Protein AF-0000000070543821 (afdb_homodimer)

Radius of gyration: 27.96 Å; Cα contacts (8 Å, |Δi|>4): 1438; chains: 2; bounding box: 60×86×56 Å

Organism: Taeniopygia guttata (NCBI:txid59729)

pLDDT: mean 95.92, std 6.39, range [33.47, 98.94]

Nearest PDB structures (foldseek):
  4a6d-assembly1_A  TM=9.737E-01  e=3.128E-48  Homo sapiens
  5eeg-assembly1_B  TM=8.277E-01  e=1.225E-22  Streptomyces peucetius
  5eeg-assembly1_A  TM=8.306E-01  e=1.296E-22  Streptomyces peucetius
  5i2h-assembly1_B  TM=5.666E-01  e=4.236E-22  Planctopirus limnophila DSM 3776
  5i2h-assembly1_A  TM=5.568E-01  e=1.105E-21  Planctopirus limnophila DSM 3776

Foldseek 3Di:
DPDPVCVVPVPVVVVVVCVVVLLVLLLVCLVLCVQVVQVVVVDWADLVVSCVVSVHDSVVSVVSQVSCVVVVQWPWDQDPVGITIHGDPVCNQARHPPHLLHQSLLSNLCNPPLVQLVVCLVVLVVVQAARLCVSPVDDRPDLVCSCPVDVVSLLSVLVNVLSVCSPCLLLALVLDDPLVFAEEEEEQCFLCNSVVSNCVVHVNHAYEYEEAPVRQVCSDVPRDDPPPPSYHYDHDDLLPDADAAGQEYEDEPNQQQADLVSLLSSLLRVLVRHDAFGKYKYKFQAADPVNPDPPLQQVVQSSSSHRHNGGHYHLVVVVVSNVSSPWDPWDWGDSVDRITMIMTHHD/DPDPVCVVPVPVVVVVVCVVVLLVLLLVCLVLCVQVVQVVVVDWADQVVSCVVSVHDSVVSVVSQVSCVVVVQWPWDQDPVGITIHGDPVCNQARHPVHLLHQSLLSNLCNPPLVQLVVCLVVLVVVQAARLCVSPVDDRPDLVCSCPVDVVSLLSVLVNVLSVCSPCLLLALVLDDPLVFAEEEEEQCQLCNSVVSNCVVHVNHAYEYEEAPVRQVCSDVPRDDPPPPSYHYDHDDLLPDADAAGQEYEDEPNQQQADLVSLLSSLLRVLVRHDAFGKYKYKFQAADPVNPDPPLQVVVQSSSSHRHNGGHYHPVVVVVSNVSSPWDPWDWGDSVDRITMIMTHHD

InterPro domains:
  IPR001077 O-methyltransferase, C-terminal domain [PF00891] (118-327)
  IPR012967 Caffeic acid 3-O-methyltransferase-like, dimerisation domain [PF08100] (15-96)
  IPR016461 O-methyltransferase-like [PIRSF005739] (13-333)
  IPR016461 O-methyltransferase-like [PS51683] (14-346)
  IPR029063 S-adenosyl-L-methionine-dependent methyltransferase superfamily [G3DSA:3.40.50.150] (96-347)
  IPR029063 S-adenosyl-L-methionine-dependent methyltransferase superfamily [SSF53335] (99-339)
  IPR036388 Winged helix-like DNA-binding domain superfamily [G3DSA:1.10.10.10] (1-95)
  IPR036390 Winged helix DNA-binding domain superfamily [SSF46785] (4-96)

Sequence (694 aa):
MGSTEDLDYPQIIVQYSNGFLISKVMFTACELGVFDFLQESGKPLPSDAIAAGLSASTMGMKRLLDACVGLKLLAVEMTQGGALYRNTEISNIYLTKSSPKSQYHIMMYYSNTVYSCWQYLTDAVREGRNQYEKAFGVSSKDPFGAMYRSDEEMLKFMAGQNSVWSICGRDVLAAFDLSPFTQIYDLGGGGGALAQECVSLYPNSTVTIYDLPKVVQVAKEQFVSPEEHQITFHEGDFFNDSIPEAELYILSKILHDWDDDKCKQLLAKVYKACKPGGGVLLVESLLNEDKSGPVETQLYSMNMLVQTEGKERTAAEYSKLLEAAGFGVIQVKRTGKLYDAVLGRKQMGSTEDLDYPQIIVQYSNGFLISKVMFTACELGVFDFLQESGKPLPSDAIAAGLSASTMGMKRLLDACVGLKLLAVEMTQGGALYRNTEISNIYLTKSSPKSQYHIMMYYSNTVYSCWQYLTDAVREGRNQYEKAFGVSSKDPFGAMYRSDEEMLKFMAGQNSVWSICGRDVLAAFDLSPFTQIYDLGGGGGALAQECVSLYPNSTVTIYDLPKVVQVAKEQFVSPEEHQITFHEGDFFNDSIPEAELYILSKILHDWDDDKCKQLLAKVYKACKPGGGVLLVESLLNEDKSGPVETQLYSMNMLVQTEGKERTAAEYSKLLEAAGFGVIQVKRTGKLYDAVLGRKQ

Secondary structure (DSSP, 8-state):
---HHHHHS-HHHHHHHTHHHHHHHHHHHHHHTHHHHHHHH-S-B-HHHHHHHTT--HHHHHHHHHHHHHTTSEEEEEETTEEEEEE-HHHHHHTSTTSTT--HHHHHHIIIIIHHHHTTHHHHHHHTS--HHHHHS--SSSHHHHHTSSHHHHHHHHHHHHHHHHHHHHHHHSSS--TT--EEEEET-TT-HHHHHHHHH-TT-EEEEEE-HHHHHHHHHHTS-TT-TTEEEEE--TTTSPPPPEEEEEEES-GGGS-HHHHHHHHHHHHHHEEEEEEEEEEEPEEPTTS---HHHHHHHHHHHHHSS---EEHHHHHHHHHHHT-EEEEEE--SSS-EEEEEE--/---HHHHHS-HHHHHHHTHHHHHHHHHHHHHHTHHHHHHHH-S-B-HHHHHHHTT--HHHHHHHHHHHHHTTSEEEEEETTEEEEEE-HHHHHHTSTTSTT--HHHHHHIIIIIHHHHTTHHHHHHHTS--HHHHHS--SSSHHHHHTSSHHHHHHHHHHHHHHHHHHHHHHHSSS--TT--EEEEET-TT-HHHHHHHHH-TT-EEEEEE-HHHHHHHHHHTS-TT-TTEEEEE--TTTSPPPPEEEEEEES-GGGS-HHHHHHHHHHHHHHEEEEEEEEEEEPEEPTTS---HHHHHHHHHHHHHSS---EEHHHHHHHHHHHT-EEEEEE--SSS-EEEEEE--

Structure (mmCIF, N/CA/C/O backbone):
data_AF-0000000070543821-model_v1
#
loop_
_entity.id
_entity.type
_entity.pdbx_description
1 polymer 'Acetylserotonin O-methyltransferase'
#
loop_
_atom_site.group_PDB
_atom_site.id
_atom_site.type_symbol
_atom_site.label_atom_id
_atom_site.label_alt_id
_atom_site.label_comp_id
_atom_site.label_asym_id
_atom_site.label_entity_id
_atom_site.label_seq_id
_atom_site.pdbx_PDB_ins_code
_atom_site.Cartn_x
_atom_site.Cartn_y
_atom_site.Cartn_z
_atom_site.occupancy
_atom_site.B_iso_or_equiv
_atom_site.auth_seq_id
_atom_site.auth_comp_id
_atom_site.auth_asym_id
_atom_site.auth_atom_id
_atom_site.pdbx_PDB_model_num
ATOM 1 N N . MET A 1 1 ? -9.344 -8.805 18.469 1 33.72 1 MET A N 1
ATOM 2 C CA . MET A 1 1 ? -9.773 -7.824 19.453 1 33.72 1 MET A CA 1
ATOM 3 C C . MET A 1 1 ? -8.891 -6.582 19.422 1 33.72 1 MET A C 1
ATOM 5 O O . MET A 1 1 ? -7.676 -6.672 19.625 1 33.72 1 MET A O 1
ATOM 9 N N . GLY A 1 2 ? -9.117 -5.68 18.641 1 46.62 2 GLY A N 1
ATOM 10 C CA . GLY A 1 2 ? -8.203 -4.547 18.641 1 46.62 2 GLY A CA 1
ATOM 11 C C . GLY A 1 2 ? -7.852 -4.07 20.047 1 46.62 2 GLY A C 1
ATOM 12 O O . GLY A 1 2 ? -8.695 -4.086 20.938 1 46.62 2 GLY A O 1
ATOM 13 N N . SER A 1 3 ? -6.707 -4.043 20.297 1 53.91 3 SER A N 1
ATOM 14 C CA . SER A 1 3 ? -6.305 -3.561 21.609 1 53.91 3 SER A CA 1
ATOM 15 C C . SER A 1 3 ? -6.984 -2.238 21.953 1 53.91 3 SER A C 1
ATOM 17 O O . SER A 1 3 ? -7.375 -1.487 21.047 1 53.91 3 SER A O 1
ATOM 19 N N . THR A 1 4 ? -7.617 -2.18 23.031 1 57.12 4 THR A N 1
ATOM 20 C CA . THR A 1 4 ? -8.172 -0.939 23.562 1 57.12 4 THR A CA 1
ATOM 21 C C . THR A 1 4 ? -7.383 0.266 23.047 1 57.12 4 THR A C 1
ATOM 23 O O . THR A 1 4 ? -7.953 1.332 22.812 1 57.12 4 THR A O 1
ATOM 26 N N . GLU A 1 5 ? -6.191 0.083 22.766 1 65 5 GLU A N 1
ATOM 27 C CA . GLU A 1 5 ? -5.316 1.147 22.281 1 65 5 GLU A CA 1
ATOM 28 C C . GLU A 1 5 ? -5.727 1.602 20.875 1 65 5 GLU A C 1
ATOM 30 O O . GLU A 1 5 ? -5.699 2.797 20.578 1 65 5 GLU A O 1
ATOM 35 N N . ASP A 1 6 ? -6.273 0.706 20.281 1 72.19 6 ASP A N 1
ATOM 36 C CA . ASP A 1 6 ? -6.656 1.034 18.922 1 72.19 6 ASP A CA 1
ATOM 37 C C . ASP A 1 6 ? -7.953 1.838 18.891 1 72.19 6 ASP A C 1
ATOM 39 O O . ASP A 1 6 ? -8.211 2.576 17.938 1 72.19 6 ASP A O 1
ATOM 43 N N . LEU A 1 7 ? -8.586 1.793 19.969 1 82 7 LEU A N 1
ATOM 44 C CA . LEU A 1 7 ? -9.875 2.486 19.953 1 82 7 LEU A CA 1
ATOM 45 C C . LEU A 1 7 ? -9.688 3.979 20.219 1 82 7 LEU A C 1
ATOM 47 O O . LEU A 1 7 ? -10.469 4.797 19.734 1 82 7 LEU A O 1
ATOM 51 N N . ASP A 1 8 ? -8.672 4.336 20.812 1 84.69 8 ASP A N 1
ATOM 52 C CA . ASP A 1 8 ? -8.414 5.746 21.078 1 84.69 8 ASP A CA 1
ATOM 53 C C . ASP A 1 8 ? -7.602 6.387 19.969 1 84.69 8 ASP A C 1
ATOM 55 O O . ASP A 1 8 ? -7.801 7.559 19.625 1 84.69 8 ASP A O 1
ATOM 59 N N . TYR A 1 9 ? -6.715 5.633 19.453 1 90.06 9 TYR A N 1
ATOM 60 C CA . TYR A 1 9 ? -5.879 6.02 18.328 1 90.06 9 TYR A CA 1
ATOM 61 C C . TYR A 1 9 ? -5.812 4.91 17.281 1 90.06 9 TYR A C 1
ATOM 63 O O . TYR A 1 9 ? -5.402 3.787 17.594 1 90.06 9 TYR A O 1
ATOM 71 N N . PRO A 1 10 ? -6.297 5.262 16.094 1 92.06 10 PRO A N 1
ATOM 72 C CA . PRO A 1 10 ? -6.473 4.191 15.109 1 92.06 10 PRO A CA 1
ATOM 73 C C . PRO A 1 10 ? -5.168 3.801 14.422 1 92.06 10 PRO A C 1
ATOM 75 O O . PRO A 1 10 ? -5.059 3.904 13.195 1 92.06 10 PRO A O 1
ATOM 78 N N . GLN A 1 11 ? -4.254 3.215 15.203 1 93.06 11 GLN A N 1
ATOM 79 C CA . GLN A 1 11 ? -2.932 2.857 14.695 1 93.06 11 GLN A CA 1
ATOM 80 C C . GLN A 1 11 ? -3.033 1.91 13.508 1 93.06 11 GLN A C 1
ATOM 82 O O . GLN A 1 11 ? -2.305 2.059 12.523 1 93.06 11 GLN A O 1
ATOM 87 N N . ILE A 1 12 ? -3.914 0.935 13.555 1 94.94 12 ILE A N 1
ATOM 88 C CA . ILE A 1 12 ? -4.023 -0.071 12.5 1 94.94 12 ILE A CA 1
ATOM 89 C C . ILE A 1 12 ? -4.539 0.577 11.219 1 94.94 12 ILE A C 1
ATOM 91 O O . ILE A 1 12 ? -4.129 0.2 10.117 1 94.94 12 ILE A O 1
ATOM 95 N N . ILE A 1 13 ? -5.48 1.562 11.328 1 96.38 13 ILE A N 1
ATOM 96 C CA . ILE A 1 13 ? -6.023 2.264 10.172 1 96.38 13 ILE A CA 1
ATOM 97 C C . ILE A 1 13 ? -4.934 3.111 9.523 1 96.38 13 ILE A C 1
ATOM 99 O O . ILE A 1 13 ? -4.824 3.158 8.297 1 96.38 13 ILE A O 1
ATOM 103 N N . VAL A 1 14 ? -4.109 3.721 10.383 1 95.44 14 VAL A N 1
ATOM 104 C CA . VAL A 1 14 ? -2.99 4.512 9.883 1 95.44 14 VAL A CA 1
ATOM 105 C C . VAL A 1 14 ? -2.002 3.604 9.156 1 95.44 14 VAL A C 1
ATOM 107 O O . VAL A 1 14 ? -1.505 3.951 8.078 1 95.44 14 VAL A O 1
ATOM 110 N N . GLN A 1 15 ? -1.765 2.457 9.734 1 96.44 15 GLN A N 1
ATOM 111 C CA . GLN A 1 15 ? -0.86 1.488 9.125 1 96.44 15 GLN A CA 1
ATOM 112 C C . GLN A 1 15 ? -1.369 1.046 7.758 1 96.44 15 GLN A C 1
ATOM 114 O O . GLN A 1 15 ? -0.601 0.979 6.797 1 96.44 15 GLN A O 1
ATOM 119 N N . TYR A 1 16 ? -2.648 0.74 7.645 1 98.25 16 TYR A N 1
ATOM 120 C CA . TYR A 1 16 ? -3.234 0.309 6.383 1 98.25 16 TYR A CA 1
ATOM 121 C C . TYR A 1 16 ? -3.213 1.437 5.355 1 98.25 16 TYR A C 1
ATOM 123 O O . TYR A 1 16 ? -2.949 1.204 4.176 1 98.25 16 TYR A O 1
ATOM 131 N N . SER A 1 17 ? -3.451 2.66 5.809 1 97.88 17 SER A N 1
ATOM 132 C CA . SER A 1 17 ? -3.455 3.814 4.914 1 97.88 17 SER A CA 1
ATOM 133 C C . SER A 1 17 ? -2.072 4.059 4.324 1 97.88 17 SER A C 1
ATOM 135 O O . SER A 1 17 ? -1.949 4.52 3.186 1 97.88 17 SER A O 1
ATOM 137 N N . ASN A 1 18 ? -1.072 3.742 5.109 1 98.12 18 ASN A N 1
ATOM 138 C CA . ASN A 1 18 ? 0.305 3.973 4.684 1 98.12 18 ASN A CA 1
ATOM 139 C C . ASN A 1 18 ? 0.859 2.781 3.908 1 98.12 18 ASN A C 1
ATOM 141 O O . ASN A 1 18 ? 1.992 2.824 3.424 1 98.12 18 ASN A O 1
ATOM 145 N N . GLY A 1 19 ? 0.062 1.718 3.789 1 98.69 19 GLY A N 1
ATOM 146 C CA . GLY A 1 19 ? 0.551 0.5 3.162 1 98.69 19 GLY A CA 1
ATOM 147 C C . GLY A 1 19 ? 1.125 0.731 1.777 1 98.69 19 GLY A C 1
ATOM 148 O O . GLY A 1 19 ? 2.205 0.232 1.455 1 98.69 19 GLY A O 1
ATOM 149 N N . PHE A 1 20 ? 0.369 1.488 0.976 1 98.75 20 PHE A N 1
ATOM 150 C CA . PHE A 1 20 ? 0.838 1.672 -0.393 1 98.75 20 PHE A CA 1
ATOM 151 C C . PHE A 1 20 ? 2.076 2.561 -0.426 1 98.75 20 PHE A C 1
ATOM 153 O O . PHE A 1 20 ? 2.934 2.406 -1.298 1 98.75 20 PHE A O 1
ATOM 160 N N . LEU A 1 21 ? 2.25 3.514 0.527 1 98.88 21 LEU A N 1
ATOM 161 C CA . LEU A 1 21 ? 3.486 4.281 0.627 1 98.88 21 LEU A CA 1
ATOM 162 C C . LEU A 1 21 ? 4.68 3.363 0.863 1 98.88 21 LEU A C 1
ATOM 164 O O . LEU A 1 21 ? 5.715 3.502 0.205 1 98.88 21 LEU A O 1
ATOM 168 N N . ILE A 1 22 ? 4.531 2.436 1.778 1 98.88 22 ILE A N 1
ATOM 169 C CA . ILE A 1 22 ? 5.578 1.484 2.135 1 98.88 22 ILE A CA 1
ATOM 170 C C . ILE A 1 22 ? 5.965 0.659 0.91 1 98.88 22 ILE A C 1
ATOM 172 O O . ILE A 1 22 ? 7.148 0.518 0.597 1 98.88 22 ILE A O 1
ATOM 176 N N . SER A 1 23 ? 4.945 0.144 0.192 1 98.88 23 SER A N 1
ATOM 177 C CA . SER A 1 23 ? 5.211 -0.648 -1.005 1 98.88 23 SER A CA 1
ATOM 178 C C . SER A 1 23 ? 6.031 0.14 -2.02 1 98.88 23 SER A C 1
ATOM 180 O O . SER A 1 23 ? 7.043 -0.353 -2.523 1 98.88 23 SER A O 1
ATOM 182 N N . LYS A 1 24 ? 5.625 1.351 -2.271 1 98.88 24 LYS A N 1
ATOM 183 C CA . LYS A 1 24 ? 6.238 2.121 -3.35 1 98.88 24 LYS A CA 1
ATOM 184 C C . LYS A 1 24 ? 7.641 2.586 -2.967 1 98.88 24 LYS A C 1
ATOM 186 O O . LYS A 1 24 ? 8.508 2.742 -3.832 1 98.88 24 LYS A O 1
ATOM 191 N N . VAL A 1 25 ? 7.871 2.785 -1.674 1 98.94 25 VAL A N 1
ATOM 192 C CA . VAL A 1 25 ? 9.227 3.096 -1.233 1 98.94 25 VAL A CA 1
ATOM 193 C C . VAL A 1 25 ? 10.164 1.935 -1.572 1 98.94 25 VAL A C 1
ATOM 195 O O . VAL A 1 25 ? 11.227 2.137 -2.16 1 98.94 25 VAL A O 1
ATOM 198 N N . MET A 1 26 ? 9.758 0.751 -1.226 1 98.88 26 MET A N 1
ATOM 199 C CA . MET A 1 26 ? 10.578 -0.423 -1.516 1 98.88 26 MET A CA 1
ATOM 200 C C . MET A 1 26 ? 10.719 -0.626 -3.02 1 98.88 26 MET A C 1
ATOM 202 O O . MET A 1 26 ? 11.82 -0.875 -3.514 1 98.88 26 MET A O 1
ATOM 206 N N . PHE A 1 27 ? 9.602 -0.49 -3.801 1 98.88 27 PHE A N 1
ATOM 207 C CA . PHE A 1 27 ? 9.641 -0.644 -5.25 1 98.88 27 PHE A CA 1
ATOM 208 C C . PHE A 1 27 ? 10.602 0.365 -5.875 1 98.88 27 PHE A C 1
ATOM 210 O O . PHE A 1 27 ? 11.398 0.014 -6.75 1 98.88 27 PHE A O 1
ATOM 217 N N . THR A 1 28 ? 10.523 1.57 -5.43 1 98.88 28 THR A N 1
ATOM 218 C CA . THR A 1 28 ? 11.328 2.652 -5.988 1 98.88 28 THR A CA 1
ATOM 219 C C . THR A 1 28 ? 12.812 2.428 -5.699 1 98.88 28 THR A C 1
ATOM 221 O O . THR A 1 28 ? 13.656 2.627 -6.578 1 98.88 28 THR A O 1
ATOM 224 N N . ALA A 1 29 ? 13.125 2.037 -4.461 1 98.88 29 ALA A N 1
ATOM 225 C CA . ALA A 1 29 ? 14.516 1.746 -4.117 1 98.88 29 ALA A CA 1
ATOM 226 C C . ALA A 1 29 ? 15.07 0.633 -4.996 1 98.88 29 ALA A C 1
ATOM 228 O O . ALA A 1 29 ? 16.219 0.707 -5.449 1 98.88 29 ALA A O 1
ATOM 229 N N . CYS A 1 30 ? 14.273 -0.383 -5.273 1 98.56 30 CYS A N 1
ATOM 230 C CA . CYS A 1 30 ? 14.656 -1.463 -6.176 1 98.56 30 CYS A CA 1
ATOM 231 C C . CYS A 1 30 ? 14.859 -0.942 -7.594 1 98.56 30 CYS A C 1
ATOM 233 O O . CYS A 1 30 ? 15.875 -1.235 -8.227 1 98.56 30 CYS A O 1
ATOM 235 N N . GLU A 1 31 ? 13.906 -0.189 -8.047 1 98.19 31 GLU A N 1
ATOM 236 C CA . GLU A 1 31 ? 13.906 0.301 -9.422 1 98.19 31 GLU A CA 1
ATOM 237 C C . GLU A 1 31 ? 15.117 1.189 -9.695 1 98.19 31 GLU A C 1
ATOM 239 O O . GLU A 1 31 ? 15.719 1.114 -10.766 1 98.19 31 GLU A O 1
ATOM 244 N N . LEU A 1 32 ? 15.484 2.004 -8.727 1 98.69 32 LEU A N 1
ATOM 245 C CA . LEU A 1 32 ? 16.594 2.928 -8.883 1 98.69 32 LEU A CA 1
ATOM 246 C C . LEU A 1 32 ? 17.938 2.197 -8.75 1 98.69 32 LEU A C 1
ATOM 248 O O . LEU A 1 32 ? 18.984 2.74 -9.109 1 98.69 32 LEU A O 1
ATOM 252 N N . GLY A 1 33 ? 17.906 0.972 -8.188 1 98.62 33 GLY A N 1
ATOM 253 C CA . GLY A 1 33 ? 19.125 0.181 -8.047 1 98.62 33 GLY A CA 1
ATOM 254 C C . GLY A 1 33 ? 19.891 0.481 -6.777 1 98.62 33 GLY A C 1
ATOM 255 O O . GLY A 1 33 ? 21.094 0.271 -6.711 1 98.62 33 GLY A O 1
ATOM 256 N N . VAL A 1 34 ? 19.188 0.94 -5.738 1 98.88 34 VAL A N 1
ATOM 257 C CA . VAL A 1 34 ? 19.828 1.34 -4.492 1 98.88 34 VAL A CA 1
ATOM 258 C C . VAL A 1 34 ? 20.562 0.144 -3.875 1 98.88 34 VAL A C 1
ATOM 260 O O . VAL A 1 34 ? 21.734 0.236 -3.525 1 98.88 34 VAL A O 1
ATOM 263 N N . PHE A 1 35 ? 19.906 -0.969 -3.76 1 98.88 35 PHE A N 1
ATOM 264 C CA . PHE A 1 35 ? 20.453 -2.141 -3.086 1 98.88 35 PHE A CA 1
ATOM 265 C C . PHE A 1 35 ? 21.625 -2.73 -3.881 1 98.88 35 PHE A C 1
ATOM 267 O O . PHE A 1 35 ? 22.625 -3.156 -3.303 1 98.88 35 PHE A O 1
ATOM 274 N N . ASP A 1 36 ? 21.469 -2.744 -5.195 1 98.81 36 ASP A N 1
ATOM 275 C CA . ASP A 1 36 ? 22.547 -3.242 -6.043 1 98.81 36 ASP A CA 1
ATOM 276 C C . ASP A 1 36 ? 23.797 -2.363 -5.926 1 98.81 36 ASP A C 1
ATOM 278 O O . ASP A 1 36 ? 24.906 -2.873 -5.82 1 98.81 36 ASP A O 1
ATOM 282 N N . PHE A 1 37 ? 23.609 -1.07 -6 1 98.81 37 PHE A N 1
ATOM 283 C CA . PHE A 1 37 ? 24.688 -0.108 -5.922 1 98.81 37 PHE A CA 1
ATOM 284 C C . PHE A 1 37 ? 25.453 -0.257 -4.609 1 98.81 37 PHE A C 1
ATOM 286 O O . PHE A 1 37 ? 26.688 -0.258 -4.594 1 98.81 37 PHE A O 1
ATOM 293 N N . LEU A 1 38 ? 24.734 -0.378 -3.523 1 98.69 38 LEU A N 1
ATOM 294 C CA . LEU A 1 38 ? 25.344 -0.525 -2.207 1 98.69 38 LEU A CA 1
ATOM 295 C C . LEU A 1 38 ? 26.062 -1.861 -2.09 1 98.69 38 LEU A C 1
ATOM 297 O O . LEU A 1 38 ? 27.156 -1.933 -1.511 1 98.69 38 LEU A O 1
ATOM 301 N N . GLN A 1 39 ? 25.453 -2.912 -2.596 1 98.25 39 GLN A N 1
ATOM 302 C CA . GLN A 1 39 ? 26.109 -4.215 -2.576 1 98.25 39 GLN A CA 1
ATOM 303 C C . GLN A 1 39 ? 27.422 -4.176 -3.359 1 98.25 39 GLN A C 1
ATOM 305 O O . GLN A 1 39 ? 28.438 -4.695 -2.9 1 98.25 39 GLN A O 1
ATOM 310 N N . GLU A 1 40 ? 27.406 -3.592 -4.527 1 98.06 40 GLU A N 1
ATOM 311 C CA . GLU A 1 40 ? 28.562 -3.529 -5.41 1 98.06 40 GLU A CA 1
ATOM 312 C C . GLU A 1 40 ? 29.672 -2.686 -4.797 1 98.06 40 GLU A C 1
ATOM 314 O O . GLU A 1 40 ? 30.859 -2.945 -5.027 1 98.06 40 GLU A O 1
ATOM 319 N N . SER A 1 41 ? 29.328 -1.674 -4.055 1 97.19 41 SER A N 1
ATOM 320 C CA . SER A 1 41 ? 30.312 -0.8 -3.438 1 97.19 41 SER A CA 1
ATOM 321 C C . SER A 1 41 ? 31.125 -1.543 -2.381 1 97.19 41 SER A C 1
ATOM 323 O O . SER A 1 41 ? 32.281 -1.206 -2.131 1 97.19 41 SER A O 1
ATOM 325 N N . GLY A 1 42 ? 30.516 -2.473 -1.652 1 95.88 42 GLY A N 1
ATOM 326 C CA . GLY A 1 42 ? 31.172 -3.258 -0.619 1 95.88 42 GLY A CA 1
ATOM 327 C C . GLY A 1 42 ? 31.344 -2.498 0.683 1 95.88 42 GLY A C 1
ATOM 328 O O . GLY A 1 42 ? 31.891 -3.035 1.65 1 95.88 42 GLY A O 1
ATOM 329 N N . LYS A 1 43 ? 30.969 -1.293 0.719 1 96.56 43 LYS A N 1
ATOM 330 C CA . LYS A 1 43 ? 31.062 -0.471 1.921 1 96.56 43 LYS A CA 1
ATOM 331 C C . LYS A 1 43 ? 29.875 0.475 2.047 1 96.56 43 LYS A C 1
ATOM 333 O O . LYS A 1 43 ? 29.219 0.783 1.054 1 96.56 43 LYS A O 1
ATOM 338 N N . PRO A 1 44 ? 29.609 0.881 3.273 1 97.75 44 PRO A N 1
ATOM 339 C CA . PRO A 1 44 ? 28.578 1.893 3.449 1 97.75 44 PRO A CA 1
ATOM 340 C C . PRO A 1 44 ? 28.891 3.199 2.727 1 97.75 44 PRO A C 1
ATOM 342 O O . PRO A 1 44 ? 30.062 3.586 2.625 1 97.75 44 PRO A O 1
ATOM 345 N N . LEU A 1 45 ? 27.891 3.877 2.219 1 98.31 45 LEU A N 1
ATOM 346 C CA . LEU A 1 45 ? 28.078 5.094 1.44 1 98.31 45 LEU A CA 1
ATOM 347 C C . LEU A 1 45 ? 27.188 6.219 1.952 1 98.31 45 LEU A C 1
ATOM 349 O O . LEU A 1 45 ? 26.109 5.961 2.504 1 98.31 45 LEU A O 1
ATOM 353 N N . PRO A 1 46 ? 27.672 7.477 1.839 1 97.81 46 PRO A N 1
ATOM 354 C CA . PRO A 1 46 ? 26.781 8.602 2.162 1 97.81 46 PRO A CA 1
ATOM 355 C C . PRO A 1 46 ? 25.703 8.828 1.102 1 97.81 46 PRO A C 1
ATOM 357 O O . PRO A 1 46 ? 25.859 8.398 -0.045 1 97.81 46 PRO A O 1
ATOM 360 N N . SER A 1 47 ? 24.641 9.484 1.428 1 97.25 47 SER A N 1
ATOM 361 C CA . SER A 1 47 ? 23.484 9.688 0.556 1 97.25 47 SER A CA 1
ATOM 362 C C . SER A 1 47 ? 23.875 10.406 -0.728 1 97.25 47 SER A C 1
ATOM 364 O O . SER A 1 47 ? 23.375 10.086 -1.806 1 97.25 47 SER A O 1
ATOM 366 N N . ASP A 1 48 ? 24.781 11.375 -0.63 1 97.69 48 ASP A N 1
ATOM 367 C CA . ASP A 1 48 ? 25.172 12.148 -1.803 1 97.69 48 ASP A CA 1
ATOM 368 C C . ASP A 1 48 ? 25.891 11.273 -2.832 1 97.69 48 ASP A C 1
ATOM 370 O O . ASP A 1 48 ? 25.688 11.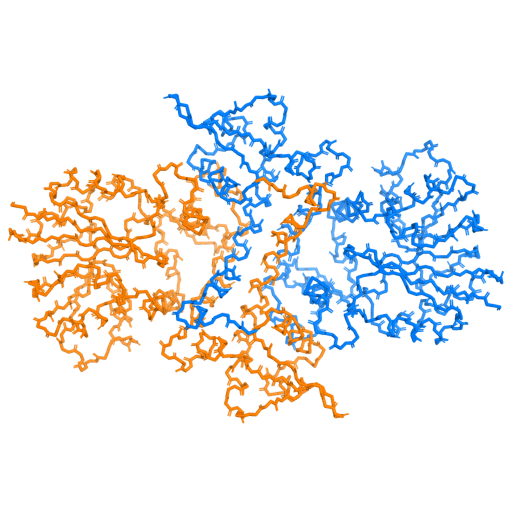445 -4.039 1 97.69 48 ASP A O 1
ATOM 374 N N . ALA A 1 49 ? 26.703 10.383 -2.359 1 98.19 49 ALA A N 1
ATOM 375 C CA . ALA A 1 49 ? 27.406 9.469 -3.258 1 98.19 49 ALA A CA 1
ATOM 376 C C . ALA A 1 49 ? 26.422 8.523 -3.949 1 98.19 49 ALA A C 1
ATOM 378 O O . ALA A 1 49 ? 26.578 8.219 -5.133 1 98.19 49 ALA A O 1
ATOM 379 N N . ILE A 1 50 ? 25.5 8.07 -3.227 1 98.69 50 ILE A N 1
ATOM 380 C CA . ILE A 1 50 ? 24.484 7.172 -3.785 1 98.69 50 ILE A CA 1
ATOM 381 C C . ILE A 1 50 ? 23.656 7.914 -4.832 1 98.69 50 ILE A C 1
ATOM 383 O O . ILE A 1 50 ? 23.406 7.387 -5.918 1 98.69 50 ILE A O 1
ATOM 387 N N . ALA A 1 51 ? 23.234 9.164 -4.5 1 98.69 51 ALA A N 1
ATOM 388 C CA . ALA A 1 51 ? 22.469 9.992 -5.434 1 98.69 51 ALA A CA 1
ATOM 389 C C . ALA A 1 51 ? 23.234 10.188 -6.738 1 98.69 51 ALA A C 1
ATOM 391 O O . ALA A 1 51 ? 22.672 10.047 -7.824 1 98.69 51 ALA A O 1
ATOM 392 N N . ALA A 1 52 ? 24.484 10.523 -6.633 1 98.5 52 ALA A N 1
ATOM 393 C CA . ALA A 1 52 ? 25.312 10.75 -7.805 1 98.5 52 ALA A CA 1
ATOM 394 C C . ALA A 1 52 ? 25.469 9.469 -8.625 1 98.5 52 ALA A C 1
ATOM 396 O O . ALA A 1 52 ? 25.359 9.492 -9.852 1 98.5 52 ALA A O 1
ATOM 397 N N . GLY A 1 53 ? 25.719 8.352 -7.949 1 98.5 53 GLY A N 1
ATOM 398 C CA . GLY A 1 53 ? 25.938 7.078 -8.617 1 98.5 53 GLY A CA 1
ATOM 399 C C . GLY A 1 53 ? 24.703 6.578 -9.359 1 98.5 53 GLY A C 1
ATOM 400 O O . GLY A 1 53 ? 24.828 5.859 -10.352 1 98.5 53 GLY A O 1
ATOM 401 N N . LEU A 1 54 ? 23.562 6.988 -8.883 1 98.56 54 LEU A N 1
ATOM 402 C CA . LEU A 1 54 ? 22.328 6.484 -9.461 1 98.56 54 LEU A CA 1
ATOM 403 C C . LEU A 1 54 ? 21.609 7.578 -10.242 1 98.56 54 LEU A C 1
ATOM 405 O O . LEU A 1 54 ? 20.438 7.418 -10.609 1 98.56 54 LEU A O 1
ATOM 409 N N . SER A 1 55 ? 22.234 8.695 -10.469 1 97.94 55 SER A N 1
ATOM 410 C CA . SER A 1 55 ? 21.719 9.82 -11.242 1 97.94 55 SER A CA 1
ATOM 411 C C . SER A 1 55 ? 20.359 10.266 -10.711 1 97.94 55 SER A C 1
ATOM 413 O O . SER A 1 55 ? 19.391 10.359 -11.469 1 97.94 55 SER A O 1
ATOM 415 N N . ALA A 1 56 ? 20.297 10.531 -9.383 1 98.38 56 ALA A N 1
ATOM 416 C CA . ALA A 1 56 ? 19.078 10.992 -8.719 1 98.38 56 ALA A CA 1
ATOM 417 C C . ALA A 1 56 ? 19.328 12.273 -7.938 1 98.38 56 ALA A C 1
ATOM 419 O O . ALA A 1 56 ? 20.484 12.656 -7.715 1 98.38 56 ALA A O 1
ATOM 420 N N . SER A 1 57 ? 18.312 12.961 -7.605 1 98.12 57 SER A N 1
ATOM 421 C CA . SER A 1 57 ? 18.422 14.172 -6.801 1 98.12 57 SER A CA 1
ATOM 422 C C . SER A 1 57 ? 18.938 13.859 -5.398 1 98.12 57 SER A C 1
ATOM 424 O O . SER A 1 57 ? 18.547 12.852 -4.805 1 98.12 57 SER A O 1
ATOM 426 N N . THR A 1 58 ? 19.797 14.742 -4.91 1 97.06 58 THR A N 1
ATOM 427 C CA . THR A 1 58 ? 20.344 14.555 -3.568 1 97.06 58 THR A CA 1
ATOM 428 C C . THR A 1 58 ? 19.234 14.578 -2.525 1 97.06 58 THR A C 1
ATOM 430 O O . THR A 1 58 ? 19.203 13.75 -1.615 1 97.06 58 THR A O 1
ATOM 433 N N . MET A 1 59 ? 18.297 15.5 -2.686 1 95 59 MET A N 1
ATOM 434 C CA . MET A 1 59 ? 17.203 15.641 -1.732 1 95 59 MET A CA 1
ATOM 435 C C . MET A 1 59 ? 16.266 14.438 -1.786 1 95 59 MET A C 1
ATOM 437 O O . MET A 1 59 ? 15.875 13.906 -0.748 1 95 59 MET A O 1
ATOM 441 N N . GLY A 1 60 ? 15.945 14.055 -3.006 1 97.56 60 GLY A N 1
ATOM 442 C CA . GLY A 1 60 ? 15.078 12.898 -3.172 1 97.56 60 GLY A CA 1
ATOM 443 C C . GLY A 1 60 ? 15.703 11.609 -2.67 1 97.56 60 GLY A C 1
ATOM 444 O O . GLY A 1 60 ? 15.039 10.82 -1.991 1 97.56 60 GLY A O 1
ATOM 445 N N . MET A 1 61 ? 16.969 11.391 -2.949 1 98.44 61 MET A N 1
ATOM 446 C CA . MET A 1 61 ? 17.656 10.172 -2.551 1 98.44 61 MET A CA 1
ATOM 447 C C . MET A 1 61 ? 17.797 10.094 -1.034 1 98.44 61 MET A C 1
ATOM 449 O O . MET A 1 61 ? 17.578 9.031 -0.443 1 98.44 61 MET A O 1
ATOM 453 N N . LYS A 1 62 ? 18.125 11.172 -0.421 1 96.88 62 LYS A N 1
ATOM 454 C CA . LYS A 1 62 ? 18.281 11.18 1.031 1 96.88 62 LYS A CA 1
ATOM 455 C C . LYS A 1 62 ? 16.984 10.742 1.724 1 96.88 62 LYS A C 1
ATOM 457 O O . LYS A 1 62 ? 17.016 9.922 2.641 1 96.88 62 LYS A O 1
ATOM 462 N N . ARG A 1 63 ? 15.883 11.266 1.328 1 97.25 63 ARG A N 1
ATOM 463 C CA . ARG A 1 63 ? 14.594 10.93 1.929 1 97.25 63 ARG A CA 1
ATOM 464 C C . ARG A 1 63 ? 14.242 9.469 1.681 1 97.25 63 ARG A C 1
ATOM 466 O O . ARG A 1 63 ? 13.695 8.797 2.561 1 97.25 63 ARG A O 1
ATOM 473 N N . LEU A 1 64 ? 14.508 8.992 0.444 1 98.62 64 LEU A N 1
ATOM 474 C CA . LEU A 1 64 ? 14.266 7.586 0.131 1 98.62 64 LEU A CA 1
ATOM 475 C C . LEU A 1 64 ? 15.086 6.68 1.041 1 98.62 64 LEU A C 1
ATOM 477 O O . LEU A 1 64 ? 14.57 5.699 1.578 1 98.62 64 LEU A O 1
ATOM 481 N N . LEU A 1 65 ? 16.359 7.027 1.216 1 98.62 65 LEU A N 1
ATOM 482 C CA . LEU A 1 65 ? 17.25 6.223 2.051 1 98.62 65 LEU A CA 1
ATOM 483 C C . LEU A 1 65 ? 16.781 6.227 3.502 1 98.62 65 LEU A C 1
ATOM 485 O O . LEU A 1 65 ? 16.781 5.184 4.16 1 98.62 65 LEU A O 1
ATOM 489 N N . ASP A 1 66 ? 16.391 7.375 4.008 1 97.69 66 ASP A N 1
ATOM 490 C CA . ASP A 1 66 ? 15.859 7.469 5.367 1 97.69 66 ASP A CA 1
ATOM 491 C C . ASP A 1 66 ? 14.641 6.566 5.551 1 97.69 66 ASP A C 1
ATOM 493 O O . ASP A 1 66 ? 14.523 5.879 6.566 1 97.69 66 ASP A O 1
ATOM 497 N N . ALA A 1 67 ? 13.734 6.613 4.578 1 98.5 67 ALA A N 1
ATOM 498 C CA . ALA A 1 67 ? 12.547 5.773 4.648 1 98.5 67 ALA A CA 1
ATOM 499 C C . ALA A 1 67 ? 12.922 4.293 4.633 1 98.5 67 ALA A C 1
ATOM 501 O O . ALA A 1 67 ? 12.328 3.49 5.359 1 98.5 67 ALA A O 1
ATOM 502 N N . CYS A 1 68 ? 13.914 3.934 3.803 1 98.69 68 CYS A N 1
ATOM 503 C CA . CYS A 1 68 ? 14.367 2.549 3.744 1 98.69 68 CYS A CA 1
ATOM 504 C C . CYS A 1 68 ? 14.953 2.109 5.078 1 98.69 68 CYS A C 1
ATOM 506 O O . CYS A 1 68 ? 14.828 0.948 5.469 1 98.69 68 CYS A O 1
ATOM 508 N N . VAL A 1 69 ? 15.648 3.039 5.773 1 98.06 69 VAL A N 1
ATOM 509 C CA . VAL A 1 69 ? 16.188 2.742 7.102 1 98.06 69 VAL A CA 1
ATOM 510 C C . VAL A 1 69 ? 15.031 2.471 8.07 1 98.06 69 VAL A C 1
ATOM 512 O O . VAL A 1 69 ? 15.062 1.493 8.82 1 98.06 69 VAL A O 1
ATOM 515 N N . GLY A 1 70 ? 14.031 3.369 8.055 1 97.94 70 GLY A N 1
ATOM 516 C CA . GLY A 1 70 ? 12.867 3.158 8.898 1 97.94 70 GLY A CA 1
ATOM 517 C C . GLY A 1 70 ? 12.188 1.823 8.656 1 97.94 70 GLY A C 1
ATOM 518 O O . GLY A 1 70 ? 11.648 1.218 9.586 1 97.94 70 GLY A O 1
ATOM 519 N N . LEU A 1 71 ? 12.227 1.309 7.438 1 98.06 71 LEU A N 1
ATOM 520 C CA . LEU A 1 71 ? 11.609 0.048 7.047 1 98.06 71 LEU A CA 1
ATOM 521 C C . LEU A 1 71 ? 12.562 -1.12 7.266 1 98.06 71 LEU A C 1
ATOM 523 O O . LEU A 1 71 ? 12.258 -2.258 6.902 1 98.06 71 LEU A O 1
ATOM 527 N N . LYS A 1 72 ? 13.734 -0.845 7.711 1 97.19 72 LYS A N 1
ATOM 528 C CA . LYS A 1 72 ? 14.75 -1.839 8.047 1 97.19 72 LYS A CA 1
ATOM 529 C C . LYS A 1 72 ? 15.273 -2.531 6.789 1 97.19 72 LYS A C 1
ATOM 531 O O . LYS A 1 72 ? 15.719 -3.68 6.844 1 97.19 72 LYS A O 1
ATOM 536 N N . LEU A 1 73 ? 15.164 -1.875 5.676 1 98.12 73 LEU A N 1
ATOM 537 C CA . LEU A 1 73 ? 15.742 -2.375 4.434 1 98.12 73 LEU A CA 1
ATOM 538 C C . LEU A 1 73 ? 17.203 -1.944 4.301 1 98.12 73 LEU A C 1
ATOM 540 O O . LEU A 1 73 ? 17.984 -2.617 3.639 1 98.12 73 LEU A O 1
ATOM 544 N N . LEU A 1 74 ? 17.469 -0.8 4.887 1 98.31 74 LEU A N 1
ATOM 545 C CA . LEU A 1 74 ? 18.828 -0.299 5 1 98.31 74 LEU A CA 1
ATOM 546 C C . LEU A 1 74 ? 19.219 -0.096 6.461 1 98.31 74 LEU A C 1
ATOM 548 O O . LEU A 1 74 ? 18.344 0.059 7.32 1 98.31 74 LEU A O 1
ATOM 552 N N . ALA A 1 75 ? 20.469 -0.191 6.715 1 97.31 75 ALA A N 1
ATOM 553 C CA . ALA A 1 75 ? 21.062 0.217 7.988 1 97.31 75 ALA A CA 1
ATOM 554 C C . ALA A 1 75 ? 21.828 1.521 7.836 1 97.31 75 ALA A C 1
ATOM 556 O O . ALA A 1 75 ? 22.391 1.804 6.77 1 97.31 75 ALA A O 1
ATOM 557 N N . VAL A 1 76 ? 21.844 2.305 8.844 1 95.75 76 VAL A N 1
ATOM 558 C CA . VAL A 1 76 ? 22.531 3.59 8.797 1 95.75 76 VAL A CA 1
ATOM 559 C C . VAL A 1 76 ? 23.5 3.697 9.969 1 95.75 76 VAL A C 1
ATOM 561 O O . VAL A 1 76 ? 23.203 3.24 11.078 1 95.75 76 VAL A O 1
ATOM 564 N N . GLU A 1 77 ? 24.672 4.078 9.703 1 93.44 77 GLU A N 1
ATOM 565 C CA . GLU A 1 77 ? 25.688 4.383 10.695 1 93.44 77 GLU A CA 1
ATOM 566 C C . GLU A 1 77 ? 26 5.875 10.742 1 93.44 77 GLU A C 1
ATOM 568 O O . GLU A 1 77 ? 26.312 6.48 9.711 1 93.44 77 GLU A O 1
ATOM 573 N N . MET A 1 78 ? 25.875 6.426 11.922 1 90.62 78 MET A N 1
ATOM 574 C CA . MET A 1 78 ? 26.188 7.844 12.07 1 90.62 78 MET A CA 1
ATOM 575 C C . MET A 1 78 ? 27.672 8.039 12.367 1 90.62 78 MET A C 1
ATOM 577 O O . MET A 1 78 ? 28.203 7.461 13.312 1 90.62 78 MET A O 1
ATOM 581 N N . THR A 1 79 ? 28.312 8.789 11.547 1 91.19 79 THR A N 1
ATOM 582 C CA . THR A 1 79 ? 29.719 9.125 11.727 1 91.19 79 THR A CA 1
ATOM 583 C C . THR A 1 79 ? 29.906 10.633 11.844 1 91.19 79 THR A C 1
ATOM 585 O O . THR A 1 79 ? 28.938 11.398 11.727 1 91.19 79 THR A O 1
ATOM 588 N N . GLN A 1 80 ? 31.109 11.047 12.086 1 89.88 80 GLN A N 1
ATOM 589 C CA . GLN A 1 80 ? 31.422 12.477 12.133 1 89.88 80 GLN A CA 1
ATOM 590 C C . GLN A 1 80 ? 31.141 13.148 10.797 1 89.88 80 GLN A C 1
ATOM 592 O O . GLN A 1 80 ? 30.781 14.32 10.742 1 89.88 80 GLN A O 1
ATOM 597 N N . GLY A 1 81 ? 31.297 12.359 9.742 1 86.94 81 GLY A N 1
ATOM 598 C CA . GLY A 1 81 ? 31.078 12.883 8.406 1 86.94 81 GLY A CA 1
ATOM 599 C C . GLY A 1 81 ? 29.641 12.789 7.949 1 86.94 81 GLY A C 1
ATOM 600 O O . GLY A 1 81 ? 29.297 13.203 6.844 1 86.94 81 GLY A O 1
ATOM 601 N N . GLY A 1 82 ? 28.859 12.281 8.789 1 89.56 82 GLY A N 1
ATOM 602 C CA . GLY A 1 82 ? 27.453 12.148 8.438 1 89.56 82 GLY A CA 1
ATOM 603 C C . GLY A 1 82 ? 26.969 10.711 8.422 1 89.56 82 GLY A C 1
ATOM 604 O O . GLY A 1 82 ? 27.656 9.82 8.938 1 89.56 82 GLY A O 1
ATOM 605 N N . ALA A 1 83 ? 25.844 10.516 7.887 1 93.88 83 ALA A N 1
ATOM 606 C CA . ALA A 1 83 ? 25.219 9.195 7.871 1 93.88 83 ALA A CA 1
ATOM 607 C C . ALA A 1 83 ? 25.75 8.344 6.723 1 93.88 83 ALA A C 1
ATOM 609 O O . ALA A 1 83 ? 25.938 8.844 5.605 1 93.88 83 ALA A O 1
ATOM 610 N N . LEU A 1 84 ? 26.094 7.109 6.961 1 97.38 84 LEU A N 1
ATOM 611 C CA . LEU A 1 84 ? 26.469 6.125 5.957 1 97.38 84 LEU A CA 1
ATOM 612 C C . LEU A 1 84 ? 25.453 4.996 5.887 1 97.38 84 LEU A C 1
ATOM 614 O O . LEU A 1 84 ? 25.031 4.461 6.918 1 97.38 84 LEU A O 1
ATOM 618 N N . TYR A 1 85 ? 25.078 4.684 4.664 1 98.06 85 TYR A N 1
ATOM 619 C CA . TYR A 1 85 ? 24.031 3.699 4.461 1 98.06 85 TYR A CA 1
ATOM 620 C C . TYR A 1 85 ? 24.594 2.396 3.906 1 98.06 85 TYR A C 1
ATOM 622 O O . TYR A 1 85 ? 25.516 2.412 3.098 1 98.06 85 TYR A O 1
ATOM 630 N N . ARG A 1 86 ? 24.016 1.318 4.301 1 98.44 86 ARG A N 1
ATOM 631 C CA . ARG A 1 86 ? 24.344 0.003 3.764 1 98.44 86 ARG A CA 1
ATOM 632 C C . ARG A 1 86 ? 23.125 -0.905 3.732 1 98.44 86 ARG A C 1
ATOM 634 O O . ARG A 1 86 ? 22.156 -0.667 4.453 1 98.44 86 ARG A O 1
ATOM 641 N N . ASN A 1 87 ? 23.219 -1.962 2.936 1 98.31 87 ASN A N 1
ATOM 642 C CA . ASN A 1 87 ? 22.141 -2.943 2.883 1 98.31 87 ASN A CA 1
ATOM 643 C C . ASN A 1 87 ? 22 -3.695 4.203 1 98.31 87 ASN A C 1
ATOM 645 O O . ASN A 1 87 ? 23 -3.957 4.879 1 98.31 87 ASN A O 1
ATOM 649 N N . THR A 1 88 ? 20.781 -3.982 4.617 1 97.62 88 THR A N 1
ATOM 650 C CA . THR A 1 88 ? 20.594 -5.051 5.594 1 97.62 88 THR A CA 1
ATOM 651 C C . THR A 1 88 ? 20.797 -6.418 4.945 1 97.62 88 THR A C 1
ATOM 653 O O . THR A 1 88 ? 20.891 -6.523 3.719 1 97.62 88 THR A O 1
ATOM 656 N N . GLU A 1 89 ? 20.844 -7.469 5.738 1 96.75 89 GLU A N 1
ATOM 657 C CA . GLU A 1 89 ? 21.016 -8.82 5.207 1 96.75 89 GLU A CA 1
ATOM 658 C C . GLU A 1 89 ? 19.828 -9.219 4.34 1 96.75 89 GLU A C 1
ATOM 660 O O . GLU A 1 89 ? 20 -9.828 3.283 1 96.75 89 GLU A O 1
ATOM 665 N N . ILE A 1 90 ? 18.672 -8.867 4.766 1 97 90 ILE A N 1
ATOM 666 C CA . ILE A 1 90 ? 17.469 -9.234 4.043 1 97 90 ILE A CA 1
ATOM 667 C C . ILE A 1 90 ? 17.453 -8.578 2.666 1 97 90 ILE A C 1
ATOM 669 O O . ILE A 1 90 ? 17.047 -9.188 1.678 1 97 90 ILE A O 1
ATOM 673 N N . SER A 1 91 ? 17.891 -7.344 2.621 1 97.75 91 SER A N 1
ATOM 674 C CA . SER A 1 91 ? 17.938 -6.637 1.344 1 97.75 91 SER A CA 1
ATOM 675 C C . SER A 1 91 ? 18.984 -7.246 0.417 1 97.75 91 SER A C 1
ATOM 677 O O . SER A 1 91 ? 18.766 -7.336 -0.794 1 97.75 91 SER A O 1
ATOM 679 N N . ASN A 1 92 ? 20.062 -7.676 0.979 1 97.56 92 ASN A N 1
ATOM 680 C CA . ASN A 1 92 ? 21.094 -8.328 0.176 1 97.56 92 ASN A CA 1
ATOM 681 C C . ASN A 1 92 ? 20.594 -9.625 -0.439 1 97.56 92 ASN A C 1
ATOM 683 O O . ASN A 1 92 ? 20.906 -9.945 -1.588 1 97.56 92 ASN A O 1
ATOM 687 N N . ILE A 1 93 ? 19.828 -10.289 0.267 1 97.25 93 ILE A N 1
ATOM 688 C CA . ILE A 1 93 ? 19.375 -11.617 -0.155 1 97.25 93 ILE A CA 1
ATOM 689 C C . ILE A 1 93 ? 18.219 -11.484 -1.142 1 97.25 93 ILE A C 1
ATOM 691 O O . ILE A 1 93 ? 18.188 -12.164 -2.172 1 97.25 93 ILE A O 1
ATOM 695 N N . TYR A 1 94 ? 17.312 -10.531 -0.94 1 97.88 94 TYR A N 1
ATOM 696 C CA . TYR A 1 94 ? 16.047 -10.641 -1.647 1 97.88 94 TYR A CA 1
ATOM 697 C C . TYR A 1 94 ? 15.844 -9.461 -2.586 1 97.88 94 TYR A C 1
ATOM 699 O O . TYR A 1 94 ? 14.984 -9.5 -3.469 1 97.88 94 TYR A O 1
ATOM 707 N N . LEU A 1 95 ? 16.672 -8.336 -2.398 1 98.25 95 LEU A N 1
ATOM 708 C CA . LEU A 1 95 ? 16.328 -7.137 -3.16 1 98.25 95 LEU A CA 1
ATOM 709 C C . LEU A 1 95 ? 17.484 -6.758 -4.098 1 98.25 95 LEU A C 1
ATOM 711 O O . LEU A 1 95 ? 17.375 -5.785 -4.848 1 98.25 95 LEU A O 1
ATOM 715 N N . THR A 1 96 ? 18.578 -7.496 -4.062 1 98.31 96 THR A N 1
ATOM 716 C CA . THR A 1 96 ? 19.625 -7.316 -5.062 1 98.31 96 THR A CA 1
ATOM 717 C C . THR A 1 96 ? 19.391 -8.234 -6.258 1 98.31 96 THR A C 1
ATOM 719 O O . THR A 1 96 ? 18.969 -9.383 -6.094 1 98.31 96 THR A O 1
ATOM 722 N N . LYS A 1 97 ? 19.688 -7.805 -7.438 1 97.12 97 LYS A N 1
ATOM 723 C CA . LYS A 1 97 ? 19.391 -8.539 -8.672 1 97.12 97 LYS A CA 1
ATOM 724 C C . LYS A 1 97 ? 20.281 -9.773 -8.797 1 97.12 97 LYS A C 1
ATOM 726 O O . LYS A 1 97 ? 19.859 -10.781 -9.375 1 97.12 97 LYS A O 1
ATOM 731 N N . SER A 1 98 ? 21.438 -9.688 -8.289 1 96 98 SER A N 1
ATOM 732 C CA . SER A 1 98 ? 22.422 -10.75 -8.492 1 96 98 SER A CA 1
ATOM 733 C C . SER A 1 98 ? 22.156 -11.938 -7.57 1 96 98 SER A C 1
ATOM 735 O O . SER A 1 98 ? 22.703 -13.016 -7.773 1 96 98 SER A O 1
ATOM 737 N N . SER A 1 99 ? 21.328 -11.773 -6.578 1 96.31 99 SER A N 1
ATOM 738 C CA . SER A 1 99 ? 21.062 -12.844 -5.621 1 96.31 99 SER A CA 1
ATOM 739 C C . SER A 1 99 ? 20.25 -13.969 -6.262 1 96.31 99 SER A C 1
ATOM 741 O O . SER A 1 99 ? 19.328 -13.703 -7.031 1 96.31 99 SER A O 1
ATOM 743 N N . PRO A 1 100 ? 20.562 -15.195 -5.98 1 93.94 100 PRO A N 1
ATOM 744 C CA . PRO A 1 100 ? 19.734 -16.312 -6.473 1 93.94 100 PRO A CA 1
ATOM 745 C C . PRO A 1 100 ? 18.312 -16.297 -5.91 1 93.94 100 PRO A C 1
ATOM 747 O O . PRO A 1 100 ? 17.422 -16.953 -6.453 1 93.94 100 PRO A O 1
ATOM 750 N N . LYS A 1 101 ? 18.109 -15.555 -4.863 1 95.56 101 LYS A N 1
ATOM 751 C CA . LYS A 1 101 ? 16.781 -15.461 -4.258 1 95.56 101 LYS A CA 1
ATOM 752 C C . LYS A 1 101 ? 16.156 -14.094 -4.516 1 95.56 101 LYS A C 1
ATOM 754 O O . LYS A 1 101 ? 15.164 -13.727 -3.877 1 95.56 101 LYS A O 1
ATOM 759 N N . SER A 1 102 ? 16.672 -13.414 -5.457 1 97.12 102 SER A N 1
ATOM 760 C CA . SER A 1 102 ? 16.219 -12.062 -5.773 1 97.12 102 SER A CA 1
ATOM 761 C C . SER A 1 102 ? 14.727 -12.023 -6.051 1 97.12 102 SER A C 1
ATOM 763 O O . SER A 1 102 ? 14.203 -12.883 -6.766 1 97.12 102 SER A O 1
ATOM 765 N N . GLN A 1 103 ? 14.102 -11.031 -5.469 1 97.44 103 GLN A N 1
ATOM 766 C CA . GLN A 1 103 ? 12.688 -10.789 -5.734 1 97.44 103 GLN A CA 1
ATOM 767 C C . GLN A 1 103 ? 12.492 -9.5 -6.535 1 97.44 103 GLN A C 1
ATOM 769 O O . GLN A 1 103 ? 11.383 -8.969 -6.602 1 97.44 103 GLN A O 1
ATOM 774 N N . TYR A 1 104 ? 13.562 -9.008 -7.164 1 97.38 104 TYR A N 1
ATOM 775 C CA . TYR A 1 104 ? 13.547 -7.766 -7.922 1 97.38 104 TYR A CA 1
ATOM 776 C C . TYR A 1 104 ? 12.461 -7.793 -8.992 1 97.38 104 TYR A C 1
ATOM 778 O O . TYR A 1 104 ? 11.68 -6.848 -9.109 1 97.38 104 TYR A O 1
ATOM 786 N N . HIS A 1 105 ? 12.328 -8.844 -9.695 1 96.62 105 HIS A N 1
ATOM 787 C CA . HIS A 1 105 ? 11.469 -8.867 -10.875 1 96.62 105 HIS A CA 1
ATOM 788 C C . HIS A 1 105 ? 9.992 -8.875 -10.484 1 96.62 105 HIS A C 1
ATOM 790 O O . HIS A 1 105 ? 9.164 -8.258 -11.156 1 96.62 105 HIS A O 1
ATOM 796 N N . ILE A 1 106 ? 9.656 -9.625 -9.438 1 97.19 106 ILE A N 1
ATOM 797 C CA . ILE A 1 106 ? 8.258 -9.609 -9.016 1 97.19 106 ILE A CA 1
ATOM 798 C C . ILE A 1 106 ? 7.898 -8.234 -8.461 1 97.19 106 ILE A C 1
ATOM 800 O O . ILE A 1 106 ? 6.766 -7.773 -8.617 1 97.19 106 ILE A O 1
ATOM 804 N N . MET A 1 107 ? 8.852 -7.539 -7.832 1 97.38 107 MET A N 1
ATOM 805 C CA . MET A 1 107 ? 8.617 -6.18 -7.352 1 97.38 107 MET A CA 1
ATOM 806 C C . MET A 1 107 ? 8.336 -5.234 -8.516 1 97.38 107 MET A C 1
ATOM 808 O O . MET A 1 107 ? 7.441 -4.391 -8.43 1 97.38 107 MET A O 1
ATOM 812 N N . MET A 1 108 ? 9.062 -5.383 -9.586 1 97.06 108 MET A N 1
ATOM 813 C CA . MET A 1 108 ? 8.867 -4.535 -10.758 1 97.06 108 MET A CA 1
ATOM 814 C C . MET A 1 108 ? 7.504 -4.793 -11.391 1 97.06 108 MET A C 1
ATOM 816 O O . MET A 1 108 ? 6.82 -3.855 -11.805 1 97.06 108 MET A O 1
ATOM 820 N N . TYR A 1 109 ? 7.152 -6.027 -11.438 1 96.81 109 TYR A N 1
ATOM 821 C CA . TYR A 1 109 ? 5.844 -6.363 -11.984 1 96.81 109 TYR A CA 1
ATOM 822 C C . TYR A 1 109 ? 4.73 -5.75 -11.148 1 96.81 109 TYR A C 1
ATOM 824 O O . TYR A 1 109 ? 3.791 -5.16 -11.688 1 96.81 109 TYR A O 1
ATOM 832 N N . TYR A 1 110 ? 4.836 -5.875 -9.781 1 97.69 110 TYR A N 1
ATOM 833 C CA . TYR A 1 110 ? 3.838 -5.309 -8.883 1 97.69 110 TYR A CA 1
ATOM 834 C C . TYR A 1 110 ? 3.779 -3.793 -9.016 1 97.69 110 TYR A C 1
ATOM 836 O O . TYR A 1 110 ? 2.695 -3.213 -9.117 1 97.69 110 TYR A O 1
ATOM 844 N N . SER A 1 111 ? 4.914 -3.199 -9.078 1 97.5 111 SER A N 1
ATOM 845 C CA . SER A 1 111 ? 5.004 -1.742 -9.094 1 97.5 111 SER A CA 1
ATOM 846 C C . SER A 1 111 ? 4.438 -1.169 -10.391 1 97.5 111 SER A C 1
ATOM 848 O O . SER A 1 111 ? 3.758 -0.139 -10.375 1 97.5 111 SER A O 1
ATOM 850 N N . ASN A 1 112 ? 4.684 -1.854 -11.523 1 95.12 112 ASN A N 1
ATOM 851 C CA . ASN A 1 112 ? 4.453 -1.233 -12.82 1 95.12 112 ASN A CA 1
ATOM 852 C C . ASN A 1 112 ? 3.148 -1.718 -13.445 1 95.12 112 ASN A C 1
ATOM 854 O O . ASN A 1 112 ? 2.623 -1.084 -14.367 1 95.12 112 ASN A O 1
ATOM 858 N N . THR A 1 113 ? 2.658 -2.826 -12.961 1 95.88 113 THR A N 1
ATOM 859 C CA . THR A 1 113 ? 1.462 -3.373 -13.594 1 95.88 113 THR A CA 1
ATOM 860 C C . THR A 1 113 ? 0.329 -3.508 -12.578 1 95.88 113 THR A C 1
ATOM 862 O O . THR A 1 113 ? -0.733 -2.906 -12.75 1 95.88 113 THR A O 1
ATOM 865 N N . VAL A 1 114 ? 0.615 -4.293 -11.539 1 97.62 114 VAL A N 1
ATOM 866 C CA . VAL A 1 114 ? -0.452 -4.594 -10.586 1 97.62 114 VAL A CA 1
ATOM 867 C C . VAL A 1 114 ? -0.924 -3.303 -9.922 1 97.62 114 VAL A C 1
ATOM 869 O O . VAL A 1 114 ? -2.125 -3.102 -9.727 1 97.62 114 VAL A O 1
ATOM 872 N N . TYR A 1 115 ? 0.014 -2.422 -9.531 1 98.25 115 TYR A N 1
ATOM 873 C CA . TYR A 1 115 ? -0.296 -1.15 -8.891 1 98.25 115 TYR A CA 1
ATOM 874 C C . TYR A 1 115 ? -1.297 -0.351 -9.711 1 98.25 115 TYR A C 1
ATOM 876 O O . TYR A 1 115 ? -2.273 0.178 -9.18 1 98.25 115 TYR A O 1
ATOM 884 N N . SER A 1 116 ? -1.135 -0.285 -11.016 1 97.12 116 SER A N 1
ATOM 885 C CA . SER A 1 116 ? -2.012 0.458 -11.914 1 97.12 116 SER A CA 1
ATOM 886 C C . SER A 1 116 ? -3.387 -0.194 -12.008 1 97.12 116 SER A C 1
ATOM 888 O O . SER A 1 116 ? -4.406 0.498 -12.047 1 97.12 116 SER A O 1
ATOM 890 N N . CYS A 1 117 ? -3.412 -1.49 -12.047 1 97.25 117 CYS A N 1
ATOM 891 C CA . CYS A 1 117 ? -4.691 -2.191 -12.102 1 97.25 117 CYS A CA 1
ATOM 892 C C . CYS A 1 117 ? -5.504 -1.947 -10.836 1 97.25 117 CYS A C 1
ATOM 894 O O . CYS A 1 117 ? -6.723 -1.779 -10.898 1 97.25 117 CYS A O 1
ATOM 896 N N . TRP A 1 118 ? -4.828 -1.887 -9.711 1 98.5 118 TRP A N 1
ATOM 897 C CA . TRP A 1 118 ? -5.5 -1.79 -8.414 1 98.5 118 TRP A CA 1
ATOM 898 C C . TRP A 1 118 ? -6.023 -0.377 -8.18 1 98.5 118 TRP A C 1
ATOM 900 O O . TRP A 1 118 ? -6.816 -0.148 -7.266 1 98.5 118 TRP A O 1
ATOM 910 N N . GLN A 1 119 ? -5.594 0.582 -9.031 1 97.81 119 GLN A N 1
ATOM 911 C CA . GLN A 1 119 ? -6.27 1.875 -9.055 1 97.81 119 GLN A CA 1
ATOM 912 C C . GLN A 1 119 ? -7.77 1.709 -9.289 1 97.81 119 GLN A C 1
ATOM 914 O O . GLN A 1 119 ? -8.57 2.521 -8.82 1 97.81 119 GLN A O 1
ATOM 919 N N . TYR A 1 120 ? -8.133 0.635 -9.891 1 98.06 120 TYR A N 1
ATOM 920 C CA . TYR A 1 120 ? -9.523 0.435 -10.289 1 98.06 120 TYR A CA 1
ATOM 921 C C . TYR A 1 120 ? -10.148 -0.726 -9.531 1 98.06 120 TYR A C 1
ATOM 923 O O . TYR A 1 120 ? -11.039 -1.409 -10.047 1 98.06 120 TYR A O 1
ATOM 931 N N . LEU A 1 121 ? -9.656 -1.021 -8.336 1 98.62 121 LEU A N 1
ATOM 932 C CA . LEU A 1 121 ? -10.203 -2.111 -7.531 1 98.62 121 LEU A CA 1
ATOM 933 C C . LEU A 1 121 ? -11.695 -1.913 -7.285 1 98.62 121 LEU A C 1
ATOM 935 O O . LEU A 1 121 ? -12.461 -2.875 -7.301 1 98.62 121 LEU A O 1
ATOM 939 N N . THR A 1 122 ? -12.156 -0.669 -7.016 1 98.56 122 THR A N 1
ATOM 940 C CA . THR A 1 122 ? -13.57 -0.403 -6.781 1 98.56 122 THR A CA 1
ATOM 941 C C . THR A 1 122 ? -14.406 -0.845 -7.98 1 98.56 122 THR A C 1
ATOM 943 O O . THR A 1 122 ? -15.461 -1.467 -7.812 1 98.56 122 THR A O 1
ATOM 946 N N . ASP A 1 123 ? -13.945 -0.527 -9.156 1 98.19 123 ASP A N 1
ATOM 947 C CA . ASP A 1 123 ? -14.633 -0.946 -10.367 1 98.19 123 ASP A CA 1
ATOM 948 C C . ASP A 1 123 ? -14.648 -2.469 -10.492 1 98.19 123 ASP A C 1
ATOM 950 O O . ASP A 1 123 ? -15.641 -3.047 -10.945 1 98.19 123 ASP A O 1
ATOM 954 N N . ALA A 1 124 ? -13.531 -3.105 -10.141 1 98.19 124 ALA A N 1
ATOM 955 C CA . ALA A 1 124 ? -13.461 -4.562 -10.188 1 98.19 124 ALA A CA 1
ATOM 956 C C . ALA A 1 124 ? -14.539 -5.191 -9.305 1 98.19 124 ALA A C 1
ATOM 958 O O . ALA A 1 124 ? -15.195 -6.156 -9.703 1 98.19 124 ALA A O 1
ATOM 959 N N . VAL A 1 125 ? -14.727 -4.645 -8.125 1 98.69 125 VAL A N 1
ATOM 960 C CA . VAL A 1 125 ? -15.703 -5.176 -7.188 1 98.69 125 VAL A CA 1
ATOM 961 C C . VAL A 1 125 ? -17.125 -4.898 -7.699 1 98.69 125 VAL A C 1
ATOM 963 O O . VAL A 1 125 ? -18 -5.762 -7.617 1 98.69 125 VAL A O 1
ATOM 966 N N . ARG A 1 126 ? -17.359 -3.725 -8.234 1 98.31 126 ARG A N 1
ATOM 967 C CA . ARG A 1 126 ? -18.672 -3.359 -8.758 1 98.31 126 ARG A CA 1
ATOM 968 C C . ARG A 1 126 ? -19.047 -4.23 -9.945 1 98.31 126 ARG A C 1
ATOM 970 O O . ARG A 1 126 ? -20.188 -4.707 -10.039 1 98.31 126 ARG A O 1
ATOM 977 N N . GLU A 1 127 ? -18.109 -4.449 -10.836 1 96.56 127 GLU A N 1
ATOM 978 C CA . GLU A 1 127 ? -18.391 -5.074 -12.125 1 96.56 127 GLU A CA 1
ATOM 979 C C . GLU A 1 127 ? -18.172 -6.582 -12.07 1 96.56 127 GLU A C 1
ATOM 981 O O . GLU A 1 127 ? -18.719 -7.328 -12.891 1 96.56 127 GLU A O 1
ATOM 986 N N . GLY A 1 128 ? -17.359 -7.023 -11.172 1 95.56 128 GLY A N 1
ATOM 987 C CA . GLY A 1 128 ? -17.062 -8.445 -11.055 1 95.56 128 GLY A CA 1
ATOM 988 C C . GLY A 1 128 ? -16.172 -8.961 -12.164 1 95.56 128 GLY A C 1
ATOM 989 O O . GLY A 1 128 ? -16.328 -10.094 -12.625 1 95.56 128 GLY A O 1
ATOM 990 N N . ARG A 1 129 ? -15.289 -8.094 -12.594 1 93.62 129 ARG A N 1
ATOM 991 C CA . ARG A 1 129 ? -14.406 -8.508 -13.688 1 93.62 129 ARG A CA 1
ATOM 992 C C . ARG A 1 129 ? -13.078 -7.754 -13.625 1 93.62 129 ARG A C 1
ATOM 994 O O . ARG A 1 129 ? -12.961 -6.738 -12.938 1 93.62 129 ARG A O 1
ATOM 1001 N N . ASN A 1 130 ? -12.078 -8.25 -14.414 1 94.5 130 ASN A N 1
ATOM 1002 C CA . ASN A 1 130 ? -10.742 -7.656 -14.406 1 94.5 130 ASN A CA 1
ATOM 1003 C C . ASN A 1 130 ? -10.758 -6.242 -14.977 1 94.5 130 ASN A C 1
ATOM 1005 O O . ASN A 1 130 ? -11.727 -5.84 -15.625 1 94.5 130 ASN A O 1
ATOM 1009 N N . GLN A 1 131 ? -9.672 -5.465 -14.766 1 95.75 131 GLN A N 1
ATOM 1010 C CA . GLN A 1 131 ? -9.711 -4.027 -15.031 1 95.75 131 GLN A CA 1
ATOM 1011 C C . GLN A 1 131 ? -8.594 -3.615 -15.984 1 95.75 131 GLN A C 1
ATOM 1013 O O . GLN A 1 131 ? -8.109 -2.48 -15.93 1 95.75 131 GLN A O 1
ATOM 1018 N N . TYR A 1 132 ? -8.062 -4.453 -16.844 1 94.44 132 TYR A N 1
ATOM 1019 C CA . TYR A 1 132 ? -6.969 -4.137 -17.75 1 94.44 132 TYR A CA 1
ATOM 1020 C C . TYR A 1 132 ? -7.379 -3.049 -18.734 1 94.44 132 TYR A C 1
ATOM 1022 O O . TYR A 1 132 ? -6.559 -2.223 -19.141 1 94.44 132 TYR A O 1
ATOM 1030 N N . GLU A 1 133 ? -8.633 -3.105 -19.188 1 95 133 GLU A N 1
ATOM 1031 C CA . GLU A 1 133 ? -9.102 -2.104 -20.141 1 95 133 GLU A CA 1
ATOM 1032 C C . GLU A 1 133 ? -9 -0.698 -19.547 1 95 133 GLU A C 1
ATOM 1034 O O . GLU A 1 133 ? -8.57 0.234 -20.234 1 95 133 GLU A O 1
ATOM 1039 N N . LYS A 1 134 ? -9.359 -0.549 -18.328 1 95.31 134 LYS A N 1
ATOM 1040 C CA . LYS A 1 134 ? -9.297 0.76 -17.688 1 95.31 134 LYS A CA 1
ATOM 1041 C C . LYS A 1 134 ? -7.859 1.145 -17.359 1 95.31 134 LYS A C 1
ATOM 1043 O O . LYS A 1 134 ? -7.484 2.312 -17.469 1 95.31 134 LYS A O 1
ATOM 1048 N N . ALA A 1 135 ? -7.07 0.204 -16.953 1 95.5 135 ALA A N 1
ATOM 1049 C CA . ALA A 1 135 ? -5.711 0.478 -16.516 1 95.5 135 ALA A CA 1
ATOM 1050 C C . ALA A 1 135 ? -4.781 0.735 -17.688 1 95.5 135 ALA A C 1
ATOM 1052 O O . ALA A 1 135 ? -3.889 1.584 -17.609 1 95.5 135 ALA A O 1
ATOM 1053 N N . PHE A 1 136 ? -5.016 -0.007 -18.812 1 94.88 136 PHE A N 1
ATOM 1054 C CA . PHE A 1 136 ? -3.996 0.013 -19.844 1 94.88 136 PHE A CA 1
ATOM 1055 C C . PHE A 1 136 ? -4.625 0.2 -21.219 1 94.88 136 PHE A C 1
ATOM 1057 O O . PHE A 1 136 ? -3.92 0.272 -22.234 1 94.88 136 PHE A O 1
ATOM 1064 N N . GLY A 1 137 ? -5.902 0.21 -21.344 1 93.75 137 GLY A N 1
ATOM 1065 C CA . GLY A 1 137 ? -6.578 0.421 -22.609 1 93.75 137 GLY A CA 1
ATOM 1066 C C . GLY A 1 137 ? -6.578 -0.808 -23.5 1 93.75 137 GLY A C 1
ATOM 1067 O O . GLY A 1 137 ? -6.723 -0.699 -24.719 1 93.75 137 GLY A O 1
ATOM 1068 N N . VAL A 1 138 ? -6.328 -2.012 -22.938 1 91.62 138 VAL A N 1
ATOM 1069 C CA . VAL A 1 138 ? -6.32 -3.248 -23.703 1 91.62 138 VAL A CA 1
ATOM 1070 C C . VAL A 1 138 ? -7.555 -4.078 -23.359 1 91.62 138 VAL A C 1
ATOM 1072 O O . VAL A 1 138 ? -8.125 -3.939 -22.281 1 91.62 138 VAL A O 1
ATOM 1075 N N . SER A 1 139 ? -7.922 -4.875 -24.312 1 87.12 139 SER A N 1
ATOM 1076 C CA . SER A 1 139 ? -9.109 -5.691 -24.109 1 87.12 139 SER A CA 1
ATOM 1077 C C . SER A 1 139 ? -8.953 -6.617 -22.906 1 87.12 139 SER A C 1
ATOM 1079 O O . SER A 1 139 ? -7.883 -7.184 -22.688 1 87.12 139 SER A O 1
ATOM 1081 N N . SER A 1 140 ? -10.047 -6.762 -22.203 1 81 140 SER A N 1
ATOM 1082 C CA . SER A 1 140 ? -10.047 -7.598 -21.016 1 81 140 SER A CA 1
ATOM 1083 C C . SER A 1 140 ? -10.547 -9.008 -21.312 1 81 140 SER A C 1
ATOM 1085 O O . SER A 1 140 ? -10.609 -9.852 -20.422 1 81 140 SER A O 1
ATOM 1087 N N . LYS A 1 141 ? -10.852 -9.281 -22.5 1 84 141 LYS A N 1
ATOM 1088 C CA . LYS A 1 141 ? -11.5 -10.539 -22.844 1 84 141 LYS A CA 1
ATOM 1089 C C . LYS A 1 141 ? -10.531 -11.711 -22.703 1 84 141 LYS A C 1
ATOM 1091 O O . LYS A 1 141 ? -10.93 -12.812 -22.328 1 84 141 LYS A O 1
ATOM 1096 N N . ASP A 1 142 ? -9.352 -11.469 -23.047 1 87.56 142 ASP A N 1
ATOM 1097 C CA . ASP A 1 142 ? -8.273 -12.438 -22.859 1 87.56 142 ASP A CA 1
ATOM 1098 C C . ASP A 1 142 ? -7.305 -11.977 -21.781 1 87.56 142 ASP A C 1
ATOM 1100 O O . ASP A 1 142 ? -6.422 -11.156 -22.016 1 87.56 142 ASP A O 1
ATOM 1104 N N . PRO A 1 143 ? -7.488 -12.555 -20.641 1 86.06 143 PRO A N 1
ATOM 1105 C CA . PRO A 1 143 ? -6.695 -12.055 -19.516 1 86.06 143 PRO A CA 1
ATOM 1106 C C . PRO A 1 143 ? -5.191 -12.109 -19.781 1 86.06 143 PRO A C 1
ATOM 1108 O O . PRO A 1 143 ? -4.477 -11.148 -19.484 1 86.06 143 PRO A O 1
ATOM 1111 N N . PHE A 1 144 ? -4.699 -13.195 -20.312 1 89.69 144 PHE A N 1
ATOM 1112 C CA . PHE A 1 144 ? -3.258 -13.312 -20.484 1 89.69 144 PHE A CA 1
ATOM 1113 C C . PHE A 1 144 ? -2.801 -12.555 -21.719 1 89.69 144 PHE A C 1
ATOM 1115 O O . PHE A 1 144 ? -1.654 -12.109 -21.797 1 89.69 144 PHE A O 1
ATOM 1122 N N . GLY A 1 145 ? -3.715 -12.414 -22.688 1 88.19 145 GLY A N 1
ATOM 1123 C CA . GLY A 1 145 ? -3.422 -11.445 -23.734 1 88.19 145 GLY A CA 1
ATOM 1124 C C . GLY A 1 145 ? -3.178 -10.047 -23.219 1 88.19 145 GLY A C 1
ATOM 1125 O O . GLY A 1 145 ? -2.285 -9.344 -23.688 1 88.19 145 GLY A O 1
ATOM 1126 N N . ALA A 1 146 ? -3.949 -9.68 -22.297 1 88.62 146 ALA A N 1
ATOM 1127 C CA . ALA A 1 146 ? -3.834 -8.359 -21.672 1 88.62 146 ALA A CA 1
ATOM 1128 C C . ALA A 1 146 ? -2.58 -8.273 -20.797 1 88.62 146 ALA A C 1
ATOM 1130 O O . ALA A 1 146 ? -1.872 -7.266 -20.828 1 88.62 146 ALA A O 1
ATOM 1131 N N . MET A 1 147 ? -2.322 -9.328 -20.047 1 90.31 147 MET A N 1
ATOM 1132 C CA . MET A 1 147 ? -1.158 -9.367 -19.156 1 90.31 147 MET A CA 1
ATOM 1133 C C . MET A 1 147 ? 0.136 -9.305 -19.969 1 90.31 147 MET A C 1
ATOM 1135 O O . MET A 1 147 ? 1.106 -8.672 -19.531 1 90.31 147 MET A O 1
ATOM 1139 N N . TYR A 1 148 ? 0.133 -10.07 -21.172 1 91.62 148 TYR A N 1
ATOM 1140 C CA . TYR A 1 148 ? 1.299 -10.133 -22.047 1 91.62 148 TYR A CA 1
ATOM 1141 C C . TYR A 1 148 ? 1.27 -9.008 -23.062 1 91.62 148 TYR A C 1
ATOM 1143 O O . TYR A 1 148 ? 1.815 -9.148 -24.156 1 91.62 148 TYR A O 1
ATOM 1151 N N . ARG A 1 149 ? 0.631 -7.895 -22.953 1 87.81 149 ARG A N 1
ATOM 1152 C CA . ARG A 1 149 ? 0.281 -6.816 -23.875 1 87.81 149 ARG A CA 1
ATOM 1153 C C . ARG A 1 149 ? 1.506 -6.336 -24.641 1 87.81 149 ARG A C 1
ATOM 1155 O O . ARG A 1 149 ? 1.376 -5.641 -25.656 1 87.81 149 ARG A O 1
ATOM 1162 N N . SER A 1 150 ? 2.688 -6.656 -24.281 1 90.19 150 SER A N 1
ATOM 1163 C CA . SER A 1 150 ? 3.939 -6.422 -24.984 1 90.19 150 SER A CA 1
ATOM 1164 C C . SER A 1 150 ? 4.984 -7.469 -24.625 1 90.19 150 SER A C 1
ATOM 1166 O O . SER A 1 150 ? 4.848 -8.164 -23.609 1 90.19 150 SER A O 1
ATOM 1168 N N . ASP A 1 151 ? 5.98 -7.574 -25.453 1 91.12 151 ASP A N 1
ATOM 1169 C CA . ASP A 1 151 ? 7.07 -8.5 -25.156 1 91.12 151 ASP A CA 1
ATOM 1170 C C . ASP A 1 151 ? 7.75 -8.148 -23.844 1 91.12 151 ASP A C 1
ATOM 1172 O O . ASP A 1 151 ? 8.109 -9.039 -23.062 1 91.12 151 ASP A O 1
ATOM 1176 N N . GLU A 1 152 ? 7.836 -6.902 -23.672 1 91.5 152 GLU A N 1
ATOM 1177 C CA . GLU A 1 152 ? 8.484 -6.434 -22.453 1 91.5 152 GLU A CA 1
ATOM 1178 C C . GLU A 1 152 ? 7.672 -6.812 -21.219 1 91.5 152 GLU A C 1
ATOM 1180 O O . GLU A 1 152 ? 8.227 -7.262 -20.219 1 91.5 152 GLU A O 1
ATOM 1185 N N . GLU A 1 153 ? 6.387 -6.672 -21.328 1 91.94 153 GLU A N 1
ATOM 1186 C CA . GLU A 1 153 ? 5.523 -6.988 -20.188 1 91.94 153 GLU A CA 1
ATOM 1187 C C . GLU A 1 153 ? 5.453 -8.492 -19.953 1 91.94 153 GLU A C 1
ATOM 1189 O O . GLU A 1 153 ? 5.395 -8.945 -18.812 1 91.94 153 GLU A O 1
ATOM 1194 N N . MET A 1 154 ? 5.457 -9.195 -21.016 1 93.5 154 MET A N 1
ATOM 1195 C CA . MET A 1 154 ? 5.48 -10.648 -20.906 1 93.5 154 MET A CA 1
ATOM 1196 C C . MET A 1 154 ? 6.742 -11.117 -20.172 1 93.5 154 MET A C 1
ATOM 1198 O O . MET A 1 154 ? 6.676 -11.961 -19.281 1 93.5 154 MET A O 1
ATOM 1202 N N . LEU A 1 155 ? 7.855 -10.57 -20.578 1 93.62 155 LEU A N 1
ATOM 1203 C CA . LEU A 1 155 ? 9.133 -10.922 -19.953 1 93.62 155 LEU A CA 1
ATOM 1204 C C . LEU A 1 155 ? 9.133 -10.57 -18.469 1 93.62 155 LEU A C 1
ATOM 1206 O O . LEU A 1 155 ? 9.586 -11.359 -17.641 1 93.62 155 LEU A O 1
ATOM 1210 N N . LYS A 1 156 ? 8.633 -9.375 -18.156 1 91.88 156 LYS A N 1
ATOM 1211 C CA . LYS A 1 156 ? 8.547 -8.945 -16.75 1 91.88 156 LYS A CA 1
ATOM 1212 C C . LYS A 1 156 ? 7.66 -9.891 -15.953 1 91.88 156 LYS A C 1
ATOM 1214 O O . LYS A 1 156 ? 7.992 -10.25 -14.82 1 91.88 156 LYS A O 1
ATOM 1219 N N . PHE A 1 157 ? 6.59 -10.242 -16.562 1 95.5 157 PHE A N 1
ATOM 1220 C CA . PHE A 1 157 ? 5.664 -11.148 -15.891 1 95.5 157 PHE A CA 1
ATOM 1221 C C . PHE A 1 157 ? 6.328 -12.492 -15.617 1 95.5 157 PHE A C 1
ATOM 1223 O O . PHE A 1 157 ? 6.309 -12.977 -14.484 1 95.5 157 PHE A O 1
ATOM 1230 N N . MET A 1 158 ? 6.922 -13.062 -16.594 1 96.62 158 MET A N 1
ATOM 1231 C CA . MET A 1 158 ? 7.539 -14.383 -16.484 1 96.62 158 MET A CA 1
ATOM 1232 C C . MET A 1 158 ? 8.688 -14.367 -15.477 1 96.62 158 MET A C 1
ATOM 1234 O O . MET A 1 158 ? 8.805 -15.281 -14.656 1 96.62 158 MET A O 1
ATOM 1238 N N . ALA A 1 159 ? 9.492 -13.32 -15.547 1 96.38 159 ALA A N 1
ATOM 1239 C CA . ALA A 1 159 ? 10.594 -13.195 -14.602 1 96.38 159 ALA A CA 1
ATOM 1240 C C . ALA A 1 159 ? 10.086 -13.062 -13.172 1 96.38 159 ALA A C 1
ATOM 1242 O O . ALA A 1 159 ? 10.672 -13.625 -12.242 1 96.38 159 ALA A O 1
ATOM 1243 N N . GLY A 1 160 ? 9.039 -12.312 -13.039 1 96.62 160 GLY A N 1
ATOM 1244 C CA . GLY A 1 160 ? 8.414 -12.172 -11.734 1 96.62 160 GLY A CA 1
ATOM 1245 C C . GLY A 1 160 ? 7.891 -13.484 -11.188 1 96.62 160 GLY A C 1
ATOM 1246 O O . GLY A 1 160 ? 8.156 -13.828 -10.031 1 96.62 160 GLY A O 1
ATOM 1247 N N . GLN A 1 161 ? 7.164 -14.203 -11.992 1 96 161 GLN A N 1
ATOM 1248 C CA . GLN A 1 161 ? 6.629 -15.484 -11.562 1 96 161 GLN A CA 1
ATOM 1249 C C . GLN A 1 161 ? 7.75 -16.469 -11.219 1 96 161 GLN A C 1
ATOM 1251 O O . GLN A 1 161 ? 7.641 -17.234 -10.258 1 96 161 GLN A O 1
ATOM 1256 N N . ASN A 1 162 ? 8.844 -16.391 -12.008 1 96.94 162 ASN A N 1
ATOM 1257 C CA . ASN A 1 162 ? 9.984 -17.266 -11.758 1 96.94 162 ASN A CA 1
ATOM 1258 C C . ASN A 1 162 ? 10.602 -16.984 -10.391 1 96.94 162 ASN A C 1
ATOM 1260 O O . ASN A 1 162 ? 11.039 -17.922 -9.703 1 96.94 162 ASN A O 1
ATOM 1264 N N . SER A 1 163 ? 10.656 -15.766 -10.016 1 95.69 163 SER A N 1
ATOM 1265 C CA . SER A 1 163 ? 11.344 -15.375 -8.789 1 95.69 163 SER A CA 1
ATOM 1266 C C . SER A 1 163 ? 10.664 -15.961 -7.559 1 95.69 163 SER A C 1
ATOM 1268 O O . SER A 1 163 ? 11.328 -16.266 -6.566 1 95.69 163 SER A O 1
ATOM 1270 N N . VAL A 1 164 ? 9.43 -16.172 -7.629 1 94.75 164 VAL A N 1
ATOM 1271 C CA . VAL A 1 164 ? 8.664 -16.688 -6.492 1 94.75 164 VAL A CA 1
ATOM 1272 C C . VAL A 1 164 ? 9.133 -18.094 -6.148 1 94.75 164 VAL A C 1
ATOM 1274 O O . VAL A 1 164 ? 9.18 -18.469 -4.973 1 94.75 164 VAL A O 1
ATOM 1277 N N . TRP A 1 165 ? 9.523 -18.812 -7.156 1 96.06 165 TRP A N 1
ATOM 1278 C CA . TRP A 1 165 ? 9.828 -20.234 -6.969 1 96.06 165 TRP A CA 1
ATOM 1279 C C . TRP A 1 165 ? 11.219 -20.422 -6.379 1 96.06 165 TRP A C 1
ATOM 1281 O O . TRP A 1 165 ? 11.555 -21.484 -5.867 1 96.06 165 TRP A O 1
ATOM 1291 N N . SER A 1 166 ? 12.039 -19.328 -6.414 1 92.5 166 SER A N 1
ATOM 1292 C CA . SER A 1 166 ? 13.328 -19.391 -5.727 1 92.5 166 SER A CA 1
ATOM 1293 C C . SER A 1 166 ? 13.148 -19.453 -4.215 1 92.5 166 SER A C 1
ATOM 1295 O O . SER A 1 166 ? 14.055 -19.875 -3.492 1 92.5 166 SER A O 1
ATOM 1297 N N . ILE A 1 167 ? 11.953 -19.078 -3.818 1 93.75 167 ILE A N 1
ATOM 1298 C CA . ILE A 1 167 ? 11.664 -19.031 -2.391 1 93.75 167 ILE A CA 1
ATOM 1299 C C . ILE A 1 167 ? 10.781 -20.219 -2 1 93.75 167 ILE A C 1
ATOM 1301 O O . ILE A 1 167 ? 11.016 -20.859 -0.975 1 93.75 167 ILE A O 1
ATOM 1305 N N . CYS A 1 168 ? 9.844 -20.578 -2.832 1 95 168 CYS A N 1
ATOM 1306 C CA . CYS A 1 168 ? 8.805 -21.531 -2.43 1 95 168 CYS A CA 1
ATOM 1307 C C . CYS A 1 168 ? 8.922 -22.828 -3.205 1 95 168 CYS A C 1
ATOM 1309 O O . CYS A 1 168 ? 8.328 -23.844 -2.824 1 95 168 CYS A O 1
ATOM 1311 N N . GLY A 1 169 ? 9.656 -22.859 -4.273 1 96.81 169 GLY A N 1
ATOM 1312 C CA . GLY A 1 169 ? 9.625 -23.953 -5.227 1 96.81 169 GLY A CA 1
ATOM 1313 C C . GLY A 1 169 ? 9.992 -25.281 -4.613 1 96.81 169 GLY A C 1
ATOM 1314 O O . GLY A 1 169 ? 9.289 -26.281 -4.797 1 96.81 169 GLY A O 1
ATOM 1315 N N . ARG A 1 170 ? 11.07 -25.297 -3.889 1 96.25 170 ARG A N 1
ATOM 1316 C CA . ARG A 1 170 ? 11.539 -26.547 -3.303 1 96.25 170 ARG A CA 1
ATOM 1317 C C . ARG A 1 170 ? 10.523 -27.109 -2.311 1 96.25 170 ARG A C 1
ATOM 1319 O O . ARG A 1 170 ? 10.273 -28.312 -2.285 1 96.25 170 ARG A O 1
ATOM 1326 N N . ASP A 1 171 ? 9.945 -26.219 -1.515 1 97.06 171 ASP A N 1
ATOM 1327 C CA . ASP A 1 171 ? 9.016 -26.641 -0.472 1 97.06 171 ASP A CA 1
ATOM 1328 C C . ASP A 1 171 ? 7.789 -27.328 -1.074 1 97.06 171 ASP A C 1
ATOM 1330 O O . ASP A 1 171 ? 7.34 -28.359 -0.578 1 97.06 171 ASP A O 1
ATOM 1334 N N . VAL A 1 172 ? 7.27 -26.812 -2.131 1 98.31 172 VAL A N 1
ATOM 1335 C CA . VAL A 1 172 ? 6.035 -27.359 -2.695 1 98.31 172 VAL A CA 1
ATOM 1336 C C . VAL A 1 172 ? 6.332 -28.656 -3.445 1 98.31 172 VAL A C 1
ATOM 1338 O O . VAL A 1 172 ? 5.523 -29.578 -3.434 1 98.31 172 VAL A O 1
ATOM 1341 N N . LEU A 1 173 ? 7.488 -28.75 -4.062 1 98.62 173 LEU A N 1
ATOM 1342 C CA . LEU A 1 173 ? 7.848 -29.938 -4.836 1 98.62 173 LEU A CA 1
ATOM 1343 C C . LEU A 1 173 ? 8.281 -31.062 -3.92 1 98.62 173 LEU A C 1
ATOM 1345 O O . LEU A 1 173 ? 8.25 -32.25 -4.312 1 98.62 173 LEU A O 1
ATOM 1349 N N . ALA A 1 174 ? 8.703 -30.703 -2.734 1 98.38 174 ALA A N 1
ATOM 1350 C CA . ALA A 1 174 ? 9.164 -31.703 -1.779 1 98.38 174 ALA A CA 1
ATOM 1351 C C . ALA A 1 174 ? 8.039 -32.094 -0.819 1 98.38 174 ALA A C 1
ATOM 1353 O O . ALA A 1 174 ? 8.227 -32.969 0.044 1 98.38 174 ALA A O 1
ATOM 1354 N N . ALA A 1 175 ? 6.922 -31.438 -0.955 1 98.38 175 ALA A N 1
ATOM 1355 C CA . ALA A 1 175 ? 5.789 -31.734 -0.076 1 98.38 175 ALA A CA 1
ATOM 1356 C C . ALA A 1 175 ? 5.375 -33.188 -0.186 1 98.38 175 ALA A C 1
ATOM 1358 O O . ALA A 1 175 ? 4.898 -33.781 0.786 1 98.38 175 ALA A O 1
ATOM 1359 N N . PHE A 1 176 ? 5.484 -33.781 -1.354 1 98.38 176 PHE A N 1
ATOM 1360 C CA . PHE A 1 176 ? 5.254 -35.188 -1.626 1 98.38 176 PHE A CA 1
ATOM 1361 C C . PHE A 1 176 ? 6.48 -35.812 -2.268 1 98.38 176 PHE A C 1
ATOM 1363 O O . PHE A 1 176 ? 7.352 -35.125 -2.787 1 98.38 176 PHE A O 1
ATOM 1370 N N . ASP A 1 177 ? 6.547 -37.125 -2.119 1 98.25 177 ASP A N 1
ATOM 1371 C CA . ASP A 1 177 ? 7.562 -37.844 -2.893 1 98.25 177 ASP A CA 1
ATOM 1372 C C . ASP A 1 177 ? 7.137 -38 -4.352 1 98.25 177 ASP A C 1
ATOM 1374 O O . ASP A 1 177 ? 6.273 -38.812 -4.664 1 98.25 177 ASP A O 1
ATOM 1378 N N . LEU A 1 178 ? 7.785 -37.25 -5.262 1 98.44 178 LEU A N 1
ATOM 1379 C CA . LEU A 1 178 ? 7.41 -37.25 -6.672 1 98.44 178 LEU A CA 1
ATOM 1380 C C . LEU A 1 178 ? 8.391 -38.094 -7.488 1 98.44 178 LEU A C 1
ATOM 1382 O O . LEU A 1 178 ? 8.297 -38.156 -8.719 1 98.44 178 LEU A O 1
ATOM 1386 N N . SER A 1 179 ? 9.281 -38.781 -6.855 1 97.81 179 SER A N 1
ATOM 1387 C CA . SER A 1 179 ? 10.367 -39.5 -7.512 1 97.81 179 SER A CA 1
ATOM 1388 C C . SER A 1 179 ? 9.82 -40.625 -8.406 1 97.81 179 SER A C 1
ATOM 1390 O O . SER A 1 179 ? 10.453 -41 -9.398 1 97.81 179 SER A O 1
ATOM 1392 N N . PRO A 1 180 ? 8.625 -41.125 -8.102 1 97.5 180 PRO A N 1
ATOM 1393 C CA . PRO A 1 180 ? 8.125 -42.188 -8.977 1 97.5 180 PRO A CA 1
ATOM 1394 C C . PRO A 1 180 ? 7.699 -41.688 -10.352 1 97.5 180 PRO A C 1
ATOM 1396 O O . PRO A 1 180 ? 7.531 -42.469 -11.289 1 97.5 180 PRO A O 1
ATOM 1399 N N . PHE A 1 181 ? 7.441 -40.438 -10.508 1 98.38 181 PHE A N 1
ATOM 1400 C CA . PHE A 1 181 ? 6.984 -39.875 -11.766 1 98.38 181 PHE A CA 1
ATOM 1401 C C . PHE A 1 181 ? 8.164 -39.406 -12.609 1 98.38 181 PHE A C 1
ATOM 1403 O O . PHE A 1 181 ? 8.844 -38.438 -12.266 1 98.38 181 PHE A O 1
ATOM 1410 N N . THR A 1 182 ? 8.352 -40 -13.742 1 97.94 182 THR A N 1
ATOM 1411 C CA . THR A 1 182 ? 9.539 -39.719 -14.547 1 97.94 182 THR A CA 1
ATOM 1412 C C . THR A 1 182 ? 9.195 -38.812 -15.719 1 97.94 182 THR A C 1
ATOM 1414 O O . THR A 1 182 ? 10.07 -38.125 -16.266 1 97.94 182 THR A O 1
ATOM 1417 N N . GLN A 1 183 ? 7.984 -38.844 -16.172 1 98.5 183 GLN A N 1
ATOM 1418 C CA . GLN A 1 183 ? 7.492 -37.969 -17.234 1 98.5 183 GLN A CA 1
ATOM 1419 C C . GLN A 1 183 ? 6.473 -36.969 -16.688 1 98.5 183 GLN A C 1
ATOM 1421 O O . GLN A 1 183 ? 5.309 -37.312 -16.469 1 98.5 183 GLN A O 1
ATOM 1426 N N . ILE A 1 184 ? 6.918 -35.75 -16.578 1 98.81 184 ILE A N 1
ATOM 1427 C CA . ILE A 1 184 ? 6.109 -34.719 -15.922 1 98.81 184 ILE A CA 1
ATOM 1428 C C . ILE A 1 184 ? 5.812 -33.594 -16.906 1 98.81 184 ILE A C 1
ATOM 1430 O O . ILE A 1 184 ? 6.688 -33.188 -17.672 1 98.81 184 ILE A O 1
ATOM 1434 N N . TYR A 1 185 ? 4.602 -33.125 -16.984 1 98.88 185 TYR A N 1
ATOM 1435 C CA . TYR A 1 185 ? 4.227 -31.906 -17.719 1 98.88 185 TYR A CA 1
ATOM 1436 C C . TYR A 1 185 ? 3.896 -30.766 -16.766 1 98.88 185 TYR A C 1
ATOM 1438 O O . TYR A 1 185 ? 3.1 -30.938 -15.836 1 98.88 185 TYR A O 1
ATOM 1446 N N . ASP A 1 186 ? 4.555 -29.703 -16.906 1 98.88 186 ASP A N 1
ATOM 1447 C CA . ASP A 1 186 ? 4.211 -28.469 -16.234 1 98.88 186 ASP A CA 1
ATOM 1448 C C . ASP A 1 186 ?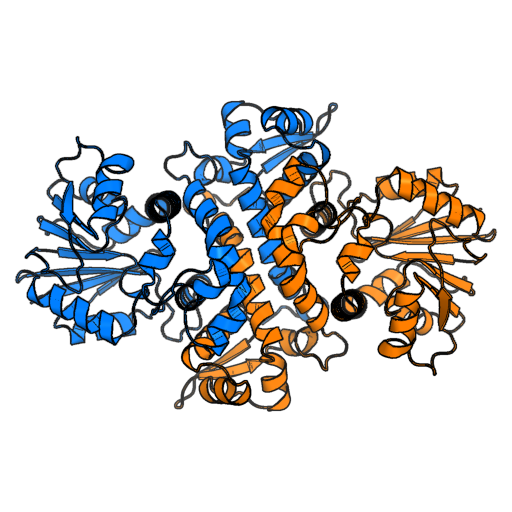 3.326 -27.578 -17.109 1 98.88 186 ASP A C 1
ATOM 1450 O O . ASP A 1 186 ? 3.826 -26.844 -17.953 1 98.88 186 ASP A O 1
ATOM 1454 N N . LEU A 1 187 ? 1.993 -27.656 -16.906 1 98.88 187 LEU A N 1
ATOM 1455 C CA . LEU A 1 187 ? 1.046 -26.906 -17.719 1 98.88 187 LEU A CA 1
ATOM 1456 C C . LEU A 1 187 ? 1.019 -25.438 -17.312 1 98.88 187 LEU A C 1
ATOM 1458 O O . LEU A 1 187 ? 0.744 -25.125 -16.141 1 98.88 187 LEU A O 1
ATOM 1462 N N . GLY A 1 188 ? 1.257 -24.578 -18.281 1 98.12 188 GLY A N 1
ATOM 1463 C CA . GLY A 1 188 ? 1.424 -23.172 -17.969 1 98.12 188 GLY A CA 1
ATOM 1464 C C . GLY A 1 188 ? 2.693 -22.891 -17.188 1 98.12 188 GLY A C 1
ATOM 1465 O O . GLY A 1 188 ? 2.686 -22.094 -16.234 1 98.12 188 GLY A O 1
ATOM 1466 N N . GLY A 1 189 ? 3.73 -23.531 -17.531 1 97.94 189 GLY A N 1
ATOM 1467 C CA . GLY A 1 189 ? 4.949 -23.531 -16.75 1 97.94 189 GLY A CA 1
ATOM 1468 C C . GLY A 1 189 ? 5.75 -22.25 -16.891 1 97.94 189 GLY A C 1
ATOM 1469 O O . GLY A 1 189 ? 6.676 -22 -16.125 1 97.94 189 GLY A O 1
ATOM 1470 N N . GLY A 1 190 ? 5.453 -21.453 -17.906 1 96.94 190 GLY A N 1
ATOM 1471 C CA . GLY A 1 190 ? 6.047 -20.141 -18.078 1 96.94 190 GLY A CA 1
ATOM 1472 C C . GLY A 1 190 ? 7.559 -20.172 -18.203 1 96.94 190 GLY A C 1
ATOM 1473 O O . GLY A 1 190 ? 8.094 -20.922 -19.031 1 96.94 190 GLY A O 1
ATOM 1474 N N . GLY A 1 191 ? 8.273 -19.422 -17.375 1 96.94 191 GLY A N 1
ATOM 1475 C CA . GLY A 1 191 ? 9.719 -19.281 -17.453 1 96.94 191 GLY A CA 1
ATOM 1476 C C . GLY A 1 191 ? 10.469 -20.531 -17 1 96.94 191 GLY A C 1
ATOM 1477 O O . GLY A 1 191 ? 11.688 -20.625 -17.188 1 96.94 191 GLY A O 1
ATOM 1478 N N . GLY A 1 192 ? 9.805 -21.453 -16.406 1 98.06 192 GLY A N 1
ATOM 1479 C CA . GLY A 1 192 ? 10.383 -22.766 -16.172 1 98.06 192 GLY A CA 1
ATOM 1480 C C . GLY A 1 192 ? 11.102 -22.875 -14.836 1 98.06 192 GLY A C 1
ATOM 1481 O O . GLY A 1 192 ? 11.797 -23.844 -14.578 1 98.06 192 GLY A O 1
ATOM 1482 N N . ALA A 1 193 ? 10.953 -21.891 -13.969 1 97.75 193 ALA A N 1
ATOM 1483 C CA . ALA A 1 193 ? 11.648 -21.922 -12.688 1 97.75 193 ALA A CA 1
ATOM 1484 C C . ALA A 1 193 ? 11.242 -23.156 -11.875 1 97.75 193 ALA A C 1
ATOM 1486 O O . ALA A 1 193 ? 12.086 -23.797 -11.25 1 97.75 193 ALA A O 1
ATOM 1487 N N . LEU A 1 194 ? 9.969 -23.438 -11.844 1 98.12 194 LEU A N 1
ATOM 1488 C CA . LEU A 1 194 ? 9.508 -24.594 -11.086 1 98.12 194 LEU A CA 1
ATOM 1489 C C . LEU A 1 194 ? 10.008 -25.891 -11.711 1 98.12 194 LEU A C 1
ATOM 1491 O O . LEU A 1 194 ? 10.344 -26.844 -11 1 98.12 194 LEU A O 1
ATOM 1495 N N . ALA A 1 195 ? 9.977 -25.953 -13.039 1 98.31 195 ALA A N 1
ATOM 1496 C CA . ALA A 1 195 ? 10.531 -27.109 -13.75 1 98.31 195 ALA A CA 1
ATOM 1497 C C . ALA A 1 195 ? 11.992 -27.328 -13.383 1 98.31 195 ALA A C 1
ATOM 1499 O O . ALA A 1 195 ? 12.422 -28.469 -13.148 1 98.31 195 ALA A O 1
ATOM 1500 N N . GLN A 1 196 ? 12.766 -26.266 -13.367 1 97.38 196 GLN A N 1
ATOM 1501 C CA . GLN A 1 196 ? 14.172 -26.344 -13.008 1 97.38 196 GLN A CA 1
ATOM 1502 C C . GLN A 1 196 ? 14.344 -26.875 -11.586 1 97.38 196 GLN A C 1
ATOM 1504 O O . GLN A 1 196 ? 15.211 -27.719 -11.328 1 97.38 196 GLN A O 1
ATOM 1509 N N . GLU A 1 197 ? 13.562 -26.359 -10.664 1 97.31 197 GLU A N 1
ATOM 1510 C CA . GLU A 1 197 ? 13.594 -26.859 -9.297 1 97.31 197 GLU A CA 1
ATOM 1511 C C . GLU A 1 197 ? 13.227 -28.344 -9.242 1 97.31 197 GLU A C 1
ATOM 1513 O O . GLU A 1 197 ? 13.805 -29.094 -8.461 1 97.31 197 GLU A O 1
ATOM 1518 N N . CYS A 1 198 ? 12.289 -28.781 -10.047 1 98.38 198 CYS A N 1
ATOM 1519 C CA . CYS A 1 198 ? 11.812 -30.156 -10.062 1 98.38 198 CYS A CA 1
ATOM 1520 C C . CYS A 1 198 ? 12.914 -31.109 -10.508 1 98.38 198 CYS A C 1
ATOM 1522 O O . CYS A 1 198 ? 13.164 -32.125 -9.852 1 98.38 198 CYS A O 1
ATOM 1524 N N . VAL A 1 199 ? 13.578 -30.766 -11.586 1 97.56 199 VAL A N 1
ATOM 1525 C CA . VAL A 1 199 ? 14.594 -31.672 -12.109 1 97.56 199 VAL A CA 1
ATOM 1526 C C . VAL A 1 199 ? 15.805 -31.688 -11.18 1 97.56 199 VAL A C 1
ATOM 1528 O O . VAL A 1 199 ? 16.531 -32.688 -11.109 1 97.56 199 VAL A O 1
ATOM 1531 N N . SER A 1 200 ? 16.016 -30.578 -10.484 1 96.44 200 SER A N 1
ATOM 1532 C CA . SER A 1 200 ? 17.078 -30.547 -9.484 1 96.44 200 SER A CA 1
ATOM 1533 C C . SER A 1 200 ? 16.766 -31.484 -8.32 1 96.44 200 SER A C 1
ATOM 1535 O O . SER A 1 200 ? 17.672 -32.156 -7.82 1 96.44 200 SER A O 1
ATOM 1537 N N . LEU A 1 201 ? 15.562 -31.625 -7.891 1 97.56 201 LEU A N 1
ATOM 1538 C CA . LEU A 1 201 ? 15.125 -32.438 -6.762 1 97.56 201 LEU A CA 1
ATOM 1539 C C . LEU A 1 201 ? 14.961 -33.906 -7.176 1 97.56 201 LEU A C 1
ATOM 1541 O O . LEU A 1 201 ? 15.156 -34.812 -6.367 1 97.56 201 LEU A O 1
ATOM 1545 N N . TYR A 1 202 ? 14.523 -34.094 -8.414 1 98.19 202 TYR A N 1
ATOM 1546 C CA . TYR A 1 202 ? 14.258 -35.406 -8.953 1 98.19 202 TYR A CA 1
ATOM 1547 C C . TYR A 1 202 ? 15.039 -35.656 -10.242 1 98.19 202 TYR A C 1
ATOM 1549 O O . TYR A 1 202 ? 14.469 -35.594 -11.336 1 98.19 202 TYR A O 1
ATOM 1557 N N . PRO A 1 203 ? 16.25 -36.062 -10.117 1 96.19 203 PRO A N 1
ATOM 1558 C CA . PRO A 1 203 ? 17.156 -36.094 -11.266 1 96.19 203 PRO A CA 1
ATOM 1559 C C . PRO A 1 203 ? 16.75 -37.156 -12.297 1 96.19 203 PRO A C 1
ATOM 1561 O O . PRO A 1 203 ? 17.219 -37.094 -13.445 1 96.19 203 PRO A O 1
ATOM 1564 N N . ASN A 1 204 ? 15.922 -38.062 -11.953 1 97.31 204 ASN A N 1
ATOM 1565 C CA . ASN A 1 204 ? 15.508 -39.125 -12.883 1 97.31 204 ASN A CA 1
ATOM 1566 C C . ASN A 1 204 ? 14.258 -38.719 -13.656 1 97.31 204 ASN A C 1
ATOM 1568 O O . ASN A 1 204 ? 13.789 -39.469 -14.523 1 97.31 204 ASN A O 1
ATOM 1572 N N . SER A 1 205 ? 13.75 -37.562 -13.414 1 98 205 SER A N 1
ATOM 1573 C CA . SER A 1 205 ? 12.531 -37.094 -14.062 1 98 205 SER A CA 1
ATOM 1574 C C . SER A 1 205 ? 12.844 -36.125 -15.188 1 98 205 SER A C 1
ATOM 1576 O O . SER A 1 205 ? 13.914 -35.5 -15.203 1 98 205 SER A O 1
ATOM 1578 N N . THR A 1 206 ? 12.023 -36.125 -16.156 1 98.44 206 THR A N 1
ATOM 1579 C CA . THR A 1 206 ? 12 -35.062 -17.172 1 98.44 206 THR A CA 1
ATOM 1580 C C . THR A 1 206 ? 10.734 -34.219 -17.047 1 98.44 206 THR A C 1
ATOM 1582 O O . THR A 1 206 ? 9.664 -34.719 -16.719 1 98.44 206 THR A O 1
ATOM 1585 N N . VAL A 1 207 ? 10.914 -32.938 -17.25 1 98.75 207 VAL A N 1
ATOM 1586 C CA . VAL A 1 207 ? 9.773 -32.031 -17.172 1 98.75 207 VAL A CA 1
ATOM 1587 C C . VAL A 1 207 ? 9.586 -31.312 -18.516 1 98.75 207 VAL A C 1
ATOM 1589 O O . VAL A 1 207 ? 10.531 -30.766 -19.062 1 98.75 207 VAL A O 1
ATOM 1592 N N . THR A 1 208 ? 8.414 -31.422 -19.078 1 98.81 208 THR A N 1
ATOM 1593 C CA . THR A 1 208 ? 8.039 -30.656 -20.266 1 98.81 208 THR A CA 1
ATOM 1594 C C . THR A 1 208 ? 7.207 -29.438 -19.891 1 98.81 208 THR A C 1
ATOM 1596 O O . THR A 1 208 ? 6.152 -29.562 -19.266 1 98.81 208 THR A O 1
ATOM 1599 N N . ILE A 1 209 ? 7.695 -28.281 -20.25 1 98.75 209 ILE A N 1
ATOM 1600 C CA . ILE A 1 209 ? 6.957 -27.031 -20.047 1 98.75 209 ILE A CA 1
ATOM 1601 C C . ILE A 1 209 ? 5.953 -26.844 -21.188 1 98.75 209 ILE A C 1
ATOM 1603 O O . ILE A 1 209 ? 6.336 -26.719 -22.344 1 98.75 209 ILE A O 1
ATOM 1607 N N . TYR A 1 210 ? 4.707 -26.906 -20.844 1 98.88 210 TYR A N 1
ATOM 1608 C CA . TYR A 1 210 ? 3.615 -26.672 -21.781 1 98.88 210 TYR A CA 1
ATOM 1609 C C . TYR A 1 210 ? 3.053 -25.266 -21.641 1 98.88 210 TYR A C 1
ATOM 1611 O O . TYR A 1 210 ? 2.486 -24.922 -20.594 1 98.88 210 TYR A O 1
ATOM 1619 N N . ASP A 1 211 ? 3.168 -24.453 -22.609 1 98.25 211 ASP A N 1
ATOM 1620 C CA . ASP A 1 211 ? 2.646 -23.078 -22.578 1 98.25 211 ASP A CA 1
ATOM 1621 C C . ASP A 1 211 ? 2.387 -22.562 -24 1 98.25 211 ASP A C 1
ATOM 1623 O O . ASP A 1 211 ? 2.615 -23.281 -24.969 1 98.25 211 ASP A O 1
ATOM 1627 N N . LEU A 1 212 ? 1.794 -21.422 -24.125 1 97 212 LEU A N 1
ATOM 1628 C CA . LEU A 1 212 ? 1.544 -20.766 -25.406 1 97 212 LEU A CA 1
ATOM 1629 C C . LEU A 1 212 ? 2.84 -20.609 -26.203 1 97 212 LEU A C 1
ATOM 1631 O O . LEU A 1 212 ? 3.912 -20.453 -25.609 1 97 212 LEU A O 1
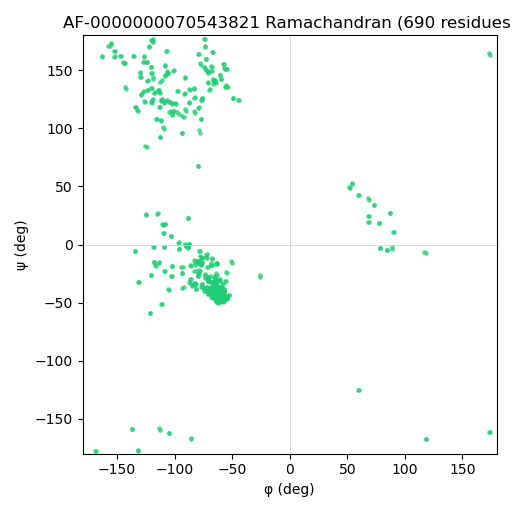ATOM 1635 N N . PRO A 1 213 ? 2.758 -20.594 -27.484 1 96.44 213 PRO A N 1
ATOM 1636 C CA . PRO A 1 213 ? 3.949 -20.562 -28.344 1 96.44 213 PRO A CA 1
ATOM 1637 C C . PRO A 1 213 ? 4.887 -19.406 -28 1 96.44 213 PRO A C 1
ATOM 1639 O O . PRO A 1 213 ? 6.094 -19.609 -27.844 1 96.44 213 PRO A O 1
ATOM 1642 N N . LYS A 1 214 ? 4.348 -18.25 -27.828 1 95.81 214 LYS A N 1
ATOM 1643 C CA . LYS A 1 214 ? 5.184 -17.094 -27.547 1 95.81 214 LYS A CA 1
ATOM 1644 C C . LYS A 1 214 ? 5.875 -17.219 -26.203 1 95.81 214 LYS A C 1
ATOM 1646 O O . LYS A 1 214 ? 7.023 -16.797 -26.047 1 95.81 214 LYS A O 1
ATOM 1651 N N . VAL A 1 215 ? 5.184 -17.75 -25.25 1 96.56 215 VAL A N 1
ATOM 1652 C CA . VAL A 1 215 ? 5.73 -17.938 -23.922 1 96.56 215 VAL A CA 1
ATOM 1653 C C . VAL A 1 215 ? 6.867 -18.953 -23.953 1 96.56 215 VAL A C 1
ATOM 1655 O O . VAL A 1 215 ? 7.922 -18.734 -23.359 1 96.56 215 VAL A O 1
ATOM 1658 N N . VAL A 1 216 ? 6.66 -20.031 -24.656 1 97.38 216 VAL A N 1
ATOM 1659 C CA . VAL A 1 216 ? 7.672 -21.062 -24.797 1 97.38 216 VAL A CA 1
ATOM 1660 C C . VAL A 1 216 ? 8.922 -20.484 -25.453 1 97.38 216 VAL A C 1
ATOM 1662 O O . VAL A 1 216 ? 10.047 -20.766 -25.016 1 97.38 216 VAL A O 1
ATOM 1665 N N . GLN A 1 217 ? 8.719 -19.688 -26.469 1 96.44 217 GLN A N 1
ATOM 1666 C CA . GLN A 1 217 ? 9.844 -19.078 -27.156 1 96.44 217 GLN A CA 1
ATOM 1667 C C . GLN A 1 217 ? 10.664 -18.203 -26.203 1 96.44 217 GLN A C 1
ATOM 1669 O O . GLN A 1 217 ? 11.898 -18.297 -26.172 1 96.44 217 GLN A O 1
ATOM 1674 N N . VAL A 1 218 ? 9.969 -17.422 -25.422 1 95.81 218 VAL A N 1
ATOM 1675 C CA . VAL A 1 218 ? 10.648 -16.547 -24.484 1 95.81 218 VAL A CA 1
ATOM 1676 C C . VAL A 1 218 ? 11.344 -17.375 -23.406 1 95.81 218 VAL A C 1
ATOM 1678 O O . VAL A 1 218 ? 12.469 -17.062 -23 1 95.81 218 VAL A O 1
ATOM 1681 N N . ALA A 1 219 ? 10.734 -18.438 -22.938 1 96.75 2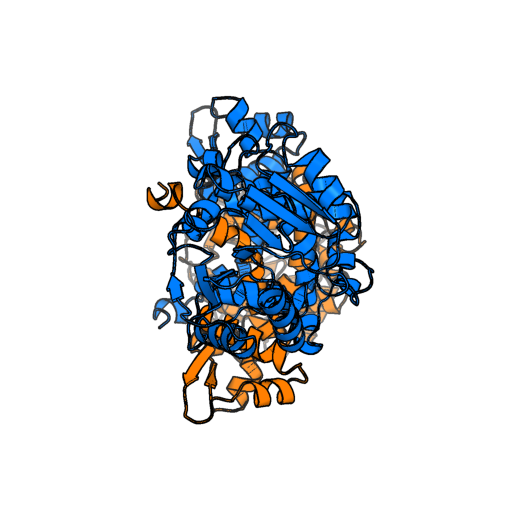19 ALA A N 1
ATOM 1682 C CA . ALA A 1 219 ? 11.312 -19.312 -21.922 1 96.75 219 ALA A CA 1
ATOM 1683 C C . ALA A 1 219 ? 12.617 -19.938 -22.406 1 96.75 219 ALA A C 1
ATOM 1685 O O . ALA A 1 219 ? 13.617 -19.969 -21.688 1 96.75 219 ALA A O 1
ATOM 1686 N N . LYS A 1 220 ? 12.633 -20.391 -23.625 1 96.19 220 LYS A N 1
ATOM 1687 C CA . LYS A 1 220 ? 13.805 -21.016 -24.234 1 96.19 220 LYS A CA 1
ATOM 1688 C C . LYS A 1 220 ? 14.953 -20.016 -24.375 1 96.19 220 LYS A C 1
ATOM 1690 O O . LYS A 1 220 ? 16.109 -20.359 -24.141 1 96.19 220 LYS A O 1
ATOM 1695 N N . GLU A 1 221 ? 14.547 -18.859 -24.703 1 95.5 221 GLU A N 1
ATOM 1696 C CA . GLU A 1 221 ? 15.555 -17.859 -25.031 1 95.5 221 GLU A CA 1
ATOM 1697 C C . GLU A 1 221 ? 16.125 -17.203 -23.781 1 95.5 221 GLU A C 1
ATOM 1699 O O . GLU A 1 221 ? 17.297 -16.828 -23.75 1 95.5 221 GLU A O 1
ATOM 1704 N N . GLN A 1 222 ? 15.234 -17.109 -22.828 1 95.31 222 GLN A N 1
ATOM 1705 C CA . GLN A 1 222 ? 15.617 -16.156 -21.781 1 95.31 222 GLN A CA 1
ATOM 1706 C C . GLN A 1 222 ? 15.781 -16.859 -20.438 1 95.31 222 GLN A C 1
ATOM 1708 O O . GLN A 1 222 ? 16.438 -16.328 -19.531 1 95.31 222 GLN A O 1
ATOM 1713 N N . PHE A 1 223 ? 15.273 -18.062 -20.219 1 96.5 223 PHE A N 1
ATOM 1714 C CA . PHE A 1 223 ? 15.141 -18.5 -18.828 1 96.5 223 PHE A CA 1
ATOM 1715 C C . PHE A 1 223 ? 15.711 -19.906 -18.656 1 96.5 223 PHE A C 1
ATOM 1717 O O . PHE A 1 223 ? 16.172 -20.266 -17.562 1 96.5 223 PHE A O 1
ATOM 1724 N N . VAL A 1 224 ? 15.617 -20.734 -19.672 1 96.38 224 VAL A N 1
ATOM 1725 C CA . VAL A 1 224 ? 16.062 -22.109 -19.547 1 96.38 224 VAL A CA 1
ATOM 1726 C C . VAL A 1 224 ? 17.297 -22.344 -20.406 1 96.38 224 VAL A C 1
ATOM 1728 O O . VAL A 1 224 ? 17.25 -22.125 -21.625 1 96.38 224 VAL A O 1
ATOM 1731 N N . SER A 1 225 ? 18.297 -22.766 -19.812 1 94.25 225 SER A N 1
ATOM 1732 C CA . SER A 1 225 ? 19.531 -23.031 -20.531 1 94.25 225 SER A CA 1
ATOM 1733 C C . SER A 1 225 ? 19.344 -24.172 -21.547 1 94.25 225 SER A C 1
ATOM 1735 O O . SER A 1 225 ? 18.719 -25.188 -21.234 1 94.25 225 SER A O 1
ATOM 1737 N N . PRO A 1 226 ? 19.922 -24 -22.703 1 92.56 226 PRO A N 1
ATOM 1738 C CA . PRO A 1 226 ? 19.859 -25.078 -23.688 1 92.56 226 PRO A CA 1
ATOM 1739 C C . PRO A 1 226 ? 20.578 -26.344 -23.203 1 92.56 226 PRO A C 1
ATOM 1741 O O . PRO A 1 226 ? 20.328 -27.438 -23.734 1 92.56 226 PRO A O 1
ATOM 1744 N N . GLU A 1 227 ? 21.375 -26.219 -22.203 1 93.31 227 GLU A N 1
ATOM 1745 C CA . GLU A 1 227 ? 22.125 -27.359 -21.703 1 93.31 227 GLU A CA 1
ATOM 1746 C C . GLU A 1 227 ? 21.297 -28.203 -20.75 1 93.31 227 GLU A C 1
ATOM 1748 O O . GLU A 1 227 ? 21.672 -29.312 -20.391 1 93.31 227 GLU A O 1
ATOM 1753 N N . GLU A 1 228 ? 20.219 -27.609 -20.359 1 93.75 228 GLU A N 1
ATOM 1754 C CA . GLU A 1 228 ? 19.312 -28.375 -19.484 1 93.75 228 GLU A CA 1
ATOM 1755 C C . GLU A 1 228 ? 18.484 -29.359 -20.297 1 93.75 228 GLU A C 1
ATOM 1757 O O . GLU A 1 228 ? 17.375 -29.047 -20.734 1 93.75 228 GLU A O 1
ATOM 1762 N N . HIS A 1 229 ? 18.891 -30.609 -20.344 1 94.31 229 HIS A N 1
ATOM 1763 C CA . HIS A 1 229 ? 18.281 -31.578 -21.234 1 94.31 229 HIS A CA 1
ATOM 1764 C C . HIS A 1 229 ? 17.062 -32.25 -20.609 1 94.31 229 HIS A C 1
ATOM 1766 O O . HIS A 1 229 ? 16.25 -32.844 -21.297 1 94.31 229 HIS A O 1
ATOM 1772 N N . GLN A 1 230 ? 17 -32.125 -19.328 1 97.5 230 GLN A N 1
ATOM 1773 C CA . GLN A 1 230 ? 15.859 -32.75 -18.641 1 97.5 230 GLN A CA 1
ATOM 1774 C C . GLN A 1 230 ? 14.602 -31.891 -18.797 1 97.5 230 GLN A C 1
ATOM 1776 O O . GLN A 1 230 ? 13.508 -32.312 -18.422 1 97.5 230 GLN A O 1
ATOM 1781 N N . ILE A 1 231 ? 14.727 -30.688 -19.312 1 98.38 231 ILE A N 1
ATOM 1782 C CA . ILE A 1 231 ? 13.578 -29.812 -19.531 1 98.38 231 ILE A CA 1
ATOM 1783 C C . ILE A 1 231 ? 13.297 -29.688 -21.016 1 98.38 231 ILE A C 1
ATOM 1785 O O . ILE A 1 231 ? 14.188 -29.359 -21.797 1 98.38 231 ILE A O 1
ATOM 1789 N N . THR A 1 232 ? 12.148 -30.016 -21.406 1 98.12 232 THR A N 1
ATOM 1790 C CA . THR A 1 232 ? 11.695 -29.875 -22.781 1 98.12 232 THR A CA 1
ATOM 1791 C C . THR A 1 232 ? 10.484 -28.938 -22.859 1 98.12 232 THR A C 1
ATOM 1793 O O . THR A 1 232 ? 9.992 -28.469 -21.828 1 98.12 232 THR A O 1
ATOM 1796 N N . PHE A 1 233 ? 10.039 -28.641 -24.125 1 98.44 233 PHE A N 1
ATOM 1797 C CA . PHE A 1 233 ? 8.977 -27.656 -24.328 1 98.44 233 PHE A CA 1
ATOM 1798 C C . PHE A 1 233 ? 7.883 -28.219 -25.219 1 98.44 233 PHE A C 1
ATOM 1800 O O . PHE A 1 233 ? 8.164 -29.016 -26.125 1 98.44 233 PHE A O 1
ATOM 1807 N N . HIS A 1 234 ? 6.711 -27.859 -24.938 1 98.62 234 HIS A N 1
ATOM 1808 C CA . HIS A 1 234 ? 5.543 -28.141 -25.766 1 98.62 234 HIS A CA 1
ATOM 1809 C C . HIS A 1 234 ? 4.684 -26.891 -25.969 1 98.62 234 HIS A C 1
ATOM 1811 O O . HIS A 1 234 ? 4.129 -26.359 -25 1 98.62 234 HIS A O 1
ATOM 1817 N N . GLU A 1 235 ? 4.578 -26.422 -27.203 1 98.44 235 GLU A N 1
ATOM 1818 C CA . GLU A 1 235 ? 3.771 -25.25 -27.516 1 98.44 235 GLU A CA 1
ATOM 1819 C C . GLU A 1 235 ? 2.301 -25.625 -27.688 1 98.44 235 GLU A C 1
ATOM 1821 O O . GLU A 1 235 ? 1.975 -26.562 -28.406 1 98.44 235 GLU A O 1
ATOM 1826 N N . GLY A 1 236 ? 1.465 -24.891 -26.906 1 98 236 GLY A N 1
ATOM 1827 C CA . GLY A 1 236 ? 0.04 -25.109 -27.094 1 98 236 GLY A CA 1
ATOM 1828 C C . GLY A 1 236 ? -0.819 -24.375 -26.094 1 98 236 GLY A C 1
ATOM 1829 O O . GLY A 1 236 ? -0.307 -23.828 -25.109 1 98 236 GLY A O 1
ATOM 1830 N N . ASP A 1 237 ? -2.055 -24.25 -26.391 1 97.44 237 ASP A N 1
ATOM 1831 C CA . ASP A 1 237 ? -3.1 -23.797 -25.484 1 97.44 237 ASP A CA 1
ATOM 1832 C C . ASP A 1 237 ? -3.83 -24.969 -24.844 1 97.44 237 ASP A C 1
ATOM 1834 O O . ASP A 1 237 ? -4.621 -25.656 -25.5 1 97.44 237 ASP A O 1
ATOM 1838 N N . PHE A 1 238 ? -3.67 -25.156 -23.531 1 97.75 238 PHE A N 1
ATOM 1839 C CA . PHE A 1 238 ? -4.137 -26.375 -22.906 1 97.75 238 PHE A CA 1
ATOM 1840 C C . PHE A 1 238 ? -5.656 -26.406 -22.828 1 97.75 238 PHE A C 1
ATOM 1842 O O . PHE A 1 238 ? -6.25 -27.453 -22.562 1 97.75 238 PHE A O 1
ATOM 1849 N N . PHE A 1 239 ? -6.336 -25.344 -23.141 1 96.81 239 PHE A N 1
ATOM 1850 C CA . PHE A 1 239 ? -7.789 -25.375 -23.266 1 96.81 239 PHE A CA 1
ATOM 1851 C C . PHE A 1 239 ? -8.195 -25.828 -24.672 1 96.81 239 PHE A C 1
ATOM 1853 O O . PHE A 1 239 ? -9.195 -26.547 -24.828 1 96.81 239 PHE A O 1
ATOM 1860 N N . ASN A 1 240 ? -7.422 -25.438 -25.672 1 96.75 240 ASN A N 1
ATOM 1861 C CA . ASN A 1 240 ? -7.867 -25.609 -27.047 1 96.75 240 ASN A CA 1
ATOM 1862 C C . ASN A 1 240 ? -7.082 -26.703 -27.75 1 96.75 240 ASN A C 1
ATOM 1864 O O . ASN A 1 240 ? -7.516 -27.219 -28.781 1 96.75 240 ASN A O 1
ATOM 1868 N N . ASP A 1 241 ? -5.914 -26.984 -27.266 1 98.06 241 ASP A N 1
ATOM 1869 C CA . ASP A 1 241 ? -5.074 -28.016 -27.859 1 98.06 241 ASP A CA 1
ATOM 1870 C C . ASP A 1 241 ? -5.016 -29.266 -26.984 1 98.06 241 ASP A C 1
ATOM 1872 O O . ASP A 1 241 ? -5.473 -29.25 -25.844 1 98.06 241 ASP A O 1
ATOM 1876 N N . SER A 1 242 ? -4.504 -30.328 -27.578 1 97.5 242 SER A N 1
ATOM 1877 C CA . SER A 1 242 ? -4.402 -31.594 -26.828 1 97.5 242 SER A CA 1
ATOM 1878 C C . SER A 1 242 ? -3.334 -31.516 -25.75 1 97.5 242 SER A C 1
ATOM 1880 O O . SER A 1 242 ? -2.34 -30.797 -25.906 1 97.5 242 SER A O 1
ATOM 1882 N N . ILE A 1 243 ? -3.561 -32.188 -24.719 1 98.62 243 ILE A N 1
ATOM 1883 C CA . ILE A 1 243 ? -2.572 -32.375 -23.656 1 98.62 243 ILE A CA 1
ATOM 1884 C C . ILE A 1 243 ? -1.943 -33.781 -23.781 1 98.62 243 ILE A C 1
ATOM 1886 O O . ILE A 1 243 ? -2.646 -34.781 -23.734 1 98.62 243 ILE A O 1
ATOM 1890 N N . PRO A 1 244 ? -0.628 -33.812 -23.953 1 98.62 244 PRO A N 1
ATOM 1891 C CA . PRO A 1 244 ? 0.021 -35.125 -24.141 1 98.62 244 PRO A CA 1
ATOM 1892 C C . PRO A 1 244 ? -0.026 -36 -22.875 1 98.62 244 PRO A C 1
ATOM 1894 O O . PRO A 1 244 ? -0.109 -35.469 -21.766 1 98.62 244 PRO A O 1
ATOM 1897 N N . GLU A 1 245 ? 0.01 -37.281 -23.125 1 98.56 245 GLU A N 1
ATOM 1898 C CA . GLU A 1 245 ? -0.003 -38.219 -22.016 1 98.56 245 GLU A CA 1
ATOM 1899 C C . GLU A 1 245 ? 1.262 -38.094 -21.172 1 98.56 245 GLU A C 1
ATOM 1901 O O . GLU A 1 245 ? 2.359 -37.938 -21.703 1 98.56 245 GLU A O 1
ATOM 1906 N N . ALA A 1 246 ? 1.124 -38.188 -19.859 1 98.69 246 ALA A N 1
ATOM 1907 C CA . ALA A 1 246 ? 2.234 -38.125 -18.922 1 98.69 246 ALA A CA 1
ATOM 1908 C C . ALA A 1 246 ? 1.861 -38.781 -17.594 1 98.69 246 ALA A C 1
ATOM 1910 O O . ALA A 1 246 ? 0.715 -39.188 -17.406 1 98.69 246 ALA A O 1
ATOM 1911 N N . GLU A 1 247 ? 2.861 -38.938 -16.75 1 98.75 247 GLU A N 1
ATOM 1912 C CA . GLU A 1 247 ? 2.658 -39.594 -15.445 1 98.75 247 GLU A CA 1
ATOM 1913 C C . GLU A 1 247 ? 2.217 -38.562 -14.398 1 98.75 247 GLU A C 1
ATOM 1915 O O . GLU A 1 247 ? 1.493 -38.906 -13.461 1 98.75 247 GLU A O 1
ATOM 1920 N N . LEU A 1 248 ? 2.668 -37.344 -14.508 1 98.88 248 LEU A N 1
ATOM 1921 C CA . LEU A 1 248 ? 2.328 -36.312 -13.562 1 98.88 248 LEU A CA 1
ATOM 1922 C C . LEU A 1 248 ? 2.148 -34.969 -14.273 1 98.88 248 LEU A C 1
ATOM 1924 O O . LEU A 1 248 ? 2.926 -34.625 -15.164 1 98.88 248 LEU A O 1
ATOM 1928 N N . TYR A 1 249 ? 1.138 -34.281 -13.922 1 98.94 249 TYR A N 1
ATOM 1929 C CA . TYR A 1 249 ? 0.909 -32.906 -14.367 1 98.94 249 TYR A CA 1
ATOM 1930 C C . TYR A 1 249 ? 1.002 -31.938 -13.203 1 98.94 249 TYR A C 1
ATOM 1932 O O . TYR A 1 249 ? 0.433 -32.188 -12.141 1 98.94 249 TYR A O 1
ATOM 1940 N N . ILE A 1 250 ? 1.755 -30.906 -13.398 1 98.88 250 ILE A N 1
ATOM 1941 C CA . ILE A 1 250 ? 1.846 -29.828 -12.406 1 98.88 250 ILE A CA 1
ATOM 1942 C C . ILE A 1 250 ? 1.053 -28.625 -12.891 1 98.88 250 ILE A C 1
ATOM 1944 O O . ILE A 1 250 ? 1.236 -28.156 -14.016 1 98.88 250 ILE A O 1
ATOM 1948 N N . LEU A 1 251 ? 0.12 -28.203 -12.117 1 98.88 251 LEU A N 1
ATOM 1949 C CA . LEU A 1 251 ? -0.583 -26.938 -12.273 1 98.88 251 LEU A CA 1
ATOM 1950 C C . LEU A 1 251 ? -0.255 -25.984 -11.125 1 98.88 251 LEU A C 1
ATOM 1952 O O . LEU A 1 251 ? -0.902 -26.016 -10.078 1 98.88 251 LEU A O 1
ATOM 1956 N N . SER A 1 252 ? 0.739 -25.172 -11.344 1 98.69 252 SER A N 1
ATOM 1957 C CA . SER A 1 252 ? 1.186 -24.234 -10.328 1 98.69 252 SER A CA 1
ATOM 1958 C C . SER A 1 252 ? 0.682 -22.812 -10.617 1 98.69 252 SER A C 1
ATOM 1960 O O . SER A 1 252 ? 1.14 -22.172 -11.57 1 98.69 252 SER A O 1
ATOM 1962 N N . LYS A 1 253 ? -0.219 -22.359 -9.758 1 97.75 253 LYS A N 1
ATOM 1963 C CA . LYS A 1 253 ? -0.824 -21.031 -9.945 1 97.75 253 LYS A CA 1
ATOM 1964 C C . LYS A 1 253 ? -1.558 -20.953 -11.281 1 97.75 253 LYS A C 1
ATOM 1966 O O . LYS A 1 253 ? -1.408 -19.984 -12.023 1 97.75 253 LYS A O 1
ATOM 1971 N N . ILE A 1 254 ? -2.273 -22 -11.586 1 98.38 254 ILE A N 1
ATOM 1972 C CA . ILE A 1 254 ? -2.998 -22.062 -12.852 1 98.38 254 ILE A CA 1
ATOM 1973 C C . ILE A 1 254 ? -4.5 -22 -12.586 1 98.38 254 ILE A C 1
ATOM 1975 O O . ILE A 1 254 ? -5.207 -21.172 -13.148 1 98.38 254 ILE A O 1
ATOM 1979 N N . LEU A 1 255 ? -4.961 -22.859 -11.688 1 98.56 255 LEU A N 1
ATOM 1980 C CA . LEU A 1 255 ? -6.402 -22.984 -11.484 1 98.56 255 LEU A CA 1
ATOM 1981 C C . LEU A 1 255 ? -6.977 -21.688 -10.898 1 98.56 255 LEU A C 1
ATOM 1983 O O . LEU A 1 255 ? -8.117 -21.328 -11.203 1 98.56 255 LEU A O 1
ATOM 1987 N N . HIS A 1 256 ? -6.191 -20.969 -10.109 1 97.88 256 HIS A N 1
ATOM 1988 C CA . HIS A 1 256 ? -6.695 -19.75 -9.5 1 97.88 256 HIS A CA 1
ATOM 1989 C C . HIS A 1 256 ? -6.953 -18.672 -10.555 1 97.88 256 HIS A C 1
ATOM 1991 O O . HIS A 1 256 ? -7.59 -17.656 -10.266 1 97.88 256 HIS A O 1
ATOM 1997 N N . ASP A 1 257 ? -6.508 -18.844 -11.781 1 96.88 257 ASP A N 1
ATOM 1998 C CA . ASP A 1 257 ? -6.719 -17.875 -12.844 1 96.88 257 ASP A CA 1
ATOM 1999 C C . ASP A 1 257 ? -8.125 -17.984 -13.422 1 96.88 257 ASP A C 1
ATOM 2001 O O . ASP A 1 257 ? -8.594 -17.062 -14.109 1 96.88 257 ASP A O 1
ATOM 2005 N N . TRP A 1 258 ? -8.812 -19.078 -13.156 1 96.69 258 TRP A N 1
ATOM 2006 C CA . TRP A 1 258 ? -9.992 -19.406 -13.953 1 96.69 258 TRP A CA 1
ATOM 2007 C C . TRP A 1 258 ? -11.203 -19.672 -13.055 1 96.69 258 TRP A C 1
ATOM 2009 O O . TRP A 1 258 ? -11.039 -20.031 -11.883 1 96.69 258 TRP A O 1
ATOM 2019 N N . ASP A 1 259 ? -12.359 -19.5 -13.664 1 94.12 259 ASP A N 1
ATOM 2020 C CA . ASP A 1 259 ? -13.57 -19.828 -12.922 1 94.12 259 ASP A CA 1
ATOM 2021 C C . ASP A 1 259 ? -13.75 -21.344 -12.797 1 94.12 259 ASP A C 1
ATOM 2023 O O . ASP A 1 259 ? -12.961 -22.109 -13.359 1 94.12 259 ASP A O 1
ATOM 2027 N N . ASP A 1 260 ? -14.727 -21.781 -12.125 1 94.75 260 ASP A N 1
ATOM 2028 C CA . ASP A 1 260 ? -14.898 -23.188 -11.797 1 94.75 260 ASP A CA 1
ATOM 2029 C C . ASP A 1 260 ? -15.141 -24.016 -13.055 1 94.75 260 ASP A C 1
ATOM 2031 O O . ASP A 1 260 ? -14.672 -25.156 -13.156 1 94.75 260 ASP A O 1
ATOM 2035 N N . ASP A 1 261 ? -15.891 -23.469 -13.969 1 96.31 261 ASP A N 1
ATOM 2036 C CA . ASP A 1 261 ? -16.203 -24.203 -15.188 1 96.31 261 ASP A CA 1
ATOM 2037 C C . ASP A 1 261 ? -14.938 -24.484 -16 1 96.31 261 ASP A C 1
ATOM 2039 O O . ASP A 1 261 ? -14.734 -25.594 -16.484 1 96.31 261 ASP A O 1
ATOM 2043 N N . LYS A 1 262 ? -14.148 -23.531 -16.141 1 96.75 262 LYS A N 1
ATOM 2044 C CA . LYS A 1 262 ? -12.891 -23.703 -16.859 1 96.75 262 LYS A CA 1
ATOM 2045 C C . LYS A 1 262 ? -11.945 -24.641 -16.109 1 96.75 262 LYS A C 1
ATOM 2047 O O . LYS A 1 262 ? -11.203 -25.406 -16.719 1 96.75 262 LYS A O 1
ATOM 2052 N N . CYS A 1 263 ? -11.953 -24.531 -14.82 1 98.38 263 CYS A N 1
ATOM 2053 C CA . CYS A 1 263 ? -11.133 -25.438 -14.016 1 98.38 263 CYS A CA 1
ATOM 2054 C C . CYS A 1 263 ? -11.547 -26.891 -14.227 1 98.38 263 CYS A C 1
ATOM 2056 O O . CYS A 1 263 ? -10.703 -27.766 -14.398 1 98.38 263 CYS A O 1
ATOM 2058 N N . LYS A 1 264 ? -12.844 -27.094 -14.219 1 98.25 264 LYS A N 1
ATOM 2059 C CA . LYS A 1 264 ? -13.367 -28.438 -14.438 1 98.25 264 LYS A CA 1
ATOM 2060 C C . LYS A 1 264 ? -12.977 -28.953 -15.82 1 98.25 264 LYS A C 1
ATOM 2062 O O . LYS A 1 264 ? -12.578 -30.125 -15.961 1 98.25 264 LYS A O 1
ATOM 2067 N N . GLN A 1 265 ? -13.125 -28.094 -16.781 1 98.25 265 GLN A N 1
ATOM 2068 C CA . GLN A 1 265 ? -12.75 -28.453 -18.141 1 98.25 265 GLN A CA 1
ATOM 2069 C C . GLN A 1 265 ? -11.281 -28.859 -18.219 1 98.25 265 GLN A C 1
ATOM 2071 O O . GLN A 1 265 ? -10.945 -29.906 -18.797 1 98.25 265 GLN A O 1
ATOM 2076 N N . LEU A 1 266 ? -10.43 -28.062 -17.672 1 98.75 266 LEU A N 1
ATOM 2077 C CA . LEU A 1 266 ? -8.992 -28.312 -17.734 1 98.75 266 LEU A CA 1
ATOM 2078 C C . LEU A 1 266 ? -8.641 -29.594 -16.984 1 98.75 266 LEU A C 1
ATOM 2080 O O . LEU A 1 266 ? -7.879 -30.422 -17.5 1 98.75 266 LEU A O 1
ATOM 2084 N N . LEU A 1 267 ? -9.18 -29.75 -15.805 1 98.81 267 LEU A N 1
ATOM 2085 C CA . LEU A 1 267 ? -8.859 -30.922 -14.984 1 98.81 267 LEU A CA 1
ATOM 2086 C C . LEU A 1 267 ? -9.367 -32.188 -15.648 1 98.81 267 LEU A C 1
ATOM 2088 O O . LEU A 1 267 ? -8.742 -33.25 -15.531 1 98.81 267 LEU A O 1
ATOM 2092 N N . ALA A 1 268 ? -10.531 -32.125 -16.312 1 98.5 268 ALA A N 1
ATOM 2093 C CA . ALA A 1 268 ? -11.031 -33.281 -17.047 1 98.5 268 ALA A CA 1
ATOM 2094 C C . ALA A 1 268 ? -10.062 -33.656 -18.172 1 98.5 268 ALA A C 1
ATOM 2096 O O . ALA A 1 268 ? -9.82 -34.844 -18.391 1 98.5 268 ALA A O 1
ATOM 2097 N N . LYS A 1 269 ? -9.555 -32.688 -18.875 1 98.69 269 LYS A N 1
ATOM 2098 C CA . LYS A 1 269 ? -8.57 -32.938 -19.922 1 98.69 269 LYS A CA 1
ATOM 2099 C C . LYS A 1 269 ? -7.305 -33.562 -19.344 1 98.69 269 LYS A C 1
ATOM 2101 O O . LYS A 1 269 ? -6.734 -34.469 -19.938 1 98.69 269 LYS A O 1
ATOM 2106 N N . VAL A 1 270 ? -6.867 -33.031 -18.234 1 98.81 270 VAL A N 1
ATOM 2107 C CA . VAL A 1 270 ? -5.664 -33.531 -17.578 1 98.81 270 VAL A CA 1
ATOM 2108 C C . VAL A 1 270 ? -5.887 -35 -17.141 1 98.81 270 VAL A C 1
ATOM 2110 O O . VAL A 1 270 ? -5.008 -35.844 -17.312 1 98.81 270 VAL A O 1
ATOM 2113 N N . TYR A 1 271 ? -7.043 -35.25 -16.531 1 98.75 271 TYR A N 1
ATOM 2114 C CA . TYR A 1 271 ? -7.355 -36.594 -16.109 1 98.75 271 TYR A CA 1
ATOM 2115 C C . TYR A 1 271 ? -7.328 -37.562 -17.281 1 98.75 271 TYR A C 1
ATOM 2117 O O . TYR A 1 271 ? -6.781 -38.656 -17.172 1 98.75 271 TYR A O 1
ATOM 2125 N N . LYS A 1 272 ? -7.945 -37.156 -18.391 1 98.38 272 LYS A N 1
ATOM 2126 C CA . LYS A 1 272 ? -7.984 -37.969 -19.594 1 98.38 272 LYS A CA 1
ATOM 2127 C C . LYS A 1 272 ? -6.574 -38.281 -20.094 1 98.38 272 LYS A C 1
ATOM 2129 O O . LYS A 1 272 ? -6.293 -39.406 -20.531 1 98.38 272 LYS A O 1
ATOM 2134 N N . ALA A 1 273 ? -5.703 -37.312 -20.031 1 98.62 273 ALA A N 1
ATOM 2135 C CA . ALA A 1 273 ? -4.34 -37.438 -20.531 1 98.62 273 ALA A CA 1
ATOM 2136 C C . ALA A 1 273 ? -3.451 -38.188 -19.547 1 98.62 273 ALA A C 1
ATOM 2138 O O . ALA A 1 273 ? -2.447 -38.781 -19.938 1 98.62 273 ALA A O 1
ATOM 2139 N N . CYS A 1 274 ? -3.756 -38.188 -18.297 1 98.69 274 CYS A N 1
ATOM 2140 C CA . CYS A 1 274 ? -2.939 -38.75 -17.219 1 98.69 274 CYS A CA 1
ATOM 2141 C C . CYS A 1 274 ? -2.883 -40.25 -17.297 1 98.69 274 CYS A C 1
ATOM 2143 O O . CYS A 1 274 ? -3.914 -40.906 -17.453 1 98.69 274 CYS A O 1
ATOM 2145 N N . LYS A 1 275 ? -1.702 -40.844 -17.172 1 98.31 275 LYS A N 1
ATOM 2146 C CA . LYS A 1 275 ? -1.538 -42.281 -17.188 1 98.31 275 LYS A CA 1
ATOM 2147 C C . LYS A 1 275 ? -2.131 -42.906 -15.922 1 98.31 275 LYS A C 1
ATOM 2149 O O . LYS A 1 275 ? -2.148 -42.281 -14.859 1 98.31 275 LYS A O 1
ATOM 2154 N N . PRO A 1 276 ? -2.607 -44.188 -16.156 1 96.94 276 PRO A N 1
ATOM 2155 C CA . PRO A 1 276 ? -2.996 -44.906 -14.93 1 96.94 276 PRO A CA 1
ATOM 2156 C C . PRO A 1 276 ? -1.879 -44.938 -13.883 1 96.94 276 PRO A C 1
ATOM 2158 O O . PRO A 1 276 ? -0.72 -45.188 -14.227 1 96.94 276 PRO A O 1
ATOM 2161 N N . GLY A 1 277 ? -2.195 -44.688 -12.688 1 96.62 277 GLY A N 1
ATOM 2162 C CA . GLY A 1 277 ? -1.198 -44.594 -11.633 1 96.62 277 GLY A CA 1
ATOM 2163 C C . GLY A 1 277 ? -0.54 -43.25 -11.516 1 96.62 277 GLY A C 1
ATOM 2164 O O . GLY A 1 277 ? 0.189 -43 -10.555 1 96.62 277 GLY A O 1
ATOM 2165 N N . GLY A 1 278 ? -0.876 -42.375 -12.445 1 98.38 278 GLY A N 1
ATOM 2166 C CA . GLY A 1 278 ? -0.337 -41.031 -12.445 1 98.38 278 GLY A CA 1
ATOM 2167 C C . GLY A 1 278 ? -1.121 -40.062 -11.57 1 98.38 278 GLY A C 1
ATOM 2168 O O . GLY A 1 278 ? -1.821 -40.5 -10.648 1 98.38 278 GLY A O 1
ATOM 2169 N N . GLY A 1 279 ? -0.805 -38.75 -11.781 1 98.38 279 GLY A N 1
ATOM 2170 C CA . GLY A 1 279 ? -1.526 -37.812 -10.938 1 98.38 279 GLY A CA 1
ATOM 2171 C C . GLY A 1 279 ? -1.358 -36.375 -11.383 1 98.38 279 GLY A C 1
ATOM 2172 O O . GLY A 1 279 ? -0.812 -36.125 -12.453 1 98.38 279 GLY A O 1
ATOM 2173 N N . VAL A 1 280 ? -1.972 -35.531 -10.602 1 98.88 280 VAL A N 1
ATOM 2174 C CA . VAL A 1 280 ? -1.893 -34.094 -10.805 1 98.88 280 VAL A CA 1
ATOM 2175 C C . VAL A 1 280 ? -1.499 -33.406 -9.5 1 98.88 280 VAL A C 1
ATOM 2177 O O . VAL A 1 280 ? -2.008 -33.75 -8.43 1 98.88 280 VAL A O 1
ATOM 2180 N N . LEU A 1 281 ? -0.478 -32.562 -9.578 1 98.94 281 LEU A N 1
ATOM 2181 C CA . LEU A 1 281 ? -0.046 -31.719 -8.453 1 98.94 281 LEU A CA 1
ATOM 2182 C C . LEU A 1 281 ? -0.505 -30.281 -8.633 1 98.94 281 LEU A C 1
ATOM 2184 O O . LEU A 1 281 ? -0.087 -29.609 -9.57 1 98.94 281 LEU A O 1
ATOM 2188 N N . LEU A 1 282 ? -1.381 -29.844 -7.75 1 98.94 282 LEU A N 1
ATOM 2189 C CA . LEU A 1 282 ? -1.746 -28.438 -7.691 1 98.94 282 LEU A CA 1
ATOM 2190 C C . LEU A 1 282 ? -0.854 -27.688 -6.707 1 98.94 282 LEU A C 1
ATOM 2192 O O . LEU A 1 282 ? -0.626 -28.156 -5.59 1 98.94 282 LEU A O 1
ATOM 2196 N N . VAL A 1 283 ? -0.292 -26.594 -7.121 1 98.81 283 VAL A N 1
ATOM 2197 C CA . VAL A 1 283 ? 0.422 -25.672 -6.254 1 98.81 283 VAL A CA 1
ATOM 2198 C C . VAL A 1 283 ? -0.312 -24.328 -6.215 1 98.81 283 VAL A C 1
ATOM 2200 O O . VAL A 1 283 ? -0.327 -23.594 -7.207 1 98.81 283 VAL A O 1
ATOM 2203 N N . GLU A 1 284 ? -0.944 -24.031 -5.121 1 98.75 284 GLU A N 1
ATOM 2204 C CA . GLU A 1 284 ? -1.807 -22.859 -4.961 1 98.75 284 GLU A CA 1
ATOM 2205 C C . GLU A 1 284 ? -1.691 -22.281 -3.559 1 98.75 284 GLU A C 1
ATOM 2207 O O . GLU A 1 284 ? -1.18 -22.938 -2.646 1 98.75 284 GLU A O 1
ATOM 2212 N N . SER A 1 285 ? -2.012 -21.016 -3.434 1 98.31 285 SER A N 1
ATOM 2213 C CA . SER A 1 285 ? -2.205 -20.422 -2.113 1 98.31 285 SER A CA 1
ATOM 2214 C C . SER A 1 285 ? -3.574 -20.781 -1.542 1 98.31 285 SER A C 1
ATOM 2216 O O . SER A 1 285 ? -4.605 -20.422 -2.113 1 98.31 285 SER A O 1
ATOM 2218 N N . LEU A 1 286 ? -3.623 -21.5 -0.388 1 98.69 286 LEU A N 1
ATOM 2219 C CA . LEU A 1 286 ? -4.879 -22.062 0.09 1 98.69 286 LEU A CA 1
ATOM 2220 C C . LEU A 1 286 ? -5.516 -21.172 1.145 1 98.69 286 LEU A C 1
ATOM 2222 O O . LEU A 1 286 ? -4.844 -20.719 2.08 1 98.69 286 LEU A O 1
ATOM 2226 N N . LEU A 1 287 ? -6.789 -20.922 0.973 1 97.94 287 LEU A N 1
ATOM 2227 C CA . LEU A 1 287 ? -7.582 -20.266 2.004 1 97.94 287 LEU A CA 1
ATOM 2228 C C . LEU A 1 287 ? -7.875 -21.219 3.156 1 97.94 287 LEU A C 1
ATOM 2230 O O . LEU A 1 287 ? -7.898 -22.438 2.969 1 97.94 287 LEU A O 1
ATOM 2234 N N . ASN A 1 288 ? -8.055 -20.609 4.363 1 95.25 288 ASN A N 1
ATOM 2235 C CA . ASN A 1 288 ? -8.711 -21.391 5.41 1 95.25 288 ASN A CA 1
ATOM 2236 C C . ASN A 1 288 ? -10.086 -21.875 4.965 1 95.25 288 ASN A C 1
ATOM 2238 O O . ASN A 1 288 ? -10.75 -21.219 4.152 1 95.25 288 ASN A O 1
ATOM 2242 N N . GLU A 1 289 ? -10.539 -22.953 5.562 1 93.38 289 GLU A N 1
ATOM 2243 C CA . GLU A 1 289 ? -11.82 -23.516 5.148 1 93.38 289 GLU A CA 1
ATOM 2244 C C . GLU A 1 289 ? -12.961 -22.531 5.418 1 93.38 289 GLU A C 1
ATOM 2246 O O . GLU A 1 289 ? -13.938 -22.5 4.664 1 93.38 289 GLU A O 1
ATOM 2251 N N . ASP A 1 290 ? -12.836 -21.734 6.469 1 88.31 290 ASP A N 1
ATOM 2252 C CA . ASP A 1 290 ? -13.883 -20.781 6.781 1 88.31 290 ASP A CA 1
ATOM 2253 C C . ASP A 1 290 ? -13.633 -19.438 6.074 1 88.31 290 ASP A C 1
ATOM 2255 O O . ASP A 1 290 ? -14.344 -18.469 6.309 1 88.31 290 ASP A O 1
ATOM 2259 N N . LYS A 1 291 ? -12.508 -19.344 5.316 1 91.25 291 LYS A N 1
ATOM 2260 C CA . LYS A 1 291 ? -12.141 -18.219 4.465 1 91.25 291 LYS A CA 1
ATOM 2261 C C . LYS A 1 291 ? -11.805 -16.984 5.301 1 91.25 291 LYS A C 1
ATOM 2263 O O . LYS A 1 291 ? -11.82 -15.859 4.793 1 91.25 291 LYS A O 1
ATOM 2268 N N . SER A 1 292 ? -11.516 -17.219 6.566 1 90.12 292 SER A N 1
ATOM 2269 C CA . SER A 1 292 ? -11.141 -16.125 7.457 1 90.12 292 SER A CA 1
ATOM 2270 C C . SER A 1 292 ? -9.695 -15.695 7.234 1 90.12 292 SER A C 1
ATOM 2272 O O . SER A 1 292 ? -9.258 -14.664 7.75 1 90.12 292 SER A O 1
ATOM 2274 N N . GLY A 1 293 ? -9.031 -16.453 6.391 1 94.25 293 GLY A N 1
ATOM 2275 C CA . GLY A 1 293 ? -7.633 -16.203 6.082 1 94.25 293 GLY A CA 1
ATOM 2276 C C . GLY A 1 293 ? -7.02 -17.281 5.203 1 94.25 293 GLY A C 1
ATOM 2277 O O . GLY A 1 293 ? -7.734 -18.094 4.617 1 94.25 293 GLY A O 1
ATOM 2278 N N . PRO A 1 294 ? -5.594 -17.344 5.188 1 96.94 294 PRO A N 1
ATOM 2279 C CA . PRO A 1 294 ? -4.672 -16.266 5.582 1 96.94 294 PRO A CA 1
ATOM 2280 C C . PRO A 1 294 ? -4.91 -14.969 4.809 1 96.94 294 PRO A C 1
ATOM 2282 O O . PRO A 1 294 ? -5.352 -15.008 3.656 1 96.94 294 PRO A O 1
ATOM 2285 N N . VAL A 1 295 ? -4.621 -13.812 5.371 1 97.25 295 VAL A N 1
ATOM 2286 C CA . VAL A 1 295 ? -4.891 -12.508 4.773 1 97.25 295 VAL A CA 1
ATOM 2287 C C . VAL A 1 295 ? -4.176 -12.398 3.428 1 97.25 295 VAL A C 1
ATOM 2289 O O . VAL A 1 295 ? -4.727 -11.859 2.467 1 97.25 295 VAL A O 1
ATOM 2292 N N . GLU A 1 296 ? -2.973 -12.945 3.318 1 97.25 296 GLU A N 1
ATOM 2293 C CA . GLU A 1 296 ? -2.227 -12.906 2.062 1 97.25 296 GLU A CA 1
ATOM 2294 C C . GLU A 1 296 ? -2.998 -13.602 0.942 1 97.25 296 GLU A C 1
ATOM 2296 O O . GLU A 1 296 ? -3.082 -13.078 -0.173 1 97.25 296 GLU A O 1
ATOM 2301 N N . THR A 1 297 ? -3.547 -14.719 1.251 1 98.19 297 THR A N 1
ATOM 2302 C CA . THR A 1 297 ? -4.312 -15.477 0.267 1 98.19 297 THR A CA 1
ATOM 2303 C C . THR A 1 297 ? -5.586 -14.727 -0.117 1 98.19 297 THR A C 1
ATOM 2305 O O . THR A 1 297 ? -6.008 -14.766 -1.275 1 98.19 297 THR A O 1
ATOM 2308 N N . GLN A 1 298 ? -6.23 -14.094 0.85 1 98.38 298 GLN A N 1
ATOM 2309 C CA . GLN A 1 298 ? -7.406 -13.289 0.554 1 98.38 298 GLN A CA 1
ATOM 2310 C C . GLN A 1 298 ? -7.062 -12.141 -0.388 1 98.38 298 GLN A C 1
ATOM 2312 O O . GLN A 1 298 ? -7.832 -11.82 -1.299 1 98.38 298 GLN A O 1
ATOM 2317 N N . LEU A 1 299 ? -5.926 -11.523 -0.151 1 98.62 299 LEU A N 1
ATOM 2318 C CA . LEU A 1 299 ? -5.457 -10.453 -1.028 1 98.62 299 LEU A CA 1
ATOM 2319 C C . LEU A 1 299 ? -5.188 -10.984 -2.434 1 98.62 299 LEU A C 1
ATOM 2321 O O . LEU A 1 299 ? -5.504 -10.32 -3.422 1 98.62 299 LEU A O 1
ATOM 2325 N N . TYR A 1 300 ? -4.625 -12.156 -2.535 1 98 300 TYR A N 1
ATOM 2326 C CA . TYR A 1 300 ? -4.383 -12.773 -3.834 1 98 300 TYR A CA 1
ATOM 2327 C C . TYR A 1 300 ? -5.691 -13.07 -4.551 1 98 300 TYR A C 1
ATOM 2329 O O . TYR A 1 300 ? -5.777 -12.961 -5.777 1 98 300 TYR A O 1
ATOM 2337 N N . SER A 1 301 ? -6.668 -13.477 -3.777 1 98.06 301 SER A N 1
ATOM 2338 C CA . SER A 1 301 ? -7.977 -13.695 -4.379 1 98.06 301 SER A CA 1
ATOM 2339 C C . SER A 1 301 ? -8.539 -12.406 -4.957 1 98.06 301 SER A C 1
ATOM 2341 O O . SER A 1 301 ? -9.125 -12.406 -6.043 1 98.06 301 SER A O 1
ATOM 2343 N N . MET A 1 302 ? -8.383 -11.312 -4.238 1 98.19 302 MET A N 1
ATOM 2344 C CA . MET A 1 302 ? -8.773 -10 -4.742 1 98.19 302 MET A CA 1
ATOM 2345 C C . MET A 1 302 ? -7.992 -9.641 -6 1 98.19 302 MET A C 1
ATOM 2347 O O . MET A 1 302 ? -8.547 -9.07 -6.938 1 98.19 302 MET A O 1
ATOM 2351 N N . ASN A 1 303 ? -6.746 -9.953 -5.945 1 98.06 303 ASN A N 1
ATOM 2352 C CA . ASN A 1 303 ? -5.898 -9.672 -7.098 1 98.06 303 ASN A CA 1
ATOM 2353 C C . ASN A 1 303 ? -6.352 -10.445 -8.336 1 98.06 303 ASN A C 1
ATOM 2355 O O . ASN A 1 303 ? -6.281 -9.93 -9.453 1 98.06 303 ASN A O 1
ATOM 2359 N N . MET A 1 304 ? -6.82 -11.672 -8.164 1 97.19 304 MET A N 1
ATOM 2360 C CA . MET A 1 304 ? -7.355 -12.438 -9.281 1 97.19 304 MET A CA 1
ATOM 2361 C C . MET A 1 304 ? -8.594 -11.773 -9.859 1 97.19 304 MET A C 1
ATOM 2363 O O . MET A 1 304 ? -8.781 -11.75 -11.078 1 97.19 304 MET A O 1
ATOM 2367 N N . LEU A 1 305 ? -9.438 -11.219 -9.008 1 96.69 305 LEU A N 1
ATOM 2368 C CA . LEU A 1 305 ? -10.609 -10.484 -9.477 1 96.69 305 LEU A CA 1
ATOM 2369 C C . LEU A 1 305 ? -10.188 -9.32 -10.375 1 96.69 305 LEU A C 1
ATOM 2371 O O . LEU A 1 305 ? -10.805 -9.094 -11.422 1 96.69 305 LEU A O 1
ATOM 2375 N N . VAL A 1 306 ? -9.141 -8.641 -9.969 1 97 306 VAL A N 1
ATOM 2376 C CA . VAL A 1 306 ? -8.68 -7.426 -10.633 1 97 306 VAL A CA 1
ATOM 2377 C C . VAL A 1 306 ? -8.008 -7.781 -11.953 1 97 306 VAL A C 1
ATOM 2379 O O . VAL A 1 306 ? -8.055 -7.008 -12.914 1 97 306 VAL A O 1
ATOM 2382 N N . GLN A 1 307 ? -7.469 -9.023 -12.047 1 95.38 307 GLN A N 1
ATOM 2383 C CA . GLN A 1 307 ? -6.574 -9.289 -13.164 1 95.38 307 GLN A CA 1
ATOM 2384 C C . GLN A 1 307 ? -7.098 -10.438 -14.031 1 95.38 307 GLN A C 1
ATOM 2386 O O . GLN A 1 307 ? -6.746 -10.547 -15.203 1 95.38 307 GLN A O 1
ATOM 2391 N N . THR A 1 308 ? -7.887 -11.344 -13.422 1 94.5 308 THR A N 1
ATOM 2392 C CA . THR A 1 308 ? -8.258 -12.562 -14.133 1 94.5 308 THR A CA 1
ATOM 2393 C C . THR A 1 308 ? -9.734 -12.883 -13.93 1 94.5 308 THR A C 1
ATOM 2395 O O . THR A 1 308 ? -10.539 -11.984 -13.695 1 94.5 308 THR A O 1
ATOM 2398 N N . GLU A 1 309 ? -10.102 -14.164 -14.141 1 91.31 309 GLU A N 1
ATOM 2399 C CA . GLU A 1 309 ? -11.469 -14.633 -13.961 1 91.31 309 GLU A CA 1
ATOM 2400 C C . GLU A 1 309 ? -11.586 -15.531 -12.734 1 91.31 309 GLU A C 1
ATOM 2402 O O . GLU A 1 309 ? -12.68 -15.992 -12.398 1 91.31 309 GLU A O 1
ATOM 2407 N N . GLY A 1 310 ? -10.5 -15.727 -12.141 1 94.81 310 GLY A N 1
ATOM 2408 C CA . GLY A 1 310 ? -10.469 -16.766 -11.125 1 94.81 310 GLY A CA 1
ATOM 2409 C C . GLY A 1 310 ? -10.453 -16.234 -9.711 1 94.81 310 GLY A C 1
ATOM 2410 O O . GLY A 1 310 ? -10.953 -15.133 -9.453 1 94.81 310 GLY A O 1
ATOM 2411 N N . LYS A 1 311 ? -10.055 -17.062 -8.742 1 96.88 311 LYS A N 1
ATOM 2412 C CA . LYS A 1 311 ? -10.008 -16.797 -7.309 1 96.88 311 LYS A CA 1
ATOM 2413 C C . LYS A 1 311 ? -9.125 -17.828 -6.598 1 96.88 311 LYS A C 1
ATOM 2415 O O . LYS A 1 311 ? -8.805 -18.875 -7.16 1 96.88 311 LYS A O 1
ATOM 2420 N N . GLU A 1 312 ? -8.703 -17.484 -5.391 1 98.25 312 GLU A N 1
ATOM 2421 C CA . GLU A 1 312 ? -8.133 -18.5 -4.516 1 98.25 312 GLU A CA 1
ATOM 2422 C C . GLU A 1 312 ? -9.227 -19.359 -3.887 1 98.25 312 GLU A C 1
ATOM 2424 O O . GLU A 1 312 ? -10.375 -18.922 -3.775 1 98.25 312 GLU A O 1
ATOM 2429 N N . ARG A 1 313 ? -8.844 -20.547 -3.512 1 98.25 313 ARG A N 1
ATOM 2430 C CA . ARG A 1 313 ? -9.812 -21.531 -3.012 1 98.25 313 ARG A CA 1
ATOM 2431 C C . ARG A 1 313 ? -9.273 -22.234 -1.772 1 98.25 313 ARG A C 1
ATOM 2433 O O . ARG A 1 313 ? -8.094 -22.125 -1.45 1 98.25 313 ARG A O 1
ATOM 2440 N N . THR A 1 314 ? -10.211 -22.859 -1.054 1 97.81 314 THR A N 1
ATOM 2441 C CA . THR A 1 314 ? -9.828 -23.703 0.07 1 97.81 314 THR A CA 1
ATOM 2442 C C . THR A 1 314 ? -9.352 -25.078 -0.42 1 97.81 314 THR A C 1
ATOM 2444 O O . THR A 1 314 ? -9.562 -25.422 -1.582 1 97.81 314 THR A O 1
ATOM 2447 N N . ALA A 1 315 ? -8.664 -25.812 0.489 1 98.38 315 ALA A N 1
ATOM 2448 C CA . ALA A 1 315 ? -8.258 -27.188 0.168 1 98.38 315 ALA A CA 1
ATOM 2449 C C . ALA A 1 315 ? -9.461 -28.047 -0.2 1 98.38 315 ALA A C 1
ATOM 2451 O O . ALA A 1 315 ? -9.391 -28.859 -1.129 1 98.38 315 ALA A O 1
ATOM 2452 N N . ALA A 1 316 ? -10.547 -27.844 0.464 1 98.12 316 ALA A N 1
ATOM 2453 C CA . ALA A 1 316 ? -11.758 -28.609 0.206 1 98.12 316 ALA A CA 1
ATOM 2454 C C . ALA A 1 316 ? -12.312 -28.312 -1.185 1 98.12 316 ALA A C 1
ATOM 2456 O O . ALA A 1 316 ? -12.773 -29.219 -1.883 1 98.12 316 ALA A O 1
ATOM 2457 N N . GLU A 1 317 ? -12.305 -27.078 -1.521 1 97.88 317 GLU A N 1
ATOM 2458 C CA . GLU A 1 317 ? -12.805 -26.688 -2.834 1 97.88 317 GLU A CA 1
ATOM 2459 C C . GLU A 1 317 ? -11.938 -27.281 -3.949 1 97.88 317 GLU A C 1
ATOM 2461 O O . GLU A 1 317 ? -12.461 -27.734 -4.969 1 97.88 317 GLU A O 1
ATOM 2466 N N . TYR A 1 318 ? -10.625 -27.25 -3.807 1 98.69 318 TYR A N 1
ATOM 2467 C CA . TYR A 1 318 ? -9.742 -27.859 -4.793 1 98.69 318 TYR A CA 1
ATOM 2468 C C . TYR A 1 318 ? -9.953 -29.375 -4.852 1 98.69 318 TYR A C 1
ATOM 2470 O O . TYR A 1 318 ? -9.914 -29.969 -5.93 1 98.69 318 TYR A O 1
ATOM 2478 N N . SER A 1 319 ? -10.125 -29.984 -3.699 1 98.69 319 SER A N 1
ATOM 2479 C CA . SER A 1 319 ? -10.375 -31.422 -3.654 1 98.69 319 SER A CA 1
ATOM 2480 C C . SER A 1 319 ? -11.648 -31.781 -4.414 1 98.69 319 SER A C 1
ATOM 2482 O O . SER A 1 319 ? -11.68 -32.781 -5.145 1 98.69 319 SER A O 1
ATOM 2484 N N . LYS A 1 320 ? -12.641 -30.938 -4.25 1 98.44 320 LYS A N 1
ATOM 2485 C CA . LYS A 1 320 ? -13.891 -31.172 -4.969 1 98.44 320 LYS A CA 1
ATOM 2486 C C . LYS A 1 320 ? -13.688 -31.062 -6.477 1 98.44 320 LYS A C 1
ATOM 2488 O O . LYS A 1 320 ? -14.281 -31.828 -7.242 1 98.44 320 LYS A O 1
ATOM 2493 N N . LEU A 1 321 ? -12.93 -30.094 -6.883 1 98.62 321 LEU A N 1
ATOM 2494 C CA . LEU A 1 321 ? -12.625 -29.953 -8.305 1 98.62 321 LEU A CA 1
ATOM 2495 C C . LEU A 1 321 ? -11.891 -31.172 -8.836 1 98.62 321 LEU A C 1
ATOM 2497 O O . LEU A 1 321 ? -12.195 -31.656 -9.93 1 98.62 321 LEU A O 1
ATOM 2501 N N . LEU A 1 322 ? -10.953 -31.672 -8.078 1 98.75 322 LEU A N 1
ATOM 2502 C CA . LEU A 1 322 ? -10.18 -32.844 -8.484 1 98.75 322 LEU A CA 1
ATOM 2503 C C . LEU A 1 322 ? -11.055 -34.094 -8.547 1 98.75 322 LEU A C 1
ATOM 2505 O O . LEU A 1 322 ? -10.977 -34.875 -9.508 1 98.75 322 LEU A O 1
ATOM 2509 N N . GLU A 1 323 ? -11.922 -34.25 -7.562 1 98.44 323 GLU A N 1
ATOM 2510 C CA . GLU A 1 323 ? -12.828 -35.406 -7.523 1 98.44 323 GLU A CA 1
ATOM 2511 C C . GLU A 1 323 ? -13.781 -35.406 -8.711 1 98.44 323 GLU A C 1
ATOM 2513 O O . GLU A 1 323 ? -14.047 -36.438 -9.312 1 98.44 323 GLU A O 1
ATOM 2518 N N . ALA A 1 324 ? -14.266 -34.25 -8.984 1 98.19 324 ALA A N 1
ATOM 2519 C CA . ALA A 1 324 ? -15.195 -34.094 -10.102 1 98.19 324 ALA A CA 1
ATOM 2520 C C . ALA A 1 324 ? -14.539 -34.5 -11.422 1 98.19 324 ALA A C 1
ATOM 2522 O O . ALA A 1 324 ? -15.211 -35 -12.328 1 98.19 324 ALA A O 1
ATOM 2523 N N . ALA A 1 325 ? -13.273 -34.312 -11.523 1 98.31 325 ALA A N 1
ATOM 2524 C CA . ALA A 1 325 ? -12.539 -34.656 -12.742 1 98.31 325 ALA A CA 1
ATOM 2525 C C . ALA A 1 325 ? -12.195 -36.156 -12.773 1 98.31 325 ALA A C 1
ATOM 2527 O O . ALA A 1 325 ? -11.844 -36.688 -13.828 1 98.31 325 ALA A O 1
ATOM 2528 N N . GLY A 1 326 ? -12.281 -36.844 -11.648 1 98.25 326 GLY A N 1
ATOM 2529 C CA . GLY A 1 326 ? -12.047 -38.281 -11.594 1 98.25 326 GLY A CA 1
ATOM 2530 C C . GLY A 1 326 ? -10.852 -38.656 -10.75 1 98.25 326 GLY A C 1
ATOM 2531 O O . GLY A 1 326 ? -10.609 -39.844 -10.508 1 98.25 326 GLY A O 1
ATOM 2532 N N . PHE A 1 327 ? -10.102 -37.688 -10.281 1 98.69 327 PHE A N 1
ATOM 2533 C CA . PHE A 1 327 ? -8.938 -38 -9.461 1 98.69 327 PHE A CA 1
ATOM 2534 C C . PHE A 1 327 ? -9.359 -38.469 -8.078 1 98.69 327 PHE A C 1
ATOM 2536 O O . PHE A 1 327 ? -10.398 -38.062 -7.562 1 98.69 327 PHE A O 1
ATOM 2543 N N . GLY A 1 328 ? -8.539 -39.312 -7.508 1 97.88 328 GLY A N 1
ATOM 2544 C CA . GLY A 1 328 ? -8.742 -39.812 -6.156 1 97.88 328 GLY A CA 1
ATOM 2545 C C . GLY A 1 328 ? -7.488 -39.719 -5.305 1 97.88 328 GLY A C 1
ATOM 2546 O O . GLY A 1 328 ? -6.5 -39.094 -5.699 1 97.88 328 GLY A O 1
ATOM 2547 N N . VAL A 1 329 ? -7.602 -40.219 -4.016 1 97 329 VAL A N 1
ATOM 2548 C CA . VAL A 1 329 ? -6.508 -40.219 -3.051 1 97 329 VAL A CA 1
ATOM 2549 C C . VAL A 1 329 ? -5.914 -38.812 -2.939 1 97 329 VAL A C 1
ATOM 2551 O O . VAL A 1 329 ? -4.707 -38.625 -3.1 1 97 329 VAL A O 1
ATOM 2554 N N . ILE A 1 330 ? -6.75 -37.906 -2.779 1 98.44 330 ILE A N 1
ATOM 2555 C CA . ILE A 1 330 ? -6.355 -36.5 -2.76 1 98.44 330 ILE A CA 1
ATOM 2556 C C . ILE A 1 330 ? -5.699 -36.188 -1.421 1 98.44 330 ILE A C 1
ATOM 2558 O O . ILE A 1 330 ? -6.266 -36.438 -0.36 1 98.44 330 ILE A O 1
ATOM 2562 N N . GLN A 1 331 ? -4.516 -35.656 -1.48 1 98.69 331 GLN A N 1
ATOM 2563 C CA . GLN A 1 331 ? -3.766 -35.25 -0.294 1 98.69 331 GLN A CA 1
ATOM 2564 C C . GLN A 1 331 ? -3.383 -33.781 -0.352 1 98.69 331 GLN A C 1
ATOM 2566 O O . GLN A 1 331 ? -3.057 -33.25 -1.421 1 98.69 331 GLN A O 1
ATOM 2571 N N . VAL A 1 332 ? -3.453 -33.125 0.791 1 98.69 332 VAL A N 1
ATOM 2572 C CA . VAL A 1 332 ? -3.109 -31.703 0.905 1 98.69 332 VAL A CA 1
ATOM 2573 C C . VAL A 1 332 ? -1.924 -31.531 1.853 1 98.69 332 VAL A C 1
ATOM 2575 O O . VAL A 1 332 ? -1.892 -32.125 2.93 1 98.69 332 VAL A O 1
ATOM 2578 N N . LYS A 1 333 ? -0.892 -30.797 1.46 1 98.75 333 LYS A N 1
ATOM 2579 C CA . LYS A 1 333 ? 0.24 -30.469 2.32 1 98.75 333 LYS A CA 1
ATOM 2580 C C . LYS A 1 333 ? 0.462 -28.953 2.377 1 98.75 333 LYS A C 1
ATOM 2582 O O . LYS A 1 333 ? 0.639 -28.312 1.341 1 98.75 333 LYS A O 1
ATOM 2587 N N . ARG A 1 334 ? 0.426 -28.422 3.555 1 96.88 334 ARG A N 1
ATOM 2588 C CA . ARG A 1 334 ? 0.772 -27.016 3.781 1 96.88 334 ARG A CA 1
ATOM 2589 C C . ARG A 1 334 ? 2.271 -26.859 4.008 1 96.88 334 ARG A C 1
ATOM 2591 O O . ARG A 1 334 ? 2.873 -27.609 4.781 1 96.88 334 ARG A O 1
ATOM 2598 N N . THR A 1 335 ? 2.889 -25.906 3.377 1 96.38 335 THR A N 1
ATOM 2599 C CA . THR A 1 335 ? 4.34 -25.75 3.441 1 96.38 335 THR A CA 1
ATOM 2600 C C . THR A 1 335 ? 4.73 -24.766 4.539 1 96.38 335 THR A C 1
ATOM 2602 O O . THR A 1 335 ? 5.891 -24.719 4.953 1 96.38 335 THR A O 1
ATOM 2605 N N . GLY A 1 336 ? 3.766 -23.922 4.984 1 92.81 336 GLY A N 1
ATOM 2606 C CA . GLY A 1 336 ? 4.07 -22.859 5.922 1 92.81 336 GLY A CA 1
ATOM 2607 C C . GLY A 1 336 ? 4.496 -21.562 5.242 1 92.81 336 GLY A C 1
ATOM 2608 O O . GLY A 1 336 ? 4.762 -20.562 5.906 1 92.81 336 GLY A O 1
ATOM 2609 N N . LYS A 1 337 ? 4.566 -21.625 3.957 1 94 337 LYS A N 1
ATOM 2610 C CA . LYS A 1 337 ? 4.863 -20.438 3.16 1 94 337 LYS A CA 1
ATOM 2611 C C . LYS A 1 337 ? 3.668 -20.031 2.295 1 94 337 LYS A C 1
ATOM 2613 O O . LYS A 1 337 ? 2.525 -20.375 2.615 1 94 337 LYS A O 1
ATOM 2618 N N . LEU A 1 338 ? 3.875 -19.312 1.267 1 93.75 338 LEU A N 1
ATOM 2619 C CA . LEU A 1 338 ? 2.783 -18.703 0.52 1 93.75 338 LEU A CA 1
ATOM 2620 C C . LEU A 1 338 ? 1.993 -19.75 -0.253 1 93.75 338 LEU A C 1
ATOM 2622 O O . LEU A 1 338 ? 0.788 -19.594 -0.462 1 93.75 338 LEU A O 1
ATOM 2626 N N . TYR A 1 339 ? 2.693 -20.781 -0.663 1 97.75 339 TYR A N 1
ATOM 2627 C CA . TYR A 1 339 ? 2.027 -21.75 -1.517 1 97.75 339 TYR A CA 1
ATOM 2628 C C . TYR A 1 339 ? 2.039 -23.141 -0.876 1 97.75 339 TYR A C 1
ATOM 2630 O O . TYR A 1 339 ? 2.967 -23.484 -0.136 1 97.75 339 TYR A O 1
ATOM 2638 N N . ASP A 1 340 ? 1.006 -23.844 -1.165 1 98.56 340 ASP A N 1
ATOM 2639 C CA . ASP A 1 340 ? 0.779 -25.203 -0.687 1 98.56 340 ASP A CA 1
ATOM 2640 C C . ASP A 1 340 ? 0.603 -26.172 -1.854 1 98.56 340 ASP A C 1
ATOM 2642 O O . ASP A 1 340 ? 0.544 -25.766 -3.012 1 98.56 340 ASP A O 1
ATOM 2646 N N . ALA A 1 341 ? 0.591 -27.453 -1.5 1 98.81 341 ALA A N 1
ATOM 2647 C CA . ALA A 1 341 ? 0.522 -28.484 -2.539 1 98.81 341 ALA A CA 1
ATOM 2648 C C . ALA A 1 341 ? -0.674 -29.406 -2.32 1 98.81 341 ALA A C 1
ATOM 2650 O O . ALA A 1 341 ? -0.983 -29.766 -1.185 1 98.81 341 ALA A O 1
ATOM 2651 N N . VAL A 1 342 ? -1.443 -29.672 -3.367 1 98.88 342 VAL A N 1
ATOM 2652 C CA . VAL A 1 342 ? -2.518 -30.656 -3.4 1 98.88 342 VAL A CA 1
ATOM 2653 C C . VAL A 1 342 ? -2.219 -31.719 -4.465 1 98.88 342 VAL A C 1
ATOM 2655 O O . VAL A 1 342 ? -2.047 -31.391 -5.641 1 98.88 342 VAL A O 1
ATOM 2658 N N . LEU A 1 343 ? -2.143 -33 -4.078 1 98.88 343 LEU A N 1
ATOM 2659 C CA . LEU A 1 343 ? -1.834 -34.094 -5 1 98.88 343 LEU A CA 1
ATOM 2660 C C . LEU A 1 343 ? -3.035 -35 -5.172 1 98.88 343 LEU A C 1
ATOM 2662 O O . LEU A 1 343 ? -3.598 -35.5 -4.188 1 98.88 343 LEU A O 1
ATOM 2666 N N . GLY A 1 344 ? -3.545 -35.094 -6.379 1 98.75 344 GLY A N 1
ATOM 2667 C CA . GLY A 1 344 ? -4.547 -36.094 -6.742 1 98.75 344 GLY A CA 1
ATOM 2668 C C . GLY A 1 344 ? -3.998 -37.219 -7.602 1 98.75 344 GLY A C 1
ATOM 2669 O O . GLY A 1 344 ? -3.141 -36.969 -8.453 1 98.75 344 GLY A O 1
ATOM 2670 N N . ARG A 1 345 ? -4.578 -38.438 -7.465 1 98.5 345 ARG A N 1
ATOM 2671 C CA . ARG A 1 345 ? -4.086 -39.625 -8.188 1 98.5 345 ARG A CA 1
ATOM 2672 C C . ARG A 1 345 ? -5.164 -40.188 -9.102 1 98.5 345 ARG A C 1
ATOM 2674 O O . ARG A 1 345 ? -6.359 -40.062 -8.812 1 98.5 345 ARG A O 1
ATOM 2681 N N . LYS A 1 346 ? -4.664 -40.625 -10.219 1 97.12 346 LYS A N 1
ATOM 2682 C CA . LYS A 1 346 ? -5.531 -41.406 -11.086 1 97.12 346 LYS A CA 1
ATOM 2683 C C . LYS A 1 346 ? -5.398 -42.906 -10.797 1 97.12 346 LYS A C 1
ATOM 2685 O O . LYS A 1 346 ? -4.32 -43.5 -10.953 1 97.12 346 LYS A O 1
ATOM 2690 N N . GLN A 1 347 ? -6.477 -43.5 -10.195 1 88.06 347 GLN A N 1
ATOM 2691 C CA . GLN A 1 347 ? -6.461 -44.938 -9.906 1 88.06 347 GLN A CA 1
ATOM 2692 C C . GLN A 1 347 ? -6.871 -45.75 -11.133 1 88.06 347 GLN A C 1
ATOM 2694 O O . GLN A 1 347 ? -7.645 -45.281 -11.969 1 88.06 347 GLN A O 1
ATOM 2699 N N . MET B 1 1 ? 17.094 -6.141 13.641 1 33.47 1 MET B N 1
ATOM 2700 C CA . MET B 1 1 ? 17.672 -7.465 13.406 1 33.47 1 MET B CA 1
ATOM 2701 C C . MET B 1 1 ? 16.625 -8.406 12.797 1 33.47 1 MET B C 1
ATOM 2703 O O . MET B 1 1 ? 15.586 -8.656 13.398 1 33.47 1 MET B O 1
ATOM 2707 N N . GLY B 1 2 ? 16.391 -8.422 11.594 1 46.22 2 GLY B N 1
ATOM 2708 C CA . GLY B 1 2 ? 15.367 -9.352 11.125 1 46.22 2 GLY B CA 1
ATOM 2709 C C . GLY B 1 2 ? 15.484 -10.727 11.758 1 46.22 2 GLY B C 1
ATOM 2710 O O . GLY B 1 2 ? 16.594 -11.211 12.008 1 46.22 2 GLY B O 1
ATOM 2711 N N . SER B 1 3 ? 14.531 -11.109 12.297 1 54.09 3 SER B N 1
ATOM 2712 C CA . SER B 1 3 ? 14.57 -12.445 12.898 1 54.09 3 SER B CA 1
ATOM 2713 C C . SER B 1 3 ? 15.117 -13.477 11.914 1 54.09 3 SER B C 1
ATOM 2715 O O . SER B 1 3 ? 15.055 -13.273 10.703 1 54.09 3 SER B O 1
ATOM 2717 N N . THR B 1 4 ? 16.109 -14.18 12.312 1 58.22 4 THR B N 1
ATOM 2718 C CA . THR B 1 4 ? 16.625 -15.312 11.555 1 58.22 4 THR B CA 1
ATOM 2719 C C . THR B 1 4 ? 15.523 -15.906 10.672 1 58.22 4 THR B C 1
ATOM 2721 O O . THR B 1 4 ? 15.797 -16.359 9.555 1 58.22 4 THR B O 1
ATOM 2724 N N . GLU B 1 5 ? 14.344 -15.75 11.047 1 66.12 5 GLU B N 1
ATOM 2725 C CA . GLU B 1 5 ? 13.195 -16.281 10.305 1 66.12 5 GLU B CA 1
ATOM 2726 C C . GLU B 1 5 ? 12.992 -15.523 9 1 66.12 5 GLU B C 1
ATOM 2728 O O . GLU B 1 5 ? 12.664 -16.125 7.973 1 66.12 5 GLU B O 1
ATOM 2733 N N . ASP B 1 6 ? 13.398 -14.391 9.078 1 71.81 6 ASP B N 1
ATOM 2734 C CA . ASP B 1 6 ? 13.211 -13.578 7.883 1 71.81 6 ASP B CA 1
ATOM 2735 C C . ASP B 1 6 ? 14.273 -13.891 6.832 1 71.81 6 ASP B C 1
ATOM 2737 O O . ASP B 1 6 ? 14.062 -13.656 5.641 1 71.81 6 ASP B O 1
ATOM 2741 N N . LEU B 1 7 ? 15.258 -14.516 7.281 1 81.69 7 LEU B N 1
ATOM 2742 C CA . LEU B 1 7 ? 16.328 -14.781 6.32 1 81.69 7 LEU B CA 1
ATOM 2743 C C . LEU B 1 7 ? 16 -16 5.473 1 81.69 7 LEU B C 1
ATOM 2745 O O . LEU B 1 7 ? 16.422 -16.094 4.32 1 81.69 7 LEU B O 1
ATOM 2749 N N . ASP B 1 8 ? 15.195 -16.812 5.934 1 84.06 8 ASP B N 1
ATOM 2750 C CA . ASP B 1 8 ? 14.828 -18.016 5.18 1 84.06 8 ASP B CA 1
ATOM 2751 C C . ASP B 1 8 ? 13.57 -17.766 4.344 1 84.06 8 ASP B C 1
ATOM 2753 O O . ASP B 1 8 ? 13.453 -18.266 3.225 1 84.06 8 ASP B O 1
ATOM 2757 N N . TYR B 1 9 ? 12.703 -17.031 4.91 1 89.88 9 TYR B N 1
ATOM 2758 C CA . TYR B 1 9 ? 11.461 -16.609 4.258 1 89.88 9 TYR B CA 1
ATOM 2759 C C . TYR B 1 9 ? 11.211 -15.125 4.469 1 89.88 9 TYR B C 1
ATOM 2761 O O . TYR B 1 9 ? 11.117 -14.664 5.605 1 89.88 9 TYR B O 1
ATOM 2769 N N . PRO B 1 10 ? 11.188 -14.438 3.332 1 92.06 10 PRO B N 1
ATOM 2770 C CA . PRO B 1 10 ? 11.18 -12.977 3.461 1 92.06 10 PRO B CA 1
ATOM 2771 C C . PRO B 1 10 ? 9.789 -12.422 3.785 1 92.06 10 PRO B C 1
ATOM 2773 O O . PRO B 1 10 ? 9.242 -11.625 3.018 1 92.06 10 PRO B O 1
ATOM 2776 N N . GLN B 1 11 ? 9.305 -12.734 4.996 1 93.06 11 GLN B N 1
ATOM 2777 C CA . GLN B 1 11 ? 7.969 -12.344 5.418 1 93.06 11 GLN B CA 1
ATOM 2778 C C . GLN B 1 11 ? 7.793 -10.828 5.352 1 93.06 11 GLN B C 1
ATOM 2780 O O . GLN B 1 11 ? 6.75 -10.336 4.918 1 93.06 11 GLN B O 1
ATOM 2785 N N . ILE B 1 12 ? 8.781 -10.062 5.781 1 94.94 12 ILE B N 1
ATOM 2786 C CA . ILE B 1 12 ? 8.672 -8.609 5.836 1 94.94 12 ILE B CA 1
ATOM 2787 C C . ILE B 1 12 ? 8.586 -8.039 4.422 1 94.94 12 ILE B C 1
ATOM 2789 O O . ILE B 1 12 ? 7.875 -7.062 4.18 1 94.94 12 ILE B O 1
ATOM 2793 N N . ILE B 1 13 ? 9.336 -8.633 3.439 1 96.44 13 ILE B N 1
ATOM 2794 C CA . ILE B 1 13 ? 9.32 -8.188 2.051 1 96.44 13 ILE B CA 1
ATOM 2795 C C . ILE B 1 13 ? 7.949 -8.477 1.438 1 96.44 13 ILE B C 1
ATOM 2797 O O . ILE B 1 13 ? 7.402 -7.641 0.709 1 96.44 13 ILE B O 1
ATOM 2801 N N . VAL B 1 14 ? 7.398 -9.641 1.805 1 95.44 14 VAL B N 1
ATOM 2802 C CA . VAL B 1 14 ? 6.066 -9.992 1.332 1 95.44 14 VAL B CA 1
ATOM 2803 C C . VAL B 1 14 ? 5.039 -9.016 1.9 1 95.44 14 VAL B C 1
ATOM 2805 O O . VAL B 1 14 ? 4.148 -8.555 1.184 1 95.44 14 VAL B O 1
ATOM 2808 N N . GLN B 1 15 ? 5.207 -8.695 3.152 1 96.44 15 GLN B N 1
ATOM 2809 C CA . GLN B 1 15 ? 4.312 -7.746 3.805 1 96.44 15 GLN B CA 1
ATOM 2810 C C . GLN B 1 15 ? 4.367 -6.379 3.127 1 96.44 15 GLN B C 1
ATOM 2812 O O . GLN B 1 15 ? 3.328 -5.766 2.869 1 96.44 15 GLN B O 1
ATOM 2817 N N . TYR B 1 16 ? 5.562 -5.895 2.84 1 98.25 16 TYR B N 1
ATOM 2818 C CA . TYR B 1 16 ? 5.727 -4.598 2.191 1 98.25 16 TYR B CA 1
ATOM 2819 C C . TYR B 1 16 ? 5.164 -4.621 0.775 1 98.25 16 TYR B C 1
ATOM 2821 O O . TYR B 1 16 ? 4.543 -3.652 0.332 1 98.25 16 TYR B O 1
ATOM 2829 N N . SER B 1 17 ? 5.344 -5.727 0.073 1 97.88 17 SER B N 1
ATOM 2830 C CA . SER B 1 17 ? 4.848 -5.859 -1.293 1 97.88 17 SER B CA 1
ATOM 2831 C C . SER B 1 17 ? 3.322 -5.816 -1.334 1 97.88 17 SER B C 1
ATOM 2833 O O . SER B 1 17 ? 2.734 -5.324 -2.299 1 97.88 17 SER B O 1
ATOM 2835 N N . ASN B 1 18 ? 2.721 -6.332 -0.28 1 98.12 18 ASN B N 1
ATOM 2836 C CA . ASN B 1 18 ? 1.264 -6.398 -0.21 1 98.12 18 ASN B CA 1
ATOM 2837 C C . ASN B 1 18 ? 0.672 -5.125 0.385 1 98.12 18 ASN B C 1
ATOM 2839 O O . ASN B 1 18 ? -0.549 -4.98 0.466 1 98.12 18 ASN B O 1
ATOM 2843 N N . GLY B 1 19 ? 1.53 -4.184 0.792 1 98.69 19 GLY B N 1
ATOM 2844 C CA . GLY B 1 19 ? 1.057 -2.99 1.471 1 98.69 19 GLY B CA 1
ATOM 2845 C C . GLY B 1 19 ? 0.003 -2.234 0.684 1 98.69 19 GLY B C 1
ATOM 2846 O O . GLY B 1 19 ? -1.032 -1.851 1.231 1 98.69 19 GLY B O 1
ATOM 2847 N N . PHE B 1 20 ? 0.3 -2.057 -0.63 1 98.75 20 PHE B N 1
ATOM 2848 C CA . PHE B 1 20 ? -0.644 -1.265 -1.41 1 98.75 20 PHE B CA 1
ATOM 2849 C C . PHE B 1 20 ? -1.939 -2.035 -1.637 1 98.75 20 PHE B C 1
ATOM 2851 O O . PHE B 1 20 ? -3.014 -1.438 -1.741 1 98.75 20 PHE B O 1
ATOM 2858 N N . LEU B 1 21 ? -1.912 -3.379 -1.68 1 98.88 21 LEU B N 1
ATOM 2859 C CA . LEU B 1 21 ? -3.139 -4.168 -1.742 1 98.88 21 LEU B CA 1
ATOM 2860 C C . LEU B 1 21 ? -4.008 -3.914 -0.517 1 98.88 21 LEU B C 1
ATOM 2862 O O . LEU B 1 21 ? -5.219 -3.699 -0.642 1 98.88 21 LEU B O 1
ATOM 2866 N N . ILE B 1 22 ? -3.402 -3.936 0.655 1 98.88 22 ILE B N 1
ATOM 2867 C CA . ILE B 1 22 ? -4.09 -3.723 1.923 1 98.88 22 ILE B CA 1
ATOM 2868 C C . ILE B 1 22 ? -4.75 -2.344 1.929 1 98.88 22 ILE B C 1
ATOM 2870 O O . ILE B 1 22 ? -5.93 -2.213 2.264 1 98.88 22 ILE B O 1
ATOM 2874 N N . SER B 1 23 ? -3.982 -1.307 1.517 1 98.88 23 SER B N 1
ATOM 2875 C CA . SER B 1 23 ? -4.52 0.048 1.467 1 98.88 23 SER B CA 1
ATOM 2876 C C . SER B 1 23 ? -5.766 0.116 0.586 1 98.88 23 SER B C 1
ATOM 2878 O O . SER B 1 23 ? -6.797 0.648 1 1 98.88 23 SER B O 1
ATOM 2880 N N . LYS B 1 24 ? -5.672 -0.445 -0.583 1 98.88 24 LYS B N 1
ATOM 2881 C CA . LYS B 1 24 ? -6.738 -0.29 -1.567 1 98.88 24 LYS B CA 1
ATOM 2882 C C . LYS B 1 24 ? -7.969 -1.103 -1.177 1 98.88 24 LYS B C 1
ATOM 2884 O O . LYS B 1 24 ? -9.094 -0.721 -1.493 1 98.88 24 LYS B O 1
ATOM 2889 N N . VAL B 1 25 ? -7.762 -2.211 -0.466 1 98.94 25 VAL B N 1
ATOM 2890 C CA . VAL B 1 25 ? -8.906 -2.955 0.051 1 98.94 25 VAL B CA 1
ATOM 2891 C C . VAL B 1 25 ? -9.695 -2.08 1.018 1 98.94 25 VAL B C 1
ATOM 2893 O O . VAL B 1 25 ? -10.922 -1.961 0.897 1 98.94 25 VAL B O 1
ATOM 2896 N N . MET B 1 26 ? -9.016 -1.466 1.938 1 98.88 26 MET B N 1
ATOM 2897 C CA . MET B 1 26 ? -9.688 -0.597 2.902 1 98.88 26 MET B CA 1
ATOM 2898 C C . MET B 1 26 ? -10.32 0.602 2.207 1 98.88 26 MET B C 1
ATOM 2900 O O . MET B 1 26 ? -11.469 0.947 2.482 1 98.88 26 MET B O 1
ATOM 2904 N N . PHE B 1 27 ? -9.586 1.248 1.249 1 98.88 27 PHE B N 1
ATOM 2905 C CA . PHE B 1 27 ? -10.109 2.389 0.51 1 98.88 27 PHE B CA 1
ATOM 2906 C C . PHE B 1 27 ? -11.375 2.006 -0.249 1 98.88 27 PHE B C 1
ATOM 2908 O O . PHE B 1 27 ? -12.359 2.744 -0.232 1 98.88 27 PHE B O 1
ATOM 2915 N N . THR B 1 28 ? -11.344 0.883 -0.885 1 98.88 28 THR B N 1
ATOM 2916 C CA . THR B 1 28 ? -12.453 0.425 -1.711 1 98.88 28 THR B CA 1
ATOM 2917 C C . THR B 1 28 ? -13.68 0.131 -0.853 1 98.88 28 THR B C 1
ATOM 2919 O O . THR B 1 28 ? -14.805 0.494 -1.217 1 98.88 28 THR B O 1
ATOM 2922 N N . ALA B 1 29 ? -13.469 -0.549 0.279 1 98.88 29 ALA B N 1
ATOM 2923 C CA . ALA B 1 29 ? -14.578 -0.823 1.188 1 98.88 29 ALA B CA 1
ATOM 2924 C C . ALA B 1 29 ? -15.234 0.473 1.665 1 98.88 29 ALA B C 1
ATOM 2926 O O . ALA B 1 29 ? -16.453 0.563 1.751 1 98.88 29 ALA B O 1
ATOM 2927 N N . CYS B 1 30 ? -14.438 1.489 1.946 1 98.56 30 CYS B N 1
ATOM 2928 C CA . CYS B 1 30 ? -14.938 2.807 2.324 1 98.56 30 CYS B CA 1
ATOM 2929 C C . CYS B 1 30 ? -15.711 3.443 1.176 1 98.56 30 CYS B C 1
ATOM 2931 O O . CYS B 1 30 ? -16.828 3.934 1.368 1 98.56 30 CYS B O 1
ATOM 2933 N N . GLU B 1 31 ? -15.109 3.418 0.03 1 98.19 31 GLU B N 1
ATOM 2934 C CA . GLU B 1 31 ? -15.672 4.078 -1.143 1 98.19 31 GLU B CA 1
ATOM 2935 C C . GLU B 1 31 ? -17.031 3.484 -1.517 1 98.19 31 GLU B C 1
ATOM 2937 O O . GLU B 1 31 ? -17.953 4.211 -1.89 1 98.19 31 GLU B O 1
ATOM 2942 N N . LEU B 1 32 ? -17.156 2.174 -1.398 1 98.75 32 LEU B N 1
ATOM 2943 C CA . LEU B 1 32 ? -18.391 1.485 -1.763 1 98.75 32 LEU B CA 1
ATOM 2944 C C . LEU B 1 32 ? -19.453 1.669 -0.685 1 98.75 32 LEU B C 1
ATOM 2946 O O . LEU B 1 32 ? -20.641 1.397 -0.918 1 98.75 32 LEU B O 1
ATOM 2950 N N . GLY B 1 33 ? -19.031 2.08 0.523 1 98.69 33 GLY B N 1
ATOM 2951 C CA . GLY B 1 33 ? -19.969 2.322 1.605 1 98.69 33 GLY B CA 1
ATOM 2952 C C . GLY B 1 33 ? -20.281 1.078 2.42 1 98.69 33 GLY B C 1
ATOM 2953 O O . GLY B 1 33 ? -21.344 0.979 3.033 1 98.69 33 GLY B O 1
ATOM 2954 N N . VAL B 1 34 ? -19.344 0.135 2.465 1 98.88 34 VAL B N 1
ATOM 2955 C CA . VAL B 1 34 ? -19.562 -1.136 3.148 1 98.88 34 VAL B CA 1
ATOM 2956 C C . VAL B 1 34 ? -19.812 -0.887 4.633 1 98.88 34 VAL B C 1
ATOM 2958 O O . VAL B 1 34 ? -20.797 -1.388 5.191 1 98.88 34 VAL B O 1
ATOM 2961 N N . PHE B 1 35 ? -19 -0.118 5.277 1 98.88 35 PHE B N 1
ATOM 2962 C CA . PHE B 1 35 ? -19.078 0.1 6.719 1 98.88 35 PHE B CA 1
ATOM 2963 C C . PHE B 1 35 ? -20.328 0.886 7.078 1 98.88 35 PHE B C 1
ATOM 2965 O O . PHE B 1 35 ? -20.984 0.598 8.086 1 98.88 35 PHE B O 1
ATOM 2972 N N . ASP B 1 36 ? -20.656 1.867 6.246 1 98.81 36 ASP B N 1
ATOM 2973 C CA . ASP B 1 36 ? -21.859 2.645 6.484 1 98.81 36 ASP B CA 1
ATOM 2974 C C . ASP B 1 36 ? -23.109 1.771 6.363 1 98.81 36 ASP B C 1
ATOM 2976 O O . ASP B 1 36 ? -24.016 1.857 7.191 1 98.81 36 ASP B O 1
ATOM 2980 N N . PHE B 1 37 ? -23.172 0.976 5.316 1 98.81 37 PHE B N 1
ATOM 2981 C CA . PHE B 1 37 ? -24.312 0.097 5.059 1 98.81 37 PHE B CA 1
ATOM 2982 C C . PHE B 1 37 ? -24.516 -0.872 6.219 1 98.81 37 PHE B C 1
ATOM 2984 O O . PHE B 1 37 ? -25.641 -1.077 6.664 1 98.81 37 PHE B O 1
ATOM 2991 N N . LEU B 1 38 ? -23.438 -1.453 6.695 1 98.69 38 LEU B N 1
ATOM 2992 C CA . LEU B 1 38 ? -23.516 -2.4 7.801 1 98.69 38 LEU B CA 1
ATOM 2993 C C . LEU B 1 38 ? -23.922 -1.7 9.094 1 98.69 38 LEU B C 1
ATOM 2995 O O . LEU B 1 38 ? -24.703 -2.244 9.875 1 98.69 38 LEU B O 1
ATOM 2999 N N . GLN B 1 39 ? -23.375 -0.526 9.336 1 98.25 39 GLN B N 1
ATOM 3000 C CA . GLN B 1 39 ? -23.766 0.234 10.523 1 98.25 39 GLN B CA 1
ATOM 3001 C C . GLN B 1 39 ? -25.25 0.563 10.492 1 98.25 39 GLN B C 1
ATOM 3003 O O . GLN B 1 39 ? -25.938 0.421 11.508 1 98.25 39 GLN B O 1
ATOM 3008 N N . GLU B 1 40 ? -25.75 1.013 9.359 1 98.06 40 GLU B N 1
ATOM 3009 C CA . GLU B 1 40 ? -27.141 1.42 9.203 1 98.06 40 GLU B CA 1
ATOM 3010 C C . GLU B 1 40 ? -28.078 0.23 9.359 1 98.06 40 GLU B C 1
ATOM 3012 O O . GLU B 1 40 ? -29.203 0.382 9.828 1 98.06 40 GLU B O 1
ATOM 3017 N N . SER B 1 41 ? -27.656 -0.932 8.945 1 97.25 41 SER B N 1
ATOM 3018 C CA . SER B 1 41 ? -28.484 -2.125 9.031 1 97.25 41 SER B CA 1
ATOM 3019 C C . SER B 1 41 ? -28.734 -2.52 10.484 1 97.25 41 SER B C 1
ATOM 3021 O O . SER B 1 41 ? -29.766 -3.115 10.805 1 97.25 41 SER B O 1
ATOM 3023 N N . GLY B 1 42 ? -27.766 -2.314 11.375 1 95.94 42 GLY B N 1
ATOM 3024 C CA . GLY B 1 42 ? -27.875 -2.637 12.789 1 95.94 42 GLY B CA 1
ATOM 3025 C C . GLY B 1 42 ? -27.688 -4.117 13.078 1 95.94 42 GLY B C 1
ATOM 3026 O O . GLY B 1 42 ? -27.766 -4.539 14.234 1 95.94 42 GLY B O 1
ATOM 3027 N N . LYS B 1 43 ? -27.516 -4.891 12.086 1 96.56 43 LYS B N 1
ATOM 3028 C CA . LYS B 1 43 ? -27.328 -6.328 12.25 1 96.56 43 LYS B CA 1
ATOM 3029 C C . LYS B 1 43 ? -26.328 -6.867 11.219 1 96.56 43 LYS B C 1
ATOM 3031 O O . LYS B 1 43 ? -26.125 -6.254 10.164 1 96.56 43 LYS B O 1
ATOM 3036 N N . PRO B 1 44 ? -25.719 -7.984 11.57 1 97.81 44 PRO B N 1
ATOM 3037 C CA . PRO B 1 44 ? -24.859 -8.625 10.57 1 97.81 44 PRO B CA 1
ATOM 3038 C C . PRO B 1 44 ? -25.625 -9.039 9.312 1 97.81 44 PRO B C 1
ATOM 3040 O O . PRO B 1 44 ? -26.797 -9.414 9.391 1 97.81 44 PRO B O 1
ATOM 3043 N N . LEU B 1 45 ? -24.984 -8.969 8.172 1 98.31 45 LEU B N 1
ATOM 3044 C CA . LEU B 1 45 ? -25.641 -9.258 6.898 1 98.31 45 LEU B CA 1
ATOM 3045 C C . LEU B 1 45 ? -24.812 -10.242 6.07 1 98.31 45 LEU B C 1
ATOM 3047 O O . LEU B 1 45 ? -23.594 -10.289 6.203 1 98.31 45 LEU B O 1
ATOM 3051 N N . PRO B 1 46 ? -25.5 -11.078 5.262 1 97.88 46 PRO B N 1
ATOM 3052 C CA . PRO B 1 46 ? -24.75 -11.93 4.328 1 97.88 46 PRO B CA 1
ATOM 3053 C C . PRO B 1 46 ? -24.172 -11.141 3.152 1 97.88 46 PRO B C 1
ATOM 3055 O O . PRO B 1 46 ? -24.672 -10.055 2.83 1 97.88 46 PRO B O 1
ATOM 3058 N N . SER B 1 47 ? -23.188 -11.656 2.5 1 97.25 47 SER B N 1
ATOM 3059 C CA . SER B 1 47 ? -22.453 -10.984 1.428 1 97.25 47 SER B CA 1
ATOM 3060 C C . SER B 1 47 ? -23.391 -10.602 0.283 1 97.25 47 SER B C 1
ATOM 3062 O O . SER B 1 47 ? -23.266 -9.531 -0.31 1 97.25 47 SER B O 1
ATOM 3064 N N . ASP B 1 48 ? -24.344 -11.469 -0.033 1 97.69 48 ASP B N 1
ATOM 3065 C CA . ASP B 1 48 ? -25.25 -11.211 -1.152 1 97.69 48 ASP B CA 1
ATOM 3066 C C . ASP B 1 48 ? -26.125 -9.992 -0.882 1 97.69 48 ASP B C 1
ATOM 3068 O O . ASP B 1 48 ? -26.406 -9.203 -1.792 1 97.69 48 ASP B O 1
ATOM 3072 N N . ALA B 1 49 ? -26.578 -9.867 0.331 1 98.25 49 ALA B N 1
ATOM 3073 C CA . ALA B 1 49 ? -27.391 -8.711 0.703 1 98.25 49 ALA B CA 1
ATOM 3074 C C . ALA B 1 49 ? -26.594 -7.422 0.625 1 98.25 49 ALA B C 1
ATOM 3076 O O . ALA B 1 49 ? -27.094 -6.387 0.19 1 98.25 49 ALA B O 1
ATOM 3077 N N . ILE B 1 50 ? -25.391 -7.488 1.048 1 98.69 50 ILE B N 1
ATOM 3078 C CA . ILE B 1 50 ? -24.531 -6.32 1.007 1 98.69 50 ILE B CA 1
ATOM 3079 C C . ILE B 1 50 ? -24.25 -5.93 -0.444 1 98.69 50 ILE B C 1
ATOM 3081 O O . ILE B 1 50 ? -24.328 -4.754 -0.802 1 98.69 50 ILE B O 1
ATOM 3085 N N . ALA B 1 51 ? -23.938 -6.941 -1.299 1 98.69 51 ALA B N 1
ATOM 3086 C CA . ALA B 1 51 ? -23.688 -6.699 -2.719 1 98.69 51 ALA B CA 1
ATOM 3087 C C . ALA B 1 51 ? -24.891 -6.016 -3.369 1 98.69 51 ALA B C 1
ATOM 3089 O O . ALA B 1 51 ? -24.734 -5.043 -4.109 1 98.69 51 ALA B O 1
ATOM 3090 N N . ALA B 1 52 ? -26.047 -6.52 -3.109 1 98.5 52 ALA B N 1
ATOM 3091 C CA . ALA B 1 52 ? -27.281 -5.961 -3.672 1 98.5 52 ALA B CA 1
ATOM 3092 C C . ALA B 1 52 ? -27.5 -4.535 -3.182 1 98.5 52 ALA B C 1
ATOM 3094 O O . ALA B 1 52 ? -27.844 -3.646 -3.967 1 98.5 52 ALA B O 1
ATOM 3095 N N . GLY B 1 53 ? -27.312 -4.305 -1.887 1 98.5 53 GLY B N 1
ATOM 3096 C CA . GLY B 1 53 ? -27.547 -3 -1.287 1 98.5 53 GLY B CA 1
ATOM 3097 C C . GLY B 1 53 ? -26.609 -1.932 -1.801 1 98.5 53 GLY B C 1
ATOM 3098 O O . GLY B 1 53 ? -26.953 -0.75 -1.832 1 98.5 53 GLY B O 1
ATOM 3099 N N . LEU B 1 54 ? -25.453 -2.369 -2.211 1 98.56 54 LEU B N 1
ATOM 3100 C CA . LEU B 1 54 ? -24.422 -1.411 -2.629 1 98.56 54 LEU B CA 1
ATOM 3101 C C . LEU B 1 54 ? -24.219 -1.47 -4.137 1 98.56 54 LEU B C 1
ATOM 3103 O O . LEU B 1 54 ? -23.25 -0.905 -4.656 1 98.56 54 LEU B O 1
ATOM 3107 N N . SER B 1 55 ? -25.062 -2.162 -4.855 1 98 55 SER B N 1
ATOM 3108 C CA . SER B 1 55 ? -25.031 -2.275 -6.309 1 98 55 SER B CA 1
ATOM 3109 C C . SER B 1 55 ? -23.672 -2.742 -6.801 1 98 55 SER B C 1
ATOM 3111 O O . SER B 1 55 ? -23.062 -2.102 -7.664 1 98 55 SER B O 1
ATOM 3113 N N . ALA B 1 56 ? -23.188 -3.859 -6.23 1 98.38 56 ALA B N 1
ATOM 3114 C CA . ALA B 1 56 ? -21.906 -4.457 -6.598 1 98.38 56 ALA B CA 1
ATOM 3115 C C . ALA B 1 56 ? -22.062 -5.93 -6.969 1 98.38 56 ALA B C 1
ATOM 3117 O O . ALA B 1 56 ? -23.109 -6.527 -6.699 1 98.38 56 ALA B O 1
ATOM 3118 N N . SER B 1 57 ? -21.109 -6.469 -7.645 1 98.12 57 SER B N 1
ATOM 3119 C CA . SER B 1 57 ? -21.141 -7.883 -8 1 98.12 57 SER B CA 1
ATOM 3120 C C . SER B 1 57 ? -21.062 -8.766 -6.758 1 98.12 57 SER B C 1
ATOM 3122 O O . SER B 1 57 ? -20.328 -8.453 -5.816 1 98.12 57 SER B O 1
ATOM 3124 N N . THR B 1 58 ? -21.812 -9.859 -6.789 1 97.12 58 THR B N 1
ATOM 3125 C CA . THR B 1 58 ? -21.797 -10.789 -5.668 1 97.12 58 THR B CA 1
ATOM 3126 C C . THR B 1 58 ? -20.406 -11.375 -5.461 1 97.12 58 THR B C 1
ATOM 3128 O O . THR B 1 58 ? -19.938 -11.469 -4.328 1 97.12 58 THR B O 1
ATOM 3131 N N . MET B 1 59 ? -19.75 -11.727 -6.555 1 95.06 59 MET B N 1
ATOM 3132 C CA . MET B 1 59 ? -18.422 -12.336 -6.477 1 95.06 59 MET B CA 1
ATOM 3133 C C . MET B 1 59 ? -17.406 -11.328 -5.965 1 95.06 59 MET B C 1
ATOM 3135 O O . MET B 1 59 ? -16.578 -11.656 -5.105 1 95.06 59 MET B O 1
ATOM 3139 N N . GLY B 1 60 ? -17.469 -10.133 -6.531 1 97.56 60 GLY B N 1
ATOM 3140 C CA . GLY B 1 60 ? -16.547 -9.094 -6.102 1 97.56 60 GLY B CA 1
ATOM 3141 C C . GLY B 1 60 ? -16.734 -8.688 -4.652 1 97.56 60 GLY B C 1
ATOM 3142 O O . GLY B 1 60 ? -15.766 -8.547 -3.91 1 97.56 60 GLY B O 1
ATOM 3143 N N . MET B 1 61 ? -17.969 -8.547 -4.211 1 98.5 61 MET B N 1
ATOM 3144 C CA . MET B 1 61 ? -18.266 -8.125 -2.846 1 98.5 61 MET B CA 1
ATOM 3145 C C . MET B 1 61 ? -17.844 -9.188 -1.838 1 98.5 61 MET B C 1
ATOM 3147 O O . MET B 1 61 ? -17.266 -8.867 -0.802 1 98.5 61 MET B O 1
ATOM 3151 N N . LYS B 1 62 ? -18.109 -10.406 -2.139 1 96.88 62 LYS B N 1
ATOM 3152 C CA . LYS B 1 62 ? -17.734 -11.484 -1.223 1 96.88 62 LYS B CA 1
ATOM 3153 C C . LYS B 1 62 ? -16.234 -11.484 -0.952 1 96.88 62 LYS B C 1
ATOM 3155 O O . LYS B 1 62 ? -15.805 -11.609 0.198 1 96.88 62 LYS B O 1
ATOM 3160 N N . ARG B 1 63 ? -15.438 -11.375 -1.952 1 97.25 63 ARG B N 1
ATOM 3161 C CA . ARG B 1 63 ? -13.992 -11.375 -1.807 1 97.25 63 ARG B CA 1
ATOM 3162 C C . ARG B 1 63 ? -13.516 -10.156 -1.023 1 97.25 63 ARG B C 1
ATOM 3164 O O . ARG B 1 63 ? -12.594 -10.25 -0.21 1 97.25 63 ARG B O 1
ATOM 3171 N N . LEU B 1 64 ? -14.125 -8.984 -1.329 1 98.62 64 LEU B N 1
ATOM 3172 C CA . LEU B 1 64 ? -13.789 -7.773 -0.587 1 98.62 64 LEU B CA 1
ATOM 3173 C C . LEU B 1 64 ? -14.078 -7.949 0.9 1 98.62 64 LEU B C 1
ATOM 3175 O O . LEU B 1 64 ? -13.25 -7.594 1.743 1 98.62 64 LEU B O 1
ATOM 3179 N N . LEU B 1 65 ? -15.242 -8.516 1.217 1 98.62 65 LEU B N 1
ATOM 3180 C CA . LEU B 1 65 ? -15.633 -8.719 2.607 1 98.62 65 LEU B CA 1
ATOM 3181 C C . LEU B 1 65 ? -14.688 -9.688 3.303 1 98.62 65 LEU B C 1
ATOM 3183 O O . LEU B 1 65 ? -14.289 -9.461 4.445 1 98.62 65 LEU B O 1
ATOM 3187 N N . ASP B 1 66 ? -14.336 -10.766 2.643 1 97.75 66 ASP B N 1
ATOM 3188 C CA . ASP B 1 66 ? -13.383 -11.727 3.197 1 97.75 66 ASP B CA 1
ATOM 3189 C C . ASP B 1 66 ? -12.055 -11.055 3.521 1 97.75 66 ASP B C 1
ATOM 3191 O O . ASP B 1 66 ? -11.469 -11.305 4.578 1 97.75 66 ASP B O 1
ATOM 3195 N N . ALA B 1 67 ? -11.57 -10.242 2.576 1 98.5 67 ALA B N 1
ATOM 3196 C CA . ALA B 1 67 ? -10.312 -9.539 2.801 1 98.5 67 ALA B CA 1
ATOM 3197 C C . ALA B 1 67 ? -10.422 -8.594 3.992 1 98.5 67 ALA B C 1
ATOM 3199 O O . ALA B 1 67 ? -9.492 -8.477 4.793 1 98.5 67 ALA B O 1
ATOM 3200 N N . CYS B 1 68 ? -11.57 -7.906 4.113 1 98.69 68 CYS B N 1
ATOM 3201 C CA . CYS B 1 68 ? -11.781 -7.004 5.242 1 98.69 68 CYS B CA 1
ATOM 3202 C C . CYS B 1 68 ? -11.781 -7.766 6.559 1 98.69 68 CYS B C 1
ATOM 3204 O O . CYS B 1 68 ? -11.344 -7.242 7.586 1 98.69 68 CYS B O 1
ATOM 3206 N N . VAL B 1 69 ? -12.32 -9.008 6.539 1 98.12 69 VAL B N 1
ATOM 3207 C CA . VAL B 1 69 ? -12.289 -9.844 7.73 1 98.12 69 VAL B CA 1
ATOM 3208 C C . VAL B 1 69 ? -10.852 -10.18 8.094 1 98.12 69 VAL B C 1
ATOM 3210 O O . VAL B 1 69 ? -10.453 -10.07 9.258 1 98.12 69 VAL B O 1
ATOM 3213 N N . GLY B 1 70 ? -10.078 -10.617 7.086 1 97.94 70 GLY B N 1
ATOM 3214 C CA . GLY B 1 70 ? -8.672 -10.891 7.324 1 97.94 70 GLY B CA 1
ATOM 3215 C C . GLY B 1 70 ? -7.918 -9.711 7.906 1 97.94 70 GLY B C 1
ATOM 3216 O O . GLY B 1 70 ? -6.992 -9.883 8.703 1 97.94 70 GLY B O 1
ATOM 3217 N N . LEU B 1 71 ? -8.312 -8.492 7.57 1 98.12 71 LEU B N 1
ATOM 3218 C CA . LEU B 1 71 ? -7.676 -7.258 8.031 1 98.12 71 LEU B CA 1
ATOM 3219 C C . LEU B 1 71 ? -8.297 -6.781 9.336 1 98.12 71 LEU B C 1
ATOM 3221 O O . LEU B 1 71 ? -7.957 -5.707 9.836 1 98.12 71 LEU B O 1
ATOM 3225 N N . LYS B 1 72 ? -9.25 -7.484 9.82 1 97.25 72 LYS B N 1
ATOM 3226 C CA . LYS B 1 72 ? -9.914 -7.219 11.094 1 97.25 72 LYS B CA 1
ATOM 3227 C C . LYS B 1 72 ? -10.727 -5.93 11.031 1 97.25 72 LYS B C 1
ATOM 3229 O O . LYS B 1 72 ? -10.93 -5.262 12.055 1 97.25 72 LYS B O 1
ATOM 3234 N N . LEU B 1 73 ? -11.125 -5.547 9.859 1 98.19 73 LEU B N 1
ATOM 3235 C CA . LEU B 1 73 ? -12.023 -4.41 9.688 1 98.19 73 LEU B CA 1
ATOM 3236 C C . LEU B 1 73 ? -13.477 -4.836 9.812 1 98.19 73 LEU B C 1
ATOM 3238 O O . LEU B 1 73 ? -14.336 -4.035 10.18 1 98.19 73 LEU B O 1
ATOM 3242 N N . LEU B 1 74 ? -13.695 -6.078 9.43 1 98.31 74 LEU B N 1
ATOM 3243 C CA . LEU B 1 74 ? -14.992 -6.715 9.617 1 98.31 74 LEU B CA 1
ATOM 3244 C C . LEU B 1 74 ? -14.867 -7.965 10.477 1 98.31 74 LEU B C 1
ATOM 3246 O O . LEU B 1 74 ? -13.789 -8.555 10.57 1 98.31 74 LEU B O 1
ATOM 3250 N N . ALA B 1 75 ? -15.914 -8.273 11.141 1 97.38 75 ALA B N 1
ATOM 3251 C CA . ALA B 1 75 ? -16.078 -9.562 11.812 1 97.38 75 ALA B CA 1
ATOM 3252 C C . ALA B 1 75 ? -17.047 -10.461 11.062 1 97.38 75 ALA B C 1
ATOM 3254 O O . ALA B 1 75 ? -17.984 -9.969 10.422 1 97.38 75 ALA B O 1
ATOM 3255 N N . VAL B 1 76 ? -16.844 -11.719 11.109 1 95.88 76 VAL B N 1
ATOM 3256 C CA . VAL B 1 76 ? -17.688 -12.664 10.398 1 95.88 76 VAL B CA 1
ATOM 3257 C C . VAL B 1 76 ? -18.188 -13.734 11.367 1 95.88 76 VAL B C 1
ATOM 3259 O O . VAL B 1 76 ? -17.453 -14.172 12.25 1 95.88 76 VAL B O 1
ATOM 3262 N N . GLU B 1 77 ? -19.422 -13.977 11.336 1 93.56 77 GLU B N 1
ATOM 3263 C CA . GLU B 1 77 ? -20.062 -15.062 12.078 1 93.56 77 GLU B CA 1
ATOM 3264 C C . GLU B 1 77 ? -20.562 -16.156 11.133 1 93.56 77 GLU B C 1
ATOM 3266 O O . GLU B 1 77 ? -21.312 -15.875 10.195 1 93.56 77 GLU B O 1
ATOM 3271 N N . MET B 1 78 ? -20.109 -17.359 11.383 1 90.75 78 MET B N 1
ATOM 3272 C CA . MET B 1 78 ? -20.562 -18.469 10.562 1 90.75 78 MET B CA 1
ATOM 3273 C C . MET B 1 78 ? -21.859 -19.062 11.125 1 90.75 78 MET B C 1
ATOM 3275 O O . MET B 1 78 ? -21.922 -19.453 12.289 1 90.75 78 MET B O 1
ATOM 3279 N N . THR B 1 79 ? -22.859 -19.062 10.32 1 91.31 79 THR B N 1
ATOM 3280 C CA . THR B 1 79 ? -24.156 -19.656 10.688 1 91.31 79 THR B CA 1
ATOM 3281 C C . THR B 1 79 ? -24.516 -20.797 9.742 1 91.31 79 THR B C 1
ATOM 3283 O O . THR B 1 79 ? -23.797 -21.062 8.781 1 91.31 79 THR B O 1
ATOM 3286 N N . GLN B 1 80 ? -25.609 -21.438 10.016 1 90.06 80 GLN B N 1
ATOM 3287 C CA . GLN B 1 80 ? -26.109 -22.484 9.133 1 90.06 80 GLN B CA 1
ATOM 3288 C C . GLN B 1 80 ? -26.438 -21.922 7.746 1 90.06 80 GLN B C 1
ATOM 3290 O O . GLN B 1 80 ? -26.312 -22.641 6.742 1 90.06 80 GLN B O 1
ATOM 3295 N N . GLY B 1 81 ? -26.828 -20.672 7.742 1 86.94 81 GLY B N 1
ATOM 3296 C CA . GLY B 1 81 ? -27.172 -20.031 6.484 1 86.94 81 GLY B CA 1
ATOM 3297 C C . GLY B 1 81 ? -25.984 -19.406 5.777 1 86.94 81 GLY B C 1
ATOM 3298 O O . GLY B 1 81 ? -26.141 -18.828 4.695 1 86.94 81 GLY B O 1
ATOM 3299 N N . GLY B 1 82 ? -24.891 -19.531 6.363 1 89.62 82 GLY B N 1
ATOM 3300 C CA . GLY B 1 82 ? -23.703 -18.969 5.754 1 89.62 82 GLY B CA 1
ATOM 3301 C C . GLY B 1 82 ? -23.047 -17.906 6.613 1 89.62 82 GLY B C 1
ATOM 3302 O O . GLY B 1 82 ? -23.344 -17.781 7.801 1 89.62 82 GLY B O 1
ATOM 3303 N N . ALA B 1 83 ? -22.156 -17.203 6.031 1 94 83 ALA B N 1
ATOM 3304 C CA . ALA B 1 83 ? -21.375 -16.203 6.754 1 94 83 ALA B CA 1
ATOM 3305 C C . ALA B 1 83 ? -22.156 -14.883 6.867 1 94 83 ALA B C 1
ATOM 3307 O O . ALA B 1 83 ? -22.797 -14.445 5.91 1 94 83 ALA B O 1
ATOM 3308 N N . LEU B 1 84 ? -22.172 -14.273 8.023 1 97.38 84 LEU B N 1
ATOM 3309 C CA . LEU B 1 84 ? -22.719 -12.945 8.266 1 97.38 84 LEU B CA 1
ATOM 3310 C C . LEU B 1 84 ? -21.625 -11.969 8.672 1 97.38 84 LEU B C 1
ATOM 3312 O O . LEU B 1 84 ? -20.797 -12.289 9.531 1 97.38 84 LEU B O 1
ATOM 3316 N N . TYR B 1 85 ? -21.672 -10.828 8.031 1 98.06 85 TYR B N 1
ATOM 3317 C CA . TYR B 1 85 ? -20.609 -9.844 8.242 1 98.06 85 TYR B CA 1
ATOM 3318 C C . TYR B 1 85 ? -21.125 -8.664 9.055 1 98.06 85 TYR B C 1
ATOM 3320 O O . TYR B 1 85 ? -22.266 -8.234 8.898 1 98.06 85 TYR B O 1
ATOM 3328 N N . ARG B 1 86 ? -20.281 -8.125 9.875 1 98.5 86 ARG B N 1
ATOM 3329 C CA . ARG B 1 86 ? -20.562 -6.906 10.617 1 98.5 86 ARG B CA 1
ATOM 3330 C C . ARG B 1 86 ? -19.297 -6.074 10.82 1 98.5 86 ARG B C 1
ATOM 3332 O O . ARG B 1 86 ? -18.188 -6.598 10.734 1 98.5 86 ARG B O 1
ATOM 3339 N N . ASN B 1 87 ? -19.516 -4.805 11.141 1 98.31 87 ASN B N 1
ATOM 3340 C CA . ASN B 1 87 ? -18.375 -3.934 11.43 1 98.31 87 ASN B CA 1
ATOM 3341 C C . ASN B 1 87 ? -17.656 -4.355 12.711 1 98.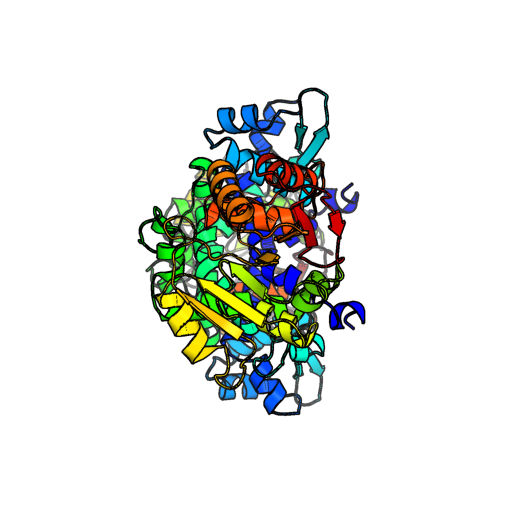31 87 ASN B C 1
ATOM 3343 O O . ASN B 1 87 ? -18.297 -4.824 13.656 1 98.31 87 ASN B O 1
ATOM 3347 N N . THR B 1 88 ? -16.344 -4.266 12.734 1 97.69 88 THR B N 1
ATOM 3348 C CA . THR B 1 88 ? -15.648 -4.223 14.016 1 97.69 88 THR B CA 1
ATOM 3349 C C . THR B 1 88 ? -15.836 -2.863 14.688 1 97.69 88 THR B C 1
ATOM 3351 O O . THR B 1 88 ? -16.344 -1.924 14.07 1 97.69 88 THR B O 1
ATOM 3354 N N . GLU B 1 89 ? -15.445 -2.736 15.945 1 96.75 89 GLU B N 1
ATOM 3355 C CA . GLU B 1 89 ? -15.57 -1.47 16.656 1 96.75 89 GLU B CA 1
ATOM 3356 C C . GLU B 1 89 ? -14.719 -0.381 16.016 1 96.75 89 GLU B C 1
ATOM 3358 O O . GLU B 1 89 ? -15.156 0.764 15.883 1 96.75 89 GLU B O 1
ATOM 3363 N N . ILE B 1 90 ? -13.562 -0.742 15.602 1 97.06 90 ILE B N 1
ATOM 3364 C CA . ILE B 1 90 ? -12.641 0.225 15.008 1 97.06 90 ILE B CA 1
ATOM 3365 C C . ILE B 1 90 ? -13.234 0.772 13.711 1 97.06 90 ILE B C 1
ATOM 3367 O O . ILE B 1 90 ? -13.117 1.965 13.422 1 97.06 90 ILE B O 1
ATOM 3371 N N . SER B 1 91 ? -13.852 -0.092 12.945 1 97.81 91 SER B N 1
ATOM 3372 C CA . SER B 1 91 ? -14.461 0.347 11.695 1 97.81 91 SER B CA 1
ATOM 3373 C C . SER B 1 91 ? -15.664 1.252 11.953 1 97.81 91 SER B C 1
ATOM 3375 O O . SER B 1 91 ? -15.883 2.223 11.227 1 97.81 91 SER B O 1
ATOM 3377 N N . ASN B 1 92 ? -16.391 0.96 12.977 1 97.56 92 ASN B N 1
ATOM 3378 C CA . ASN B 1 92 ? -17.516 1.812 13.336 1 97.56 92 ASN B CA 1
ATOM 3379 C C . ASN B 1 92 ? -17.062 3.215 13.727 1 97.56 92 ASN B C 1
ATOM 3381 O O . ASN B 1 92 ? -17.703 4.203 13.383 1 97.56 92 ASN B O 1
ATOM 3385 N N . ILE B 1 93 ? -15.992 3.271 14.359 1 97.25 93 ILE B N 1
ATOM 3386 C CA . ILE B 1 93 ? -15.523 4.539 14.906 1 97.25 93 ILE B CA 1
ATOM 3387 C C . ILE B 1 93 ? -14.828 5.348 13.812 1 97.25 93 ILE B C 1
ATOM 3389 O O . ILE B 1 93 ? -15.062 6.555 13.688 1 97.25 93 ILE B O 1
ATOM 3393 N N . TYR B 1 94 ? -14.078 4.719 12.93 1 97.88 94 TYR B N 1
ATOM 3394 C CA . TYR B 1 94 ? -13.148 5.508 12.133 1 97.88 94 TYR B CA 1
ATOM 3395 C C . TYR B 1 94 ? -13.477 5.418 10.648 1 97.88 94 TYR B C 1
ATOM 3397 O O . TYR B 1 94 ? -12.992 6.223 9.852 1 97.88 94 TYR B O 1
ATOM 3405 N N . LEU B 1 95 ? -14.344 4.391 10.242 1 98.25 95 LEU B N 1
ATOM 3406 C CA . LEU B 1 95 ? -14.492 4.188 8.812 1 98.25 95 LEU B CA 1
ATOM 3407 C C . LEU B 1 95 ? -15.938 4.422 8.375 1 98.25 95 LEU B C 1
ATOM 3409 O O . LEU B 1 95 ? -16.266 4.324 7.191 1 98.25 95 LEU B O 1
ATOM 3413 N N . THR B 1 96 ? -16.812 4.723 9.32 1 98.31 96 THR B N 1
ATOM 3414 C CA . THR B 1 96 ? -18.172 5.152 8.969 1 98.31 96 THR B CA 1
ATOM 3415 C C . THR B 1 96 ? -18.234 6.668 8.836 1 98.31 96 THR B C 1
ATOM 3417 O O . THR B 1 96 ? -17.594 7.395 9.609 1 98.31 96 THR B O 1
ATOM 3420 N N . LYS B 1 97 ? -18.984 7.176 7.926 1 97.12 97 LYS B N 1
ATOM 3421 C CA . LYS B 1 97 ? -19.047 8.602 7.617 1 97.12 97 LYS B CA 1
ATOM 3422 C C . LYS B 1 97 ? -19.703 9.383 8.742 1 97.12 97 LYS B C 1
ATOM 3424 O O . LYS B 1 97 ? -19.375 10.547 8.977 1 97.12 97 LYS B O 1
ATOM 3429 N N . SER B 1 98 ? -20.609 8.781 9.398 1 96 98 SER B N 1
ATOM 3430 C CA . SER B 1 98 ? -21.422 9.484 10.383 1 96 98 SER B CA 1
ATOM 3431 C C . SER B 1 98 ? -20.656 9.664 11.695 1 96 98 SER B C 1
ATOM 3433 O O . SER B 1 98 ? -21.062 10.453 12.555 1 96 98 SER B O 1
ATOM 3435 N N . SER B 1 99 ? -19.578 8.977 11.883 1 96.31 99 SER B N 1
ATOM 3436 C CA . SER B 1 99 ? -18.828 9.055 13.133 1 96.31 99 SER B CA 1
ATOM 3437 C C . SER B 1 99 ? -18.125 10.398 13.273 1 96.31 99 SER B C 1
ATOM 3439 O O . SER B 1 99 ? -17.594 10.93 12.297 1 96.31 99 SER B O 1
ATOM 3441 N N . PRO B 1 100 ? -18.109 10.977 14.438 1 93.94 100 PRO B N 1
ATOM 3442 C CA . PRO B 1 100 ? -17.344 12.211 14.656 1 93.94 100 PRO B CA 1
ATOM 3443 C C . PRO B 1 100 ? -15.844 12.023 14.477 1 93.94 100 PRO B C 1
ATOM 3445 O O . PRO B 1 100 ? -15.109 13 14.312 1 93.94 100 PRO B O 1
ATOM 3448 N N . LYS B 1 101 ? -15.398 10.805 14.492 1 95.56 101 LYS B N 1
ATOM 3449 C CA . LYS B 1 101 ? -13.977 10.516 14.32 1 95.56 101 LYS B CA 1
ATOM 3450 C C . LYS B 1 101 ? -13.703 9.883 12.953 1 95.56 101 LYS B C 1
ATOM 3452 O O . LYS B 1 101 ? -12.625 9.336 12.727 1 95.56 101 LYS B O 1
ATOM 3457 N N . SER B 1 102 ? -14.625 10.023 12.086 1 97.12 102 SER B N 1
ATOM 3458 C CA . SER B 1 102 ? -14.539 9.406 10.766 1 97.12 102 SER B CA 1
ATOM 3459 C C . SER B 1 102 ? -13.266 9.82 10.039 1 97.12 102 SER B C 1
ATOM 3461 O O . SER B 1 102 ? -12.898 11 10.047 1 97.12 102 SER B O 1
ATOM 3463 N N . GLN B 1 103 ? -12.641 8.836 9.445 1 97.38 103 GLN B N 1
ATOM 3464 C CA . GLN B 1 103 ? -11.477 9.086 8.609 1 97.38 103 GLN B CA 1
ATOM 3465 C C . GLN B 1 103 ? -11.781 8.836 7.133 1 97.38 103 GLN B C 1
ATOM 3467 O O . GLN B 1 103 ? -10.875 8.703 6.316 1 97.38 103 GLN B O 1
ATOM 3472 N N . TYR B 1 104 ? -13.078 8.781 6.785 1 97.44 104 TYR B N 1
ATOM 3473 C CA . TYR B 1 104 ? -13.539 8.492 5.434 1 97.44 104 TYR B CA 1
ATOM 3474 C C . TYR B 1 104 ? -12.914 9.453 4.43 1 97.44 104 TYR B C 1
ATOM 3476 O O . TYR B 1 104 ? -12.391 9.031 3.396 1 97.44 104 TYR B O 1
ATOM 3484 N N . HIS B 1 105 ? -12.859 10.695 4.715 1 96.69 105 HIS B N 1
ATOM 3485 C CA . HIS B 1 105 ? -12.484 11.695 3.727 1 96.69 105 HIS B CA 1
ATOM 3486 C C . HIS B 1 105 ? -10.984 11.656 3.439 1 96.69 105 HIS B C 1
ATOM 3488 O O . HIS B 1 105 ? -10.562 11.852 2.297 1 96.69 105 HIS B O 1
ATOM 3494 N N . ILE B 1 106 ? -10.18 11.461 4.48 1 97.19 106 ILE B N 1
ATOM 3495 C CA . ILE B 1 106 ? -8.75 11.367 4.234 1 97.19 106 ILE B CA 1
ATOM 3496 C C . ILE B 1 106 ? -8.438 10.094 3.449 1 97.19 106 ILE B C 1
ATOM 3498 O O . ILE B 1 106 ? -7.523 10.078 2.619 1 97.19 106 ILE B O 1
ATOM 3502 N N . MET B 1 107 ? -9.203 9.023 3.662 1 97.38 107 MET B N 1
ATOM 3503 C CA . MET B 1 107 ? -9.039 7.797 2.887 1 97.38 107 MET B CA 1
ATOM 3504 C C . MET B 1 107 ? -9.336 8.039 1.411 1 97.38 107 MET B C 1
ATOM 3506 O O . MET B 1 107 ? -8.617 7.551 0.539 1 97.38 107 MET B O 1
ATOM 3510 N N . MET B 1 108 ? -10.359 8.797 1.14 1 97.06 108 MET B N 1
ATOM 3511 C CA . MET B 1 108 ? -10.727 9.094 -0.241 1 97.06 108 MET B CA 1
ATOM 3512 C C . MET B 1 108 ? -9.664 9.945 -0.917 1 97.06 108 MET B C 1
ATOM 3514 O O . MET B 1 108 ? -9.328 9.727 -2.084 1 97.06 108 MET B O 1
ATOM 3518 N N . TYR B 1 109 ? -9.156 10.867 -0.179 1 96.81 109 TYR B N 1
ATOM 3519 C CA . TYR B 1 109 ? -8.086 11.703 -0.73 1 96.81 109 TYR B CA 1
ATOM 3520 C C . TYR B 1 109 ? -6.863 10.859 -1.066 1 96.81 109 TYR B C 1
ATOM 3522 O O . TYR B 1 109 ? -6.285 11 -2.146 1 96.81 109 TYR B O 1
ATOM 3530 N N . TYR B 1 110 ? -6.461 9.945 -0.121 1 97.69 110 TYR B N 1
ATOM 3531 C CA . TYR B 1 110 ? -5.312 9.07 -0.348 1 97.69 110 TYR B CA 1
ATOM 3532 C C . TYR B 1 110 ? -5.551 8.156 -1.542 1 97.69 110 TYR B C 1
ATOM 3534 O O . TYR B 1 110 ? -4.684 8.016 -2.406 1 97.69 110 TYR B O 1
ATOM 3542 N N . SER B 1 111 ? -6.707 7.617 -1.608 1 97.5 111 SER B N 1
ATOM 3543 C CA . SER B 1 111 ? -7.031 6.633 -2.637 1 97.5 111 SER B CA 1
ATOM 3544 C C . SER B 1 111 ? -7.062 7.27 -4.023 1 97.5 111 SER B C 1
ATOM 3546 O O . SER B 1 111 ? -6.598 6.672 -4.996 1 97.5 111 SER B O 1
ATOM 3548 N N . ASN B 1 112 ? -7.574 8.508 -4.109 1 95.06 112 ASN B N 1
ATOM 3549 C CA . ASN B 1 112 ? -7.922 9.062 -5.414 1 95.06 112 ASN B CA 1
ATOM 3550 C C . ASN B 1 112 ? -6.871 10.055 -5.902 1 95.06 112 ASN B C 1
ATOM 3552 O O . ASN B 1 112 ? -6.82 10.375 -7.09 1 95.06 112 ASN B O 1
ATOM 3556 N N . THR B 1 113 ? -6.074 10.531 -4.988 1 95.94 113 THR B N 1
ATOM 3557 C CA . THR B 1 113 ? -5.109 11.547 -5.398 1 95.94 113 THR B CA 1
ATOM 3558 C C . THR B 1 113 ? -3.684 11.094 -5.098 1 95.94 113 THR B C 1
ATOM 3560 O O . THR B 1 113 ? -2.859 10.977 -6.008 1 95.94 113 THR B O 1
ATOM 3563 N N . VAL B 1 114 ? -3.449 10.828 -3.809 1 97.62 114 VAL B N 1
ATOM 3564 C CA . VAL B 1 114 ? -2.08 10.523 -3.408 1 97.62 114 VAL B CA 1
ATOM 3565 C C . VAL B 1 114 ? -1.61 9.25 -4.105 1 97.62 114 VAL B C 1
ATOM 3567 O O . VAL B 1 114 ? -0.467 9.164 -4.559 1 97.62 114 VAL B O 1
ATOM 3570 N N . TYR B 1 115 ? -2.477 8.219 -4.172 1 98.31 115 TYR B N 1
ATOM 3571 C CA . TYR B 1 115 ? -2.16 6.949 -4.816 1 98.31 115 TYR B CA 1
ATOM 3572 C C . TYR B 1 115 ? -1.659 7.168 -6.238 1 98.31 115 TYR B C 1
ATOM 3574 O O . TYR B 1 115 ? -0.652 6.582 -6.645 1 98.31 115 TYR B O 1
ATOM 3582 N N . SER B 1 116 ? -2.287 8.031 -7.008 1 97.19 116 SER B N 1
ATOM 3583 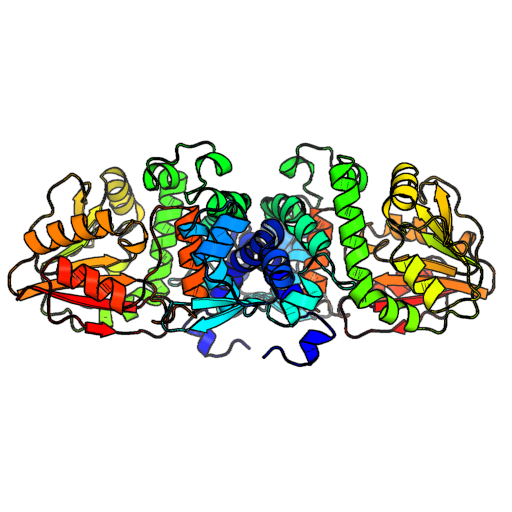C CA . SER B 1 116 ? -1.917 8.32 -8.391 1 97.19 116 SER B CA 1
ATOM 3584 C C . SER B 1 116 ? -0.578 9.047 -8.461 1 97.19 116 SER B C 1
ATOM 3586 O O . SER B 1 116 ? 0.24 8.766 -9.344 1 97.19 116 SER B O 1
ATOM 3588 N N . CYS B 1 117 ? -0.36 9.953 -7.559 1 97.31 117 CYS B N 1
ATOM 3589 C CA . CYS B 1 117 ? 0.91 10.672 -7.539 1 97.31 117 CYS B CA 1
ATOM 3590 C C . CYS B 1 117 ? 2.068 9.719 -7.246 1 97.31 117 CYS B C 1
ATOM 3592 O O . CYS B 1 117 ? 3.143 9.844 -7.836 1 97.31 117 CYS B O 1
ATOM 3594 N N . TRP B 1 118 ? 1.835 8.766 -6.379 1 98.5 118 TRP B N 1
ATOM 3595 C CA . TRP B 1 118 ? 2.895 7.875 -5.914 1 98.5 118 TRP B CA 1
ATOM 3596 C C . TRP B 1 118 ? 3.236 6.836 -6.977 1 98.5 118 TRP B C 1
ATOM 3598 O O . TRP B 1 118 ? 4.262 6.156 -6.883 1 98.5 118 TRP B O 1
ATOM 3608 N N . GLN B 1 119 ? 2.387 6.734 -8.023 1 97.81 119 GLN B N 1
ATOM 3609 C CA . GLN B 1 119 ? 2.797 5.98 -9.203 1 97.81 119 GLN B CA 1
ATOM 3610 C C . GLN B 1 119 ? 4.121 6.5 -9.758 1 97.81 119 GLN B C 1
ATOM 3612 O O . GLN B 1 119 ? 4.895 5.742 -10.344 1 97.81 119 GLN B O 1
ATOM 3617 N N . TYR B 1 120 ? 4.414 7.715 -9.469 1 98.06 120 TYR B N 1
ATOM 3618 C CA . TYR B 1 120 ? 5.582 8.359 -10.055 1 98.06 120 TYR B CA 1
ATOM 3619 C C . TYR B 1 120 ? 6.617 8.695 -8.984 1 98.06 120 TYR B C 1
ATOM 3621 O O . TYR B 1 120 ? 7.359 9.672 -9.109 1 98.06 120 TYR B O 1
ATOM 3629 N N . LEU B 1 121 ? 6.637 7.957 -7.887 1 98.62 121 LEU B N 1
ATOM 3630 C CA . LEU B 1 121 ? 7.598 8.195 -6.816 1 98.62 121 LEU B CA 1
ATOM 3631 C C . LEU B 1 121 ? 9.031 8.125 -7.34 1 98.62 121 LEU B C 1
ATOM 3633 O O . LEU B 1 121 ? 9.883 8.914 -6.926 1 98.62 121 LEU B O 1
ATOM 3637 N N . THR B 1 122 ? 9.352 7.176 -8.25 1 98.56 122 THR B N 1
ATOM 3638 C CA . THR B 1 122 ? 10.695 7.059 -8.805 1 98.56 122 THR B CA 1
ATOM 3639 C C . THR B 1 122 ? 11.109 8.352 -9.492 1 98.56 122 THR B C 1
ATOM 3641 O O . THR B 1 122 ? 12.234 8.82 -9.32 1 98.56 122 THR B O 1
ATOM 3644 N N . ASP B 1 123 ? 10.211 8.906 -10.25 1 98.19 123 ASP B N 1
ATOM 3645 C CA . ASP B 1 123 ? 10.477 10.18 -10.914 1 98.19 123 ASP B CA 1
ATOM 3646 C C . ASP B 1 123 ? 10.695 11.297 -9.898 1 98.19 123 ASP B C 1
ATOM 3648 O O . ASP B 1 123 ? 11.539 12.172 -10.102 1 98.19 123 ASP B O 1
ATOM 3652 N N . ALA B 1 124 ? 9.891 11.281 -8.828 1 98.19 124 ALA B N 1
ATOM 3653 C CA . ALA B 1 124 ? 10.047 12.289 -7.785 1 98.19 124 ALA B CA 1
ATOM 3654 C C . ALA B 1 124 ? 11.453 12.25 -7.188 1 98.19 124 ALA B C 1
ATOM 3656 O O . ALA B 1 124 ? 12.062 13.297 -6.961 1 98.19 124 ALA B O 1
ATOM 3657 N N . VAL B 1 125 ? 11.953 11.062 -6.957 1 98.62 125 VAL B N 1
ATOM 3658 C CA . VAL B 1 125 ? 13.273 10.906 -6.359 1 98.62 125 VAL B CA 1
ATOM 3659 C C . VAL B 1 125 ? 14.352 11.312 -7.363 1 98.62 125 VAL B C 1
ATOM 3661 O O . VAL B 1 125 ? 15.328 11.977 -7.008 1 98.62 125 VAL B O 1
ATOM 3664 N N . ARG B 1 126 ? 14.195 10.953 -8.609 1 98.25 126 ARG B N 1
ATOM 3665 C CA . ARG B 1 126 ? 15.164 11.281 -9.648 1 98.25 126 ARG B CA 1
ATOM 3666 C C . ARG B 1 126 ? 15.227 12.789 -9.867 1 98.25 126 ARG B C 1
ATOM 3668 O O . ARG B 1 126 ? 16.312 13.359 -9.984 1 98.25 126 ARG B O 1
ATOM 3675 N N . GLU B 1 127 ? 14.086 13.43 -9.906 1 96.62 127 GLU B N 1
ATOM 3676 C CA . GLU B 1 127 ? 13.984 14.828 -10.32 1 96.62 127 GLU B CA 1
ATOM 3677 C C . GLU B 1 127 ? 14.039 15.766 -9.125 1 96.62 127 GLU B C 1
ATOM 3679 O O . GLU B 1 127 ? 14.367 16.938 -9.266 1 96.62 127 GLU B O 1
ATOM 3684 N N . GLY B 1 128 ? 13.68 15.281 -7.984 1 95.62 128 GLY B N 1
ATOM 3685 C CA . GLY B 1 128 ? 13.664 16.109 -6.785 1 95.62 128 GLY B CA 1
ATOM 3686 C C . GLY B 1 128 ? 12.531 17.109 -6.766 1 95.62 128 GLY B C 1
ATOM 3687 O O . GLY B 1 128 ? 12.695 18.234 -6.281 1 95.62 128 GLY B O 1
ATOM 3688 N N . ARG B 1 129 ? 11.43 16.703 -7.336 1 93.75 129 ARG B N 1
ATOM 3689 C CA . ARG B 1 129 ? 10.297 17.625 -7.375 1 93.75 129 ARG B CA 1
ATOM 3690 C C . ARG B 1 129 ? 8.977 16.859 -7.41 1 93.75 129 ARG B C 1
ATOM 3692 O O . ARG B 1 129 ? 8.953 15.664 -7.703 1 93.75 129 ARG B O 1
ATOM 3699 N N . ASN B 1 130 ? 7.852 17.609 -7.164 1 94.62 130 ASN B N 1
ATOM 3700 C CA . ASN B 1 130 ? 6.531 16.984 -7.109 1 94.62 130 ASN B CA 1
ATOM 3701 C C . ASN B 1 130 ? 6.105 16.453 -8.469 1 94.62 130 ASN B C 1
ATOM 3703 O O . ASN B 1 130 ? 6.707 16.797 -9.492 1 94.62 130 ASN B O 1
ATOM 3707 N N . GLN B 1 131 ? 5.059 15.602 -8.523 1 95.94 131 GLN B N 1
ATOM 3708 C CA . GLN B 1 131 ? 4.77 14.828 -9.719 1 95.94 131 GLN B CA 1
ATOM 3709 C C . GLN B 1 131 ? 3.336 15.047 -10.195 1 95.94 131 GLN B C 1
ATOM 3711 O O . GLN B 1 131 ? 2.736 14.172 -10.812 1 95.94 131 GLN B O 1
ATOM 3716 N N . TYR B 1 132 ? 2.674 16.141 -9.93 1 94.62 132 TYR B N 1
ATOM 3717 C CA . TYR B 1 132 ? 1.293 16.406 -10.312 1 94.62 132 TYR B CA 1
ATOM 3718 C C . TYR B 1 132 ? 1.149 16.453 -11.828 1 94.62 132 TYR B C 1
ATOM 3720 O O . TYR B 1 132 ? 0.117 16.047 -12.375 1 94.62 132 TYR B O 1
ATOM 3728 N N . GLU B 1 133 ? 2.152 17.016 -12.5 1 95.12 133 GLU B N 1
ATOM 3729 C CA . GLU B 1 133 ? 2.094 17.094 -13.953 1 95.12 133 GLU B CA 1
ATOM 3730 C C . GLU B 1 133 ? 1.987 15.703 -14.578 1 95.12 133 GLU B C 1
ATOM 3732 O O . GLU B 1 133 ? 1.198 15.492 -15.5 1 95.12 133 GLU B O 1
ATOM 3737 N N . LYS B 1 134 ? 2.729 14.781 -14.094 1 95.44 134 LYS B N 1
ATOM 3738 C CA . LYS B 1 134 ? 2.695 13.43 -14.633 1 95.44 134 LYS B CA 1
ATOM 3739 C C . LYS B 1 134 ? 1.426 12.695 -14.195 1 95.44 134 LYS B C 1
ATOM 3741 O O . LYS B 1 134 ? 0.856 11.922 -14.969 1 95.44 134 LYS B O 1
ATOM 3746 N N . ALA B 1 135 ? 0.992 12.914 -13 1 95.56 135 ALA B N 1
ATOM 3747 C CA . ALA B 1 135 ? -0.146 12.188 -12.453 1 95.56 135 ALA B CA 1
ATOM 3748 C C . ALA B 1 135 ? -1.462 12.719 -13.016 1 95.56 135 ALA B C 1
ATOM 3750 O O . ALA B 1 135 ? -2.391 11.945 -13.266 1 95.56 135 ALA B O 1
ATOM 3751 N N . PHE B 1 136 ? -1.53 14.07 -13.227 1 94.94 136 PHE B N 1
ATOM 3752 C CA . PHE B 1 136 ? -2.844 14.641 -13.5 1 94.94 136 PHE B CA 1
ATOM 3753 C C . PHE B 1 136 ? -2.783 15.602 -14.68 1 94.94 136 PHE B C 1
ATOM 3755 O O . PHE B 1 136 ? -3.803 16.172 -15.078 1 94.94 136 PHE B O 1
ATOM 3762 N N . GLY B 1 137 ? -1.651 15.883 -15.203 1 93.88 137 GLY B N 1
ATOM 3763 C CA . GLY B 1 137 ? -1.514 16.766 -16.344 1 93.88 137 GLY B CA 1
ATOM 3764 C C . GLY B 1 137 ? -1.634 18.234 -16 1 93.88 137 GLY B C 1
ATOM 3765 O O . GLY B 1 137 ? -1.952 19.062 -16.859 1 93.88 137 GLY B O 1
ATOM 3766 N N . VAL B 1 138 ? -1.469 18.594 -14.703 1 91.81 138 VAL B N 1
ATOM 3767 C CA . VAL B 1 138 ? -1.551 19.984 -14.273 1 91.81 138 VAL B CA 1
ATOM 3768 C C . VAL B 1 138 ? -0.16 20.5 -13.906 1 91.81 138 VAL B C 1
ATOM 3770 O O . VAL B 1 138 ? 0.728 19.719 -13.562 1 91.81 138 VAL B O 1
ATOM 3773 N N . SER B 1 139 ? -0.026 21.781 -14.016 1 87.5 139 SER B N 1
ATOM 3774 C CA . SER B 1 139 ? 1.274 22.375 -13.727 1 87.5 139 SER B CA 1
ATOM 3775 C C . SER B 1 139 ? 1.704 22.094 -12.289 1 87.5 139 SER B C 1
ATOM 3777 O O . SER B 1 139 ? 0.884 22.141 -11.367 1 87.5 139 SER B O 1
ATOM 3779 N N . SER B 1 140 ? 2.975 21.875 -12.156 1 81.44 140 SER B N 1
ATOM 3780 C CA . SER B 1 140 ? 3.533 21.562 -10.844 1 81.44 140 SER B CA 1
ATOM 3781 C C . SER B 1 140 ? 4.113 22.812 -10.188 1 81.44 140 SER B C 1
ATOM 3783 O O . SER B 1 140 ? 4.613 22.75 -9.062 1 81.44 140 SER B O 1
ATOM 3785 N N . LYS B 1 141 ? 4.02 23.891 -10.797 1 84.62 141 LYS B N 1
ATOM 3786 C CA . LYS B 1 141 ? 4.703 25.094 -10.32 1 84.62 141 LYS B CA 1
ATOM 3787 C C . LYS B 1 141 ? 4.035 25.641 -9.062 1 84.62 141 LYS B C 1
ATOM 3789 O O . LYS B 1 141 ? 4.707 26.188 -8.18 1 84.62 141 LYS B O 1
ATOM 3794 N N . ASP B 1 142 ? 2.787 25.547 -9.023 1 87.81 142 ASP B N 1
ATOM 3795 C CA . ASP B 1 142 ? 2.004 25.891 -7.844 1 87.81 142 ASP B CA 1
ATOM 3796 C C . ASP B 1 142 ? 1.428 24.641 -7.176 1 87.81 142 ASP B C 1
ATOM 3798 O O . ASP B 1 142 ? 0.384 24.141 -7.59 1 87.81 142 ASP B O 1
ATOM 3802 N N . PRO B 1 143 ? 2.084 24.234 -6.16 1 86.19 143 PRO B N 1
ATOM 3803 C CA . PRO B 1 143 ? 1.673 22.953 -5.566 1 86.19 143 PRO B CA 1
ATOM 3804 C C . PRO B 1 143 ? 0.204 22.953 -5.148 1 86.19 143 PRO B C 1
ATOM 3806 O O . PRO B 1 143 ? -0.509 21.984 -5.41 1 86.19 143 PRO B O 1
ATOM 3809 N N . PHE B 1 144 ? -0.251 23.984 -4.508 1 89.81 144 PHE B N 1
ATOM 3810 C CA . PHE B 1 144 ? -1.624 23.969 -4.02 1 89.81 144 PHE B CA 1
ATOM 3811 C C . PHE B 1 144 ? -2.605 24.281 -5.141 1 89.81 144 PHE B C 1
ATOM 3813 O O . PHE B 1 144 ? -3.762 23.844 -5.098 1 89.81 144 PHE B O 1
ATOM 3820 N N . GLY B 1 145 ? -2.133 25.031 -6.145 1 88.38 145 GLY B N 1
ATOM 3821 C CA . GLY B 1 145 ? -2.932 25.094 -7.359 1 88.38 145 GLY B CA 1
ATOM 3822 C C . GLY B 1 145 ? -3.195 23.719 -7.965 1 88.38 145 GLY B C 1
ATOM 3823 O O . GLY B 1 145 ? -4.301 23.453 -8.438 1 88.38 145 GLY B O 1
ATOM 3824 N N . ALA B 1 146 ? -2.221 22.922 -7.953 1 88.88 146 ALA B N 1
ATOM 3825 C CA . ALA B 1 146 ? -2.32 21.578 -8.492 1 88.88 146 ALA B CA 1
ATOM 3826 C C . ALA B 1 146 ? -3.184 20.688 -7.59 1 88.88 146 ALA B C 1
ATOM 3828 O O . ALA B 1 146 ? -4.008 19.922 -8.078 1 88.88 146 ALA B O 1
ATOM 3829 N N . MET B 1 147 ? -2.973 20.812 -6.289 1 90.62 147 MET B N 1
ATOM 3830 C CA . MET B 1 147 ? -3.725 20.016 -5.32 1 90.62 147 MET B CA 1
ATOM 3831 C C . MET B 1 147 ? -5.211 20.359 -5.387 1 90.62 147 MET B C 1
ATOM 3833 O O . MET B 1 147 ? -6.059 19.469 -5.242 1 90.62 147 MET B O 1
ATOM 3837 N N . TYR B 1 148 ? -5.5 21.734 -5.551 1 91.88 148 TYR B N 1
ATOM 3838 C CA . TYR B 1 148 ? -6.871 22.234 -5.617 1 91.88 148 TYR B CA 1
ATOM 3839 C C . TYR B 1 148 ? -7.387 22.219 -7.051 1 91.88 148 TYR B C 1
ATOM 3841 O O . TYR B 1 148 ? -8.25 23.016 -7.414 1 91.88 148 TYR B O 1
ATOM 3849 N N . ARG B 1 149 ? -6.949 21.484 -8.008 1 88.06 149 ARG B N 1
ATOM 3850 C CA . ARG B 1 149 ? -7.129 21.469 -9.453 1 88.06 149 ARG B CA 1
ATOM 3851 C C . ARG B 1 149 ? -8.609 21.516 -9.82 1 88.06 149 ARG B C 1
ATOM 3853 O O . ARG B 1 149 ? -8.961 21.797 -10.969 1 88.06 149 ARG B O 1
ATOM 3860 N N . SER B 1 150 ? -9.508 21.266 -8.961 1 90.25 150 SER B N 1
ATOM 3861 C CA . SER B 1 150 ? -10.953 21.438 -9.109 1 90.25 150 SER B CA 1
ATOM 3862 C C . SER B 1 150 ? -11.617 21.703 -7.762 1 90.25 150 SER B C 1
ATOM 3864 O O . SER B 1 150 ? -11.023 21.469 -6.711 1 90.25 150 SER B O 1
ATOM 3866 N N . ASP B 1 151 ? -12.812 22.219 -7.824 1 91.25 151 ASP B N 1
ATOM 3867 C CA . ASP B 1 151 ? -13.562 22.453 -6.594 1 91.25 151 ASP B CA 1
ATOM 3868 C C . ASP B 1 151 ? -13.781 21.156 -5.816 1 91.25 151 ASP B C 1
ATOM 3870 O O . ASP B 1 151 ? -13.695 21.141 -4.59 1 91.25 151 ASP B O 1
ATOM 3874 N N . GLU B 1 152 ? -14 20.188 -6.59 1 91.44 152 GLU B N 1
ATOM 3875 C CA . GLU B 1 152 ? -14.234 18.891 -5.973 1 91.44 152 GLU B CA 1
ATOM 3876 C C . GLU B 1 152 ? -12.992 18.391 -5.25 1 91.44 152 GLU B C 1
ATOM 3878 O O . GLU B 1 152 ? -13.078 17.875 -4.129 1 91.44 152 GLU B O 1
ATOM 3883 N N . GLU B 1 153 ? -11.867 18.562 -5.875 1 92.06 153 GLU B N 1
ATOM 3884 C CA . GLU B 1 153 ? -10.617 18.094 -5.277 1 92.06 153 GLU B CA 1
ATOM 3885 C C . GLU B 1 153 ? -10.234 18.953 -4.074 1 92.06 153 GLU B C 1
ATOM 3887 O O . GLU B 1 153 ? -9.703 18.438 -3.086 1 92.06 153 GLU B O 1
ATOM 3892 N N . MET B 1 154 ? -10.5 20.203 -4.199 1 93.69 154 MET B N 1
ATOM 3893 C CA . MET B 1 154 ? -10.242 21.094 -3.072 1 93.69 154 MET B CA 1
ATOM 3894 C C . MET B 1 154 ? -11.078 20.688 -1.859 1 93.69 154 MET B C 1
ATOM 3896 O O . MET B 1 154 ? -10.562 20.625 -0.741 1 93.69 154 MET B O 1
ATOM 3900 N N . LEU B 1 155 ? -12.32 20.422 -2.09 1 93.69 155 LEU B N 1
ATOM 3901 C CA . LEU B 1 155 ? -13.227 20.016 -1.019 1 93.69 155 LEU B CA 1
ATOM 3902 C C . LEU B 1 155 ? -12.758 18.703 -0.384 1 93.69 155 LEU B C 1
ATOM 3904 O O . LEU B 1 155 ? -12.758 18.578 0.841 1 93.69 155 LEU B O 1
ATOM 3908 N N . LYS B 1 156 ? -12.398 17.75 -1.232 1 92 156 LYS B N 1
ATOM 3909 C CA . LYS B 1 156 ? -11.891 16.469 -0.738 1 92 156 LYS B CA 1
ATOM 3910 C C . LYS B 1 156 ? -10.633 16.672 0.108 1 92 156 LYS B C 1
ATOM 3912 O O . LYS B 1 156 ? -10.484 16.031 1.158 1 92 156 LYS B O 1
ATOM 3917 N N . PHE B 1 157 ? -9.805 17.516 -0.38 1 95.62 157 PHE B N 1
ATOM 3918 C CA . PHE B 1 157 ? -8.57 17.781 0.343 1 95.62 157 PHE B CA 1
ATOM 3919 C C . PHE B 1 157 ? -8.867 18.391 1.711 1 95.62 157 PHE B C 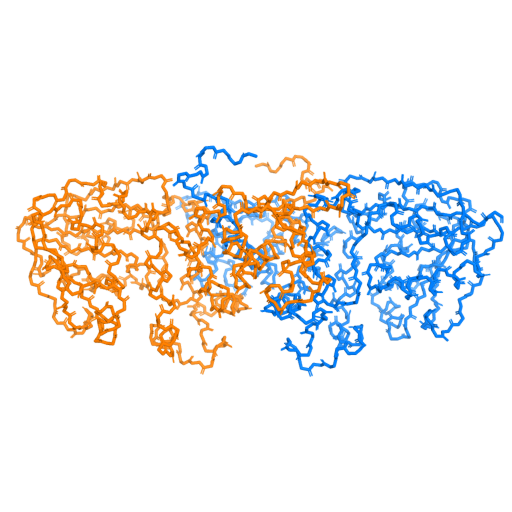1
ATOM 3921 O O . PHE B 1 157 ? -8.375 17.906 2.73 1 95.62 157 PHE B O 1
ATOM 3928 N N . MET B 1 158 ? -9.664 19.375 1.752 1 96.62 158 MET B N 1
ATOM 3929 C CA . MET B 1 158 ? -9.984 20.094 2.984 1 96.62 158 MET B CA 1
ATOM 3930 C C . MET B 1 158 ? -10.688 19.172 3.98 1 96.62 158 MET B C 1
ATOM 3932 O O . MET B 1 158 ? -10.359 19.172 5.168 1 96.62 158 MET B O 1
ATOM 3936 N N . ALA B 1 159 ? -11.617 18.391 3.465 1 96.38 159 ALA B N 1
ATOM 3937 C CA . ALA B 1 159 ? -12.328 17.453 4.324 1 96.38 159 ALA B CA 1
ATOM 3938 C C . ALA B 1 159 ? -11.367 16.422 4.906 1 96.38 159 ALA B C 1
ATOM 3940 O O . ALA B 1 159 ? -11.492 16.031 6.074 1 96.38 159 ALA B O 1
ATOM 3941 N N . GLY B 1 160 ? -10.484 15.977 4.07 1 96.62 160 GLY B N 1
ATOM 3942 C CA . GLY B 1 160 ? -9.469 15.047 4.527 1 96.62 160 GLY B CA 1
ATOM 3943 C C . GLY B 1 160 ? -8.578 15.617 5.617 1 96.62 160 GLY B C 1
ATOM 3944 O O . GLY B 1 160 ? -8.359 14.977 6.648 1 96.62 160 GLY B O 1
ATOM 3945 N N . GLN B 1 161 ? -8.078 16.812 5.395 1 96.06 161 GLN B N 1
ATOM 3946 C CA . GLN B 1 161 ? -7.23 17.453 6.391 1 96.06 161 GLN B CA 1
ATOM 3947 C C . GLN B 1 161 ? -7.984 17.688 7.691 1 96.06 161 GLN B C 1
ATOM 3949 O O . GLN B 1 161 ? -7.426 17.531 8.781 1 96.06 161 GLN B O 1
ATOM 3954 N N . ASN B 1 162 ? -9.281 18.031 7.559 1 96.94 162 ASN B N 1
ATOM 3955 C CA . ASN B 1 162 ? -10.109 18.25 8.742 1 96.94 162 ASN B CA 1
ATOM 3956 C C . ASN B 1 162 ? -10.234 16.984 9.578 1 96.94 162 ASN B C 1
ATOM 3958 O O . ASN B 1 162 ? -10.234 17.047 10.812 1 96.94 162 ASN B O 1
ATOM 3962 N N . SER B 1 163 ? -10.344 15.883 8.938 1 95.75 163 SER B N 1
ATOM 3963 C CA . SER B 1 163 ? -10.609 14.625 9.625 1 95.75 163 SER B CA 1
ATOM 3964 C C . SER B 1 163 ? -9.453 14.242 10.547 1 95.75 163 SER B C 1
ATOM 3966 O O . SER B 1 163 ? -9.656 13.625 11.586 1 95.75 163 SER B O 1
ATOM 3968 N N . VAL B 1 164 ? -8.305 14.625 10.203 1 94.81 164 VAL B N 1
ATOM 3969 C CA . VAL B 1 164 ? -7.113 14.273 10.969 1 94.81 164 VAL B CA 1
ATOM 3970 C C . VAL B 1 164 ? -7.195 14.906 12.359 1 94.81 164 VAL B C 1
ATOM 3972 O O . VAL B 1 164 ? -6.758 14.305 13.344 1 94.81 164 VAL B O 1
ATOM 3975 N N . TRP B 1 165 ? -7.797 16.062 12.422 1 96.12 165 TRP B N 1
ATOM 3976 C CA . TRP B 1 165 ? -7.785 16.828 13.664 1 96.12 165 TRP B CA 1
ATOM 3977 C C . TRP B 1 165 ? -8.828 16.312 14.641 1 96.12 165 TRP B C 1
ATOM 3979 O O . TRP B 1 165 ? -8.781 16.609 15.836 1 96.12 165 TRP B O 1
ATOM 3989 N N . SER B 1 166 ? -9.766 15.477 14.141 1 92.5 166 SER B N 1
ATOM 3990 C CA . SER B 1 166 ? -10.703 14.82 15.055 1 92.5 166 SER B CA 1
ATOM 3991 C C . SER B 1 166 ? -9.984 13.797 15.93 1 92.5 166 SER B C 1
ATOM 3993 O O . SER B 1 166 ? -10.5 13.406 16.984 1 92.5 166 SER B O 1
ATOM 3995 N N . ILE B 1 167 ? -8.812 13.445 15.477 1 93.75 167 ILE B N 1
ATOM 3996 C CA . ILE B 1 167 ? -8.047 12.43 16.188 1 93.75 167 ILE B CA 1
ATOM 3997 C C . ILE B 1 167 ? -6.902 13.086 16.953 1 93.75 167 ILE B C 1
ATOM 3999 O O . ILE B 1 167 ? -6.652 12.75 18.109 1 93.75 167 ILE B O 1
ATOM 4003 N N . CYS B 1 168 ? -6.27 14.078 16.391 1 95.06 168 CYS B N 1
ATOM 4004 C CA . CYS B 1 168 ? -5.02 14.586 16.938 1 95.06 168 CYS B CA 1
ATOM 4005 C C . CYS B 1 168 ? -5.195 16.016 17.469 1 95.06 168 CYS B C 1
ATOM 4007 O O . CYS B 1 168 ? -4.348 16.516 18.203 1 95.06 168 CYS B O 1
ATOM 4009 N N . GLY B 1 169 ? -6.238 16.672 17.109 1 96.81 169 GLY B N 1
ATOM 4010 C CA . GLY B 1 169 ? -6.371 18.109 17.312 1 96.81 169 GLY B CA 1
ATOM 4011 C C . GLY B 1 169 ? -6.281 18.516 18.766 1 96.81 169 GLY B C 1
ATOM 4012 O O . GLY B 1 169 ? -5.539 19.438 19.125 1 96.81 169 GLY B O 1
ATOM 4013 N N . ARG B 1 170 ? -7.016 17.828 19.594 1 96.25 170 ARG B N 1
ATOM 4014 C CA . ARG B 1 170 ? -7.043 18.172 21.016 1 96.25 170 ARG B CA 1
ATOM 4015 C C . ARG B 1 170 ? -5.668 18 21.641 1 96.25 170 ARG B C 1
ATOM 4017 O O . ARG B 1 170 ? -5.227 18.844 22.438 1 96.25 170 ARG B O 1
ATOM 4024 N N . ASP B 1 171 ? -4.992 16.938 21.281 1 97.06 171 ASP B N 1
ATOM 4025 C CA . ASP B 1 171 ? -3.697 16.609 21.875 1 97.06 171 ASP B CA 1
ATOM 4026 C C . ASP B 1 171 ? -2.668 17.703 21.562 1 97.06 171 ASP B C 1
ATOM 4028 O O . ASP B 1 171 ? -1.908 18.109 22.438 1 97.06 171 ASP B O 1
ATOM 4032 N N . VAL B 1 172 ? -2.652 18.188 20.391 1 98.31 172 VAL B N 1
ATOM 4033 C CA . VAL B 1 172 ? -1.629 19.156 20 1 98.31 172 VAL B CA 1
ATOM 4034 C C . VAL B 1 172 ? -1.957 20.531 20.594 1 98.31 172 VAL B C 1
ATOM 4036 O O . VAL B 1 172 ? -1.057 21.266 20.984 1 98.31 172 VAL B O 1
ATOM 4039 N N . LEU B 1 173 ? -3.215 20.844 20.703 1 98.62 173 LEU B N 1
ATOM 4040 C CA . LEU B 1 173 ? -3.625 22.156 21.219 1 98.62 173 LEU B CA 1
ATOM 4041 C C . LEU B 1 173 ? -3.516 22.188 22.75 1 98.62 173 LEU B C 1
ATOM 4043 O O . LEU B 1 173 ? -3.426 23.266 23.344 1 98.62 173 LEU B O 1
ATOM 4047 N N . ALA B 1 174 ? -3.545 21.016 23.328 1 98.38 174 ALA B N 1
ATOM 4048 C CA . ALA B 1 174 ? -3.461 20.938 24.797 1 98.38 174 ALA B CA 1
ATOM 4049 C C . ALA B 1 174 ? -2.025 20.688 25.25 1 98.38 174 ALA B C 1
ATOM 4051 O O . ALA B 1 174 ? -1.75 20.625 26.438 1 98.38 174 ALA B O 1
ATOM 4052 N N . ALA B 1 175 ? -1.152 20.516 24.281 1 98.38 175 ALA B N 1
ATOM 4053 C CA . ALA B 1 175 ? 0.248 20.266 24.609 1 98.38 175 ALA B CA 1
ATOM 4054 C C . ALA B 1 175 ? 0.826 21.406 25.453 1 98.38 175 ALA B C 1
ATOM 4056 O O . ALA B 1 175 ? 1.706 21.172 26.297 1 98.38 175 ALA B O 1
ATOM 4057 N N . PHE B 1 176 ? 0.407 22.609 25.234 1 98.38 176 PHE B N 1
ATOM 4058 C CA . PHE B 1 176 ? 0.751 23.797 26 1 98.38 176 PHE B CA 1
ATOM 4059 C C . PHE B 1 176 ? -0.505 24.5 26.516 1 98.38 176 PHE B C 1
ATOM 4061 O O . PHE B 1 176 ? -1.604 24.25 26 1 98.38 176 PHE B O 1
ATOM 4068 N N . ASP B 1 177 ? -0.299 25.266 27.578 1 98.19 177 ASP B N 1
ATOM 4069 C CA . ASP B 1 177 ? -1.397 26.141 27.984 1 98.19 177 ASP B CA 1
ATOM 4070 C C . ASP B 1 177 ? -1.495 27.359 27.078 1 98.19 177 ASP B C 1
ATOM 4072 O O . ASP B 1 177 ? -0.679 28.281 27.172 1 98.19 177 ASP B O 1
ATOM 4076 N N . LEU B 1 178 ? -2.543 27.406 26.219 1 98.44 178 LEU B N 1
ATOM 4077 C CA . LEU B 1 178 ? -2.691 28.484 25.266 1 98.44 178 LEU B CA 1
ATOM 4078 C C . LEU B 1 178 ? -3.748 29.484 25.734 1 98.44 178 LEU B C 1
ATOM 4080 O O . LEU B 1 178 ? -4.094 30.422 25 1 98.44 178 LEU B O 1
ATOM 4084 N N . SER B 1 179 ? -4.23 29.344 26.906 1 97.75 179 SER B N 1
ATOM 4085 C CA . SER B 1 179 ? -5.344 30.141 27.422 1 97.75 179 SER B CA 1
ATOM 4086 C C . SER B 1 179 ? -4.98 31.625 27.5 1 97.75 179 SER B C 1
ATOM 4088 O O . SER B 1 179 ? -5.852 32.5 27.391 1 97.75 179 SER B O 1
ATOM 4090 N N . PRO B 1 180 ? -3.697 31.938 27.641 1 97.44 180 PRO B N 1
ATOM 4091 C CA . PRO B 1 180 ? -3.371 33.375 27.703 1 97.44 180 PRO B CA 1
ATOM 4092 C C . PRO B 1 180 ? -3.547 34.062 26.359 1 97.44 180 PRO B C 1
ATOM 4094 O O . PRO B 1 180 ? -3.598 35.312 26.297 1 97.44 180 PRO B O 1
ATOM 4097 N N . PHE B 1 181 ? -3.574 33.406 25.281 1 98.38 181 PHE B N 1
ATOM 4098 C CA . PHE B 1 181 ? -3.691 33.969 23.953 1 98.38 181 PHE B CA 1
ATOM 4099 C C . PHE B 1 181 ? -5.156 34.094 23.531 1 98.38 181 PHE B C 1
ATOM 4101 O O . PHE B 1 181 ? -5.816 33.094 23.281 1 98.38 181 PHE B O 1
ATOM 4108 N N . THR B 1 182 ? -5.629 35.281 23.359 1 98 182 THR B N 1
ATOM 4109 C CA . THR B 1 182 ? -7.051 35.5 23.094 1 98 182 THR B CA 1
ATOM 4110 C C . THR B 1 182 ? -7.297 35.781 21.625 1 98 182 THR B C 1
ATOM 4112 O O . THR B 1 182 ? -8.406 35.562 21.109 1 98 182 THR B O 1
ATOM 4115 N N . GLN B 1 183 ? -6.34 36.312 20.938 1 98.5 183 GLN B N 1
ATOM 4116 C CA . GLN B 1 183 ? -6.406 36.562 19.5 1 98.5 183 GLN B CA 1
ATOM 4117 C C . GLN B 1 183 ? -5.43 35.656 18.75 1 98.5 183 GLN B C 1
ATOM 4119 O O . GLN B 1 183 ? -4.227 35.938 18.719 1 98.5 183 GLN B O 1
ATOM 4124 N N . ILE B 1 184 ? -6.004 34.688 18.078 1 98.81 184 ILE B N 1
ATOM 4125 C CA . ILE B 1 184 ? -5.191 33.656 17.453 1 98.81 184 ILE B CA 1
ATOM 4126 C C . ILE B 1 184 ? -5.449 33.656 15.945 1 98.81 184 ILE B C 1
ATOM 4128 O O . ILE B 1 184 ? -6.59 33.781 15.508 1 98.81 184 ILE B O 1
ATOM 4132 N N . TYR B 1 185 ? -4.426 33.594 15.133 1 98.88 185 TYR B N 1
ATOM 4133 C CA . TYR B 1 185 ? -4.539 33.344 13.695 1 98.88 185 TYR B CA 1
ATOM 4134 C C . TYR B 1 185 ? -4.074 31.938 13.328 1 98.88 185 TYR B C 1
ATOM 4136 O O . TYR B 1 185 ? -2.986 31.516 13.719 1 98.88 185 TYR B O 1
ATOM 4144 N N . ASP B 1 186 ? -4.914 31.219 12.703 1 98.88 186 ASP B N 1
ATOM 4145 C CA . ASP B 1 186 ? -4.562 29.953 12.086 1 98.88 186 ASP B CA 1
ATOM 4146 C C . ASP B 1 186 ? -4.199 30.125 10.617 1 98.88 186 ASP B C 1
ATOM 4148 O O . ASP B 1 186 ? -5.078 30.156 9.75 1 98.88 186 ASP B O 1
ATOM 4152 N N . LEU B 1 187 ? -2.883 30.234 10.32 1 98.88 187 LEU B N 1
ATOM 4153 C CA . LEU B 1 187 ? -2.422 30.469 8.953 1 98.88 187 LEU B CA 1
ATOM 4154 C C . LEU B 1 187 ? -2.488 29.188 8.133 1 98.88 187 LEU B C 1
ATOM 4156 O O . LEU B 1 187 ? -1.877 28.188 8.5 1 98.88 187 LEU B O 1
ATOM 4160 N N . GLY B 1 188 ? -3.195 29.281 7.016 1 98.12 188 GLY B N 1
ATOM 4161 C CA . GLY B 1 188 ? -3.461 28.062 6.254 1 98.12 188 GLY B CA 1
ATOM 4162 C C . GLY B 1 188 ? -4.398 27.109 6.961 1 98.12 188 GLY B C 1
ATOM 4163 O O . GLY B 1 188 ? -4.188 25.891 6.938 1 98.12 188 GLY B O 1
ATOM 4164 N N . GLY B 1 189 ? -5.367 27.641 7.602 1 97.94 189 GLY B N 1
ATOM 4165 C CA . GLY B 1 189 ? -6.211 26.859 8.5 1 97.94 189 GLY B CA 1
ATOM 4166 C C . GLY B 1 189 ? -7.207 25.984 7.77 1 97.94 189 GLY B C 1
ATOM 4167 O O . GLY B 1 189 ? -7.824 25.094 8.375 1 97.94 189 GLY B O 1
ATOM 4168 N N . GLY B 1 190 ? -7.43 26.219 6.496 1 97 190 GLY B N 1
ATOM 4169 C CA . GLY B 1 190 ? -8.242 25.359 5.656 1 97 190 GLY B CA 1
ATOM 4170 C C . GLY B 1 190 ? -9.68 25.234 6.137 1 97 190 GLY B C 1
ATOM 4171 O O . GLY B 1 190 ? -10.344 26.25 6.375 1 97 190 GLY B O 1
ATOM 4172 N N . GLY B 1 191 ? -10.156 24.016 6.352 1 97 191 GLY B N 1
ATOM 4173 C CA . GLY B 1 191 ? -11.539 23.75 6.715 1 97 191 GLY B CA 1
ATOM 4174 C C . GLY B 1 191 ? -11.867 24.141 8.141 1 97 191 GLY B C 1
ATOM 4175 O O . GLY B 1 191 ? -13.031 24.141 8.539 1 97 191 GLY B O 1
ATOM 4176 N N . GLY B 1 192 ? -10.898 24.453 8.922 1 98.12 192 GLY B N 1
ATOM 4177 C CA . GLY B 1 192 ? -11.133 25.078 10.211 1 98.12 192 GLY B CA 1
ATOM 4178 C C . GLY B 1 192 ? -11.305 24.078 11.344 1 98.12 192 GLY B C 1
ATOM 4179 O O . GLY B 1 192 ? -11.711 24.438 12.445 1 98.12 192 GLY B O 1
ATOM 4180 N N . ALA B 1 193 ? -11.016 22.828 11.094 1 97.75 193 ALA B N 1
ATOM 4181 C CA . ALA B 1 193 ? -11.203 21.812 12.133 1 97.75 193 ALA B CA 1
ATOM 4182 C C . ALA B 1 193 ? -10.336 22.109 13.352 1 97.75 193 ALA B C 1
ATOM 4184 O O . ALA B 1 193 ? -10.789 21.969 14.492 1 97.75 193 ALA B O 1
ATOM 4185 N N . LEU B 1 194 ? -9.109 22.484 13.141 1 98.12 194 LEU B N 1
ATOM 4186 C CA . LEU B 1 194 ? -8.227 22.797 14.258 1 98.12 194 LEU B CA 1
ATOM 4187 C C . LEU B 1 194 ? -8.703 24.047 14.992 1 98.12 194 LEU B C 1
ATOM 4189 O O . LEU B 1 194 ? -8.609 24.125 16.219 1 98.12 194 LEU B O 1
ATOM 4193 N N . ALA B 1 195 ? -9.141 25.047 14.242 1 98.31 195 ALA B N 1
ATOM 4194 C CA . ALA B 1 195 ? -9.711 26.25 14.844 1 98.31 195 ALA B CA 1
ATOM 4195 C C . ALA B 1 195 ? -10.891 25.906 15.742 1 98.31 195 ALA B C 1
ATOM 4197 O O . ALA B 1 195 ? -11.023 26.422 16.844 1 98.31 195 ALA B O 1
ATOM 4198 N N . GLN B 1 196 ? -11.773 25.047 15.242 1 97.38 196 GLN B N 1
ATOM 4199 C CA . GLN B 1 196 ? -12.93 24.609 16.016 1 97.38 196 GLN B CA 1
ATOM 4200 C C . GLN B 1 196 ? -12.5 23.922 17.312 1 97.38 196 GLN B C 1
ATOM 4202 O O . GLN B 1 196 ? -13.07 24.156 18.375 1 97.38 196 GLN B O 1
ATOM 4207 N N . GLU B 1 197 ? -11.523 23.031 17.203 1 97.31 197 GLU B N 1
ATOM 4208 C CA . GLU B 1 197 ? -10.984 22.391 18.391 1 97.31 197 GLU B CA 1
ATOM 4209 C C . GLU B 1 197 ? -10.398 23.406 19.375 1 97.31 197 GLU B C 1
ATOM 4211 O O . GLU B 1 197 ? -10.508 23.25 20.594 1 97.31 197 GLU B O 1
ATOM 4216 N N . CYS B 1 198 ? -9.742 24.422 18.875 1 98.38 198 CYS B N 1
ATOM 4217 C CA . CYS B 1 198 ? -9.094 25.438 19.688 1 98.38 198 CYS B CA 1
ATOM 4218 C C . CYS B 1 198 ? -10.109 26.234 20.5 1 98.38 198 CYS B C 1
ATOM 4220 O O . CYS B 1 198 ? -9.945 26.406 21.703 1 98.38 198 CYS B O 1
ATOM 4222 N N . VAL B 1 199 ? -11.164 26.672 19.844 1 97.5 199 VAL B N 1
ATOM 4223 C CA . VAL B 1 199 ? -12.141 27.5 20.547 1 97.5 199 VAL B CA 1
ATOM 4224 C C . VAL B 1 199 ? -12.922 26.641 21.547 1 97.5 199 VAL B C 1
ATOM 4226 O O . VAL B 1 199 ? -13.414 27.141 22.547 1 97.5 199 VAL B O 1
ATOM 4229 N N . SER B 1 200 ? -13.047 25.359 21.234 1 96.44 200 SER B N 1
ATOM 4230 C CA . SER B 1 200 ? -13.672 24.453 22.188 1 96.44 200 SER B CA 1
ATOM 4231 C C . SER B 1 200 ? -12.828 24.297 23.453 1 96.44 200 SER B C 1
ATOM 4233 O O . SER B 1 200 ? -13.359 24.25 24.562 1 96.44 200 SER B O 1
ATOM 4235 N N . LEU B 1 201 ? -11.531 24.266 23.375 1 97.5 201 LEU B N 1
ATOM 4236 C CA . LEU B 1 201 ? -10.602 24.078 24.469 1 97.5 201 LEU B CA 1
ATOM 4237 C C . LEU B 1 201 ? -10.359 25.391 25.219 1 97.5 201 LEU B C 1
ATOM 4239 O O . LEU B 1 201 ? -10.109 25.391 26.422 1 97.5 201 LEU B O 1
ATOM 4243 N N . TYR B 1 202 ? -10.375 26.484 24.469 1 98.19 202 TYR B N 1
ATOM 4244 C CA . TYR B 1 202 ? -10.109 27.812 25.016 1 98.19 202 TYR B CA 1
ATOM 4245 C C . TYR B 1 202 ? -11.242 28.766 24.688 1 98.19 202 TYR B C 1
ATOM 4247 O O . TYR B 1 202 ? -11.117 29.609 23.797 1 98.19 202 TYR B O 1
ATOM 4255 N N . PRO B 1 203 ? -12.25 28.766 25.484 1 96.19 203 PRO B N 1
ATOM 4256 C CA . PRO B 1 203 ? -13.492 29.469 25.156 1 96.19 203 PRO B CA 1
ATOM 4257 C C . PRO B 1 203 ? -13.312 31 25.141 1 96.19 203 PRO B C 1
ATOM 4259 O O . PRO B 1 203 ? -14.148 31.703 24.594 1 96.19 203 PRO B O 1
ATOM 4262 N N . ASN B 1 204 ? -12.281 31.5 25.719 1 97.31 204 ASN B N 1
ATOM 4263 C CA . ASN B 1 204 ? -12.062 32.938 25.766 1 97.31 204 ASN B CA 1
ATOM 4264 C C . ASN B 1 204 ? -11.25 33.406 24.562 1 97.31 204 ASN B C 1
ATOM 4266 O O . ASN B 1 204 ? -11.008 34.625 24.422 1 97.31 204 ASN B O 1
ATOM 4270 N N . SER B 1 205 ? -10.875 32.562 23.719 1 98 205 SER B N 1
ATOM 4271 C CA . SER B 1 205 ? -10.062 32.906 22.547 1 98 205 SER B CA 1
ATOM 4272 C C . SER B 1 205 ? -10.906 33 21.297 1 98 205 SER B C 1
ATOM 4274 O O . SER B 1 205 ? -11.992 32.406 21.219 1 98 205 SER B O 1
ATOM 4276 N N . THR B 1 206 ? -10.492 33.812 20.422 1 98.44 206 THR B N 1
ATOM 4277 C CA . THR B 1 206 ? -11 33.844 19.062 1 98.44 206 THR B CA 1
ATOM 4278 C C . THR B 1 206 ? -9.93 33.406 18.062 1 98.44 206 THR B C 1
ATOM 4280 O O . THR B 1 206 ? -8.75 33.656 18.266 1 98.44 206 THR B O 1
ATOM 4283 N N . VAL B 1 207 ? -10.367 32.625 17.078 1 98.75 207 VAL B N 1
ATOM 4284 C CA . VAL B 1 207 ? -9.438 32.156 16.062 1 98.75 207 VAL B CA 1
ATOM 4285 C C . VAL B 1 207 ? -9.852 32.656 14.695 1 98.75 207 VAL B C 1
ATOM 4287 O O . VAL B 1 207 ? -11.008 32.531 14.297 1 98.75 207 VAL B O 1
ATOM 4290 N N . THR B 1 208 ? -8.953 33.312 14.016 1 98.81 208 THR B N 1
ATOM 4291 C CA . THR B 1 208 ? -9.148 33.719 12.633 1 98.81 208 THR B CA 1
ATOM 4292 C C . THR B 1 208 ? -8.445 32.75 11.68 1 98.81 208 THR B C 1
ATOM 4294 O O . THR B 1 208 ? -7.234 32.562 11.766 1 98.81 208 THR B O 1
ATOM 4297 N N . ILE B 1 209 ? -9.219 32.156 10.789 1 98.75 209 ILE B N 1
ATOM 4298 C CA . ILE B 1 209 ? -8.664 31.297 9.758 1 98.75 209 ILE B CA 1
ATOM 4299 C C . ILE B 1 209 ? -8.172 32.156 8.578 1 98.75 209 ILE B C 1
ATOM 4301 O O . ILE B 1 209 ? -8.961 32.844 7.938 1 98.75 209 ILE B O 1
ATOM 4305 N N . TYR B 1 210 ? -6.895 32.125 8.391 1 98.88 210 TYR B N 1
ATOM 4306 C CA . TYR B 1 210 ? -6.258 32.844 7.281 1 98.88 210 TYR B CA 1
ATOM 4307 C C . TYR B 1 210 ? -5.914 31.875 6.152 1 98.88 210 TYR B C 1
ATOM 4309 O O . TYR B 1 210 ? -5.082 30.984 6.32 1 98.88 210 TYR B O 1
ATOM 4317 N N . ASP B 1 211 ? -6.5 32 5.027 1 98.25 211 ASP B N 1
ATOM 4318 C CA . ASP B 1 211 ? -6.23 31.141 3.877 1 98.25 211 ASP B CA 1
ATOM 4319 C C . ASP B 1 211 ? -6.574 31.859 2.57 1 98.25 211 ASP B C 1
ATOM 4321 O O . ASP B 1 211 ? -7.02 33 2.584 1 98.25 211 ASP B O 1
ATOM 4325 N N . LEU B 1 212 ? -6.27 31.266 1.449 1 97 212 LEU B N 1
ATOM 4326 C CA . LEU B 1 212 ? -6.598 31.797 0.131 1 97 212 LEU B CA 1
ATOM 4327 C C . LEU B 1 212 ? -8.094 32.031 0.002 1 97 212 LEU B C 1
ATOM 4329 O O . LEU B 1 212 ? -8.898 31.344 0.623 1 97 212 LEU B O 1
ATOM 4333 N N . PRO B 1 213 ? -8.469 32.969 -0.819 1 96.5 213 PRO B N 1
ATOM 4334 C CA . PRO B 1 213 ? -9.875 33.375 -0.926 1 96.5 213 PRO B CA 1
ATOM 4335 C C . PRO B 1 213 ? -10.797 32.219 -1.23 1 96.5 213 PRO B C 1
ATOM 4337 O O . PRO B 1 213 ? -11.828 32.031 -0.567 1 96.5 213 PRO B O 1
ATOM 4340 N N . LYS B 1 214 ? -10.43 31.391 -2.137 1 95.81 214 LYS B N 1
ATOM 4341 C CA . LYS B 1 214 ? -11.289 30.281 -2.516 1 95.81 214 LYS B CA 1
ATOM 4342 C C . LYS B 1 214 ? -11.43 29.281 -1.37 1 95.81 214 LYS B C 1
ATOM 4344 O O . LYS B 1 214 ? -12.5 28.703 -1.172 1 95.81 214 LYS B O 1
ATOM 4349 N N . VAL B 1 215 ? -10.375 29.062 -0.671 1 96.56 215 VAL B N 1
ATOM 4350 C CA . VAL B 1 215 ? -10.375 28.141 0.458 1 96.56 215 VAL B CA 1
ATOM 4351 C C . VAL B 1 215 ? -11.273 28.688 1.567 1 96.56 215 VAL B C 1
ATOM 4353 O O . VAL B 1 215 ? -12.07 27.938 2.145 1 96.56 215 VAL B O 1
ATOM 4356 N N . VAL B 1 216 ? -11.156 29.938 1.854 1 97.38 216 VAL B N 1
ATOM 4357 C CA . VAL B 1 216 ? -11.977 30.578 2.877 1 97.38 216 VAL B CA 1
ATOM 4358 C C . VAL B 1 216 ? -13.453 30.453 2.514 1 97.38 216 VAL B C 1
ATOM 4360 O O . VAL B 1 216 ? -14.289 30.156 3.373 1 97.38 216 VAL B O 1
ATOM 4363 N N . GLN B 1 217 ? -13.75 30.688 1.263 1 96.44 217 GLN B N 1
ATOM 4364 C CA . GLN B 1 217 ? -15.133 30.578 0.804 1 96.44 217 GLN B CA 1
ATOM 4365 C C . GLN B 1 217 ? -15.688 29.172 1.044 1 96.44 217 GLN B C 1
ATOM 4367 O O . GLN B 1 217 ? -16.797 29.031 1.562 1 96.44 217 GLN B O 1
ATOM 4372 N N . VAL B 1 218 ? -14.906 28.203 0.691 1 95.81 218 VAL B N 1
ATOM 4373 C CA . VAL B 1 218 ? -15.336 26.812 0.864 1 95.81 218 VAL B CA 1
ATOM 4374 C C . VAL B 1 218 ? -15.461 26.5 2.352 1 95.81 218 VAL B C 1
ATOM 4376 O O . VAL B 1 218 ? -16.406 25.828 2.77 1 95.81 218 VAL B O 1
ATOM 4379 N N . ALA B 1 219 ? -14.555 26.969 3.184 1 96.75 219 ALA B N 1
ATOM 4380 C CA . ALA B 1 219 ? -14.586 26.734 4.625 1 96.75 219 ALA B CA 1
ATOM 4381 C C . ALA B 1 219 ? -15.859 27.297 5.246 1 96.75 219 ALA B C 1
ATOM 4383 O O . ALA B 1 219 ? -16.516 26.641 6.055 1 96.75 219 ALA B O 1
ATOM 4384 N N . LYS B 1 220 ? -16.234 28.484 4.855 1 96.12 220 LYS B N 1
ATOM 4385 C CA . LYS B 1 220 ? -17.422 29.156 5.359 1 96.12 220 LYS B CA 1
ATOM 4386 C C . LYS B 1 220 ? -18.688 28.406 4.969 1 96.12 220 LYS B C 1
ATOM 4388 O O . LYS B 1 220 ? -19.609 28.281 5.77 1 96.12 220 LYS B O 1
ATOM 4393 N N . GLU B 1 221 ? -18.625 27.922 3.797 1 95.5 221 GLU B N 1
ATOM 4394 C CA . GLU B 1 221 ? -19.828 27.328 3.234 1 95.5 221 GLU B CA 1
ATOM 4395 C C . GLU B 1 221 ? -20.016 25.891 3.701 1 95.5 221 GLU B C 1
ATOM 4397 O O . GLU B 1 221 ? -21.141 25.422 3.877 1 95.5 221 GLU B O 1
ATOM 4402 N N . GLN B 1 222 ? -18.875 25.266 3.883 1 95.38 222 GLN B N 1
ATOM 4403 C CA . GLN B 1 222 ? -19 23.828 3.961 1 95.38 222 GLN B CA 1
ATOM 4404 C C . GLN B 1 222 ? -18.578 23.297 5.328 1 95.38 222 GLN B C 1
ATOM 4406 O O . GLN B 1 222 ? -18.938 22.188 5.723 1 95.38 222 GLN B O 1
ATOM 4411 N N . PHE B 1 223 ? -17.828 24.031 6.148 1 96.5 223 PHE B N 1
ATOM 4412 C CA . PHE B 1 223 ? -17.156 23.359 7.246 1 96.5 223 PHE B CA 1
ATOM 4413 C C . PHE B 1 223 ? -17.391 24.094 8.562 1 96.5 223 PHE B C 1
ATOM 4415 O O . PHE B 1 223 ? -17.375 23.469 9.633 1 96.5 223 PHE B O 1
ATOM 4422 N N . VAL B 1 224 ? -17.516 25.391 8.516 1 96.38 224 VAL B N 1
ATOM 4423 C CA . VAL B 1 224 ? -17.656 26.156 9.75 1 96.38 224 VAL B CA 1
ATOM 4424 C C . VAL B 1 224 ? -19.062 26.75 9.836 1 96.38 224 VAL B C 1
ATOM 4426 O O . VAL B 1 224 ? -19.484 27.469 8.938 1 96.38 224 VAL B O 1
ATOM 4429 N N . SER B 1 225 ? -19.688 26.453 10.867 1 94.25 225 SER B N 1
ATOM 4430 C CA . SER B 1 225 ? -21.047 26.969 11.062 1 94.25 225 SER B CA 1
ATOM 4431 C C . SER B 1 225 ? -21.047 28.484 11.211 1 94.25 225 SER B C 1
ATOM 4433 O O . SER B 1 225 ? -20.203 29.047 11.906 1 94.25 225 SER B O 1
ATOM 4435 N N . PRO B 1 226 ? -22.016 29.109 10.617 1 92.5 226 PRO B N 1
ATOM 4436 C CA . PRO B 1 226 ? -22.125 30.562 10.797 1 92.5 226 PRO B CA 1
ATOM 4437 C C . PRO B 1 226 ? -22.406 30.953 12.25 1 92.5 226 PRO B C 1
ATOM 4439 O O . PRO B 1 226 ? -22.188 32.125 12.633 1 92.5 226 PRO B O 1
ATOM 4442 N N . GLU B 1 227 ? -22.812 30.031 13.023 1 93.25 227 GLU B N 1
ATOM 4443 C CA . GLU B 1 227 ? -23.141 30.297 14.414 1 93.25 227 GLU B CA 1
ATOM 4444 C C . GLU B 1 227 ? -21.906 30.312 15.289 1 93.25 227 GLU B C 1
ATOM 4446 O O . GLU B 1 227 ? -21.953 30.766 16.438 1 93.25 227 GLU B O 1
ATOM 4451 N N . GLU B 1 228 ? -20.875 29.812 14.727 1 93.69 228 GLU B N 1
ATOM 4452 C CA . GLU B 1 228 ? -19.609 29.828 15.469 1 93.69 228 GLU B CA 1
ATOM 4453 C C . GLU B 1 228 ? -18.969 31.219 15.414 1 93.69 228 GLU B C 1
ATOM 4455 O O . GLU B 1 228 ? -18.125 31.484 14.547 1 93.69 228 GLU B O 1
ATOM 4460 N N . HIS B 1 229 ? -19.172 32.031 16.406 1 94.31 229 HIS B N 1
ATOM 4461 C CA . HIS B 1 229 ? -18.781 33.438 16.359 1 94.31 229 HIS B CA 1
ATOM 4462 C C . HIS B 1 229 ? -17.328 33.625 16.781 1 94.31 229 HIS B C 1
ATOM 4464 O O . HIS B 1 229 ? -16.719 34.656 16.516 1 94.31 229 HIS B O 1
ATOM 4470 N N . GLN B 1 230 ? -16.828 32.625 17.438 1 97.44 230 GLN B N 1
ATOM 4471 C CA . GLN B 1 230 ? -15.438 32.719 17.891 1 97.44 230 GLN B CA 1
ATOM 4472 C C . GLN B 1 230 ? -14.469 32.469 16.734 1 97.44 230 GLN B C 1
ATOM 4474 O O . GLN B 1 230 ? -13.258 32.656 16.875 1 97.44 230 GLN B O 1
ATOM 4479 N N . ILE B 1 231 ? -14.977 32 15.586 1 98.38 231 ILE B N 1
ATOM 4480 C CA . ILE B 1 231 ? -14.141 31.75 14.422 1 98.38 231 ILE B CA 1
ATOM 4481 C C . ILE B 1 231 ? -14.422 32.781 13.336 1 98.38 231 ILE B C 1
ATOM 4483 O O . ILE B 1 231 ? -15.578 32.969 12.953 1 98.38 231 ILE B O 1
ATOM 4487 N N . THR B 1 232 ? -13.445 33.469 12.945 1 98.12 232 THR B N 1
ATOM 4488 C CA . THR B 1 232 ? -13.539 34.438 11.859 1 98.12 232 THR B CA 1
ATOM 4489 C C . THR B 1 232 ? -12.602 34.062 10.711 1 98.12 232 THR B C 1
ATOM 4491 O O . THR B 1 232 ? -11.859 33.062 10.812 1 98.12 232 THR B O 1
ATOM 4494 N N . PHE B 1 233 ? -12.695 34.844 9.57 1 98.38 233 PHE B N 1
ATOM 4495 C CA . PHE B 1 233 ? -11.938 34.469 8.367 1 98.38 233 PHE B CA 1
ATOM 4496 C C . PHE B 1 233 ? -11.164 35.688 7.852 1 98.38 233 PHE B C 1
ATOM 4498 O O . PHE B 1 233 ? -11.617 36.812 7.98 1 98.38 233 PHE B O 1
ATOM 4505 N N . HIS B 1 234 ? -10.031 35.438 7.352 1 98.62 234 HIS B N 1
ATOM 4506 C CA . HIS B 1 234 ? -9.211 36.406 6.652 1 98.62 234 HIS B CA 1
ATOM 4507 C C . HIS B 1 234 ? -8.688 35.844 5.332 1 98.62 234 HIS B C 1
ATOM 4509 O O . HIS B 1 234 ? -7.914 34.875 5.328 1 98.62 234 HIS B O 1
ATOM 4515 N N . GLU B 1 235 ? -9.117 36.438 4.211 1 98.38 235 GLU B N 1
ATOM 4516 C CA . GLU B 1 235 ? -8.664 36 2.893 1 98.38 235 GLU B CA 1
ATOM 4517 C C . GLU B 1 235 ? -7.312 36.594 2.537 1 98.38 235 GLU B C 1
ATOM 4519 O O . GLU B 1 235 ? -7.117 37.812 2.674 1 98.38 235 GLU B O 1
ATOM 4524 N N . GLY B 1 236 ? -6.387 35.688 2.166 1 98 236 GLY B N 1
ATOM 4525 C CA . GLY B 1 236 ? -5.109 36.188 1.702 1 98 236 GLY B CA 1
ATOM 4526 C C . GLY B 1 236 ? -4.078 35.094 1.468 1 98 236 GLY B C 1
ATOM 4527 O O . GLY B 1 236 ? -4.289 33.938 1.841 1 98 236 GLY B O 1
ATOM 4528 N N . ASP B 1 237 ? -3.062 35.438 0.78 1 97.44 237 ASP B N 1
ATOM 4529 C CA . ASP B 1 237 ? -1.851 34.625 0.617 1 97.44 237 ASP B CA 1
ATOM 4530 C C . ASP B 1 237 ? -0.763 35.094 1.59 1 97.44 237 ASP B C 1
ATOM 4532 O O . ASP B 1 237 ? -0.159 36.156 1.407 1 97.44 237 ASP B O 1
ATOM 4536 N N . PHE B 1 238 ? -0.409 34.219 2.557 1 97.75 238 PHE B N 1
ATOM 4537 C CA . PHE B 1 238 ? 0.44 34.688 3.65 1 97.75 238 PHE B CA 1
ATOM 4538 C C . PHE B 1 238 ? 1.873 34.906 3.174 1 97.75 238 PHE B C 1
ATOM 4540 O O . PHE B 1 238 ? 2.688 35.5 3.879 1 97.75 238 PHE B O 1
ATOM 4547 N N . PHE B 1 239 ? 2.205 34.5 1.976 1 96.81 239 PHE B N 1
ATOM 4548 C CA . PHE B 1 239 ? 3.504 34.844 1.412 1 96.81 239 PHE B CA 1
ATOM 4549 C C . PHE B 1 239 ? 3.459 36.219 0.759 1 96.81 239 PHE B C 1
ATOM 4551 O O . PHE B 1 239 ? 4.434 37 0.822 1 96.81 239 PHE B O 1
ATOM 4558 N N . ASN B 1 240 ? 2.336 36.562 0.171 1 96.69 240 ASN B N 1
ATOM 4559 C CA . ASN B 1 240 ? 2.285 37.75 -0.687 1 96.69 240 ASN B CA 1
ATOM 4560 C C . ASN B 1 240 ? 1.483 38.875 -0.043 1 96.69 240 ASN B C 1
ATOM 4562 O O . ASN B 1 240 ? 1.603 40.031 -0.444 1 96.69 240 ASN B O 1
ATOM 4566 N N . ASP B 1 241 ? 0.628 38.531 0.854 1 98.06 241 ASP B N 1
ATOM 4567 C CA . ASP B 1 241 ? -0.197 39.5 1.536 1 98.06 241 ASP B CA 1
ATOM 4568 C C . ASP B 1 241 ? 0.262 39.719 2.979 1 98.06 241 ASP B C 1
ATOM 4570 O O . ASP B 1 241 ? 1.084 38.938 3.484 1 98.06 241 ASP B O 1
ATOM 4574 N N . SER B 1 242 ? -0.246 40.781 3.58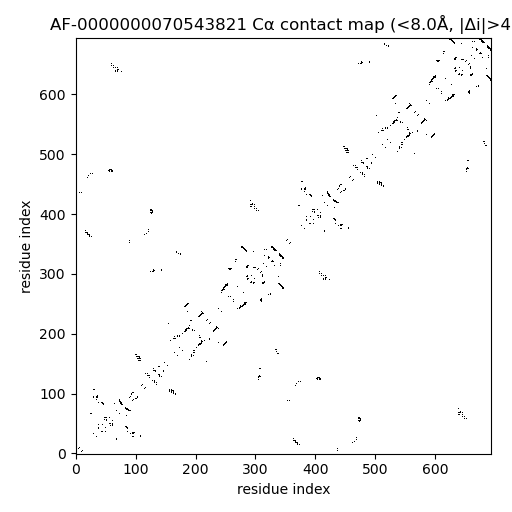6 1 97.5 242 SER B N 1
ATOM 4575 C CA . SER B 1 242 ? 0.124 41.062 4.965 1 97.5 242 SER B CA 1
ATOM 4576 C C . SER B 1 242 ? -0.493 40.062 5.934 1 97.5 242 SER B C 1
ATOM 4578 O O . SER B 1 242 ? -1.581 39.562 5.688 1 97.5 242 SER B O 1
ATOM 4580 N N . ILE B 1 243 ? 0.203 39.812 6.969 1 98.62 243 ILE B N 1
ATOM 4581 C CA . ILE B 1 243 ? -0.308 39.031 8.086 1 98.62 243 ILE B CA 1
ATOM 4582 C C . ILE B 1 243 ? -0.707 39.969 9.234 1 98.62 243 ILE B C 1
ATOM 4584 O O . ILE B 1 243 ? 0.12 40.719 9.742 1 98.62 243 ILE B O 1
ATOM 4588 N N . PRO B 1 244 ? -1.972 39.906 9.633 1 98.62 244 PRO B N 1
ATOM 4589 C CA . PRO B 1 244 ? -2.426 40.812 10.688 1 98.62 244 PRO B CA 1
ATOM 4590 C C . PRO B 1 244 ? -1.8 40.5 12.047 1 98.62 244 PRO B C 1
ATOM 4592 O O . PRO B 1 244 ? -1.42 39.344 12.297 1 98.62 244 PRO B O 1
ATOM 4595 N N . GLU B 1 245 ? -1.716 41.531 12.852 1 98.56 245 GLU B N 1
ATOM 4596 C CA . GLU B 1 245 ? -1.157 41.375 14.188 1 98.56 245 GLU B CA 1
ATOM 4597 C C . GLU B 1 245 ? -2.041 40.5 15.055 1 98.56 245 GLU B C 1
ATOM 4599 O O . GLU B 1 245 ? -3.27 40.594 15.008 1 98.56 245 GLU B O 1
ATOM 4604 N N . ALA B 1 246 ? -1.438 39.625 15.828 1 98.69 246 ALA B N 1
ATOM 4605 C CA . ALA B 1 246 ? -2.135 38.719 16.75 1 98.69 246 ALA B CA 1
ATOM 4606 C C . ALA B 1 246 ? -1.216 38.281 17.875 1 98.69 246 ALA B C 1
ATOM 4608 O O . ALA B 1 246 ? -0.024 38.594 17.891 1 98.69 246 ALA B O 1
ATOM 4609 N N . GLU B 1 247 ? -1.803 37.625 18.859 1 98.75 247 GLU B N 1
ATOM 4610 C CA . GLU B 1 247 ? -1.053 37.156 20.016 1 98.75 247 GLU B CA 1
ATOM 4611 C C . GLU B 1 247 ? -0.439 35.781 19.75 1 98.75 247 GLU B C 1
ATOM 4613 O O . GLU B 1 247 ? 0.615 35.438 20.297 1 98.75 247 GLU B O 1
ATOM 4618 N N . LEU B 1 248 ? -1.09 34.969 18.984 1 98.88 248 LEU B N 1
ATOM 4619 C CA . LEU B 1 248 ? -0.61 33.625 18.672 1 98.88 248 LEU B CA 1
ATOM 4620 C C . LEU B 1 248 ? -0.912 33.25 17.219 1 98.88 248 LEU B C 1
ATOM 4622 O O . LEU B 1 248 ? -2 33.562 16.719 1 98.88 248 LEU B O 1
ATOM 4626 N N . TYR B 1 249 ? 0.034 32.719 16.578 1 98.94 249 TYR B N 1
ATOM 4627 C CA . TYR B 1 249 ? -0.134 32.156 15.234 1 98.94 249 TYR B CA 1
ATOM 4628 C C . TYR B 1 249 ? 0.036 30.641 15.258 1 98.94 249 TYR B C 1
ATOM 4630 O O . TYR B 1 249 ? 0.978 30.109 15.859 1 98.94 249 TYR B O 1
ATOM 4638 N N . ILE B 1 250 ? -0.889 29.953 14.672 1 98.88 250 ILE B N 1
ATOM 4639 C CA . ILE B 1 250 ? -0.794 28.5 14.523 1 98.88 250 ILE B CA 1
ATOM 4640 C C . ILE B 1 250 ? -0.428 28.156 13.078 1 98.88 250 ILE B C 1
ATOM 4642 O O . ILE B 1 250 ? -1.073 28.625 12.141 1 98.88 250 ILE B O 1
ATOM 4646 N N . LEU B 1 251 ? 0.638 27.469 12.906 1 98.88 251 LEU B N 1
ATOM 4647 C CA . LEU B 1 251 ? 1.027 26.844 11.648 1 98.88 251 LEU B CA 1
ATOM 4648 C C . LEU B 1 251 ? 0.975 25.312 11.766 1 98.88 251 LEU B C 1
ATOM 4650 O O . LEU B 1 251 ? 1.949 24.688 12.18 1 98.88 251 LEU B O 1
ATOM 4654 N N . SER B 1 252 ? -0.155 24.781 11.406 1 98.69 252 SER B N 1
ATOM 4655 C CA . SER B 1 252 ? -0.361 23.328 11.492 1 98.69 252 SER B CA 1
ATOM 4656 C C . SER B 1 252 ? -0.23 22.672 10.117 1 98.69 252 SER B C 1
ATOM 4658 O O . SER B 1 252 ? -1.095 22.844 9.258 1 98.69 252 SER B O 1
ATOM 4660 N N . LYS B 1 253 ? 0.829 21.875 9.984 1 97.75 253 LYS B N 1
ATOM 4661 C CA . LYS B 1 253 ? 1.104 21.234 8.711 1 97.75 253 LYS B CA 1
ATOM 4662 C C . LYS B 1 253 ? 1.293 22.25 7.594 1 97.75 253 LYS B C 1
ATOM 4664 O O . LYS B 1 253 ? 0.723 22.109 6.508 1 97.75 253 LYS B O 1
ATOM 4669 N N . ILE B 1 254 ? 2.02 23.297 7.91 1 98.44 254 ILE B N 1
ATOM 4670 C CA . ILE B 1 254 ? 2.252 24.359 6.938 1 98.44 254 ILE B CA 1
ATOM 4671 C C . ILE B 1 254 ? 3.721 24.359 6.523 1 98.44 254 ILE B C 1
ATOM 4673 O O . ILE B 1 254 ? 4.035 24.312 5.332 1 98.44 254 ILE B O 1
ATOM 4677 N N . LEU B 1 255 ? 4.605 24.375 7.516 1 98.56 255 LEU B N 1
ATOM 4678 C CA . LEU B 1 255 ? 6.023 24.531 7.211 1 98.56 255 LEU B CA 1
ATOM 4679 C C . LEU B 1 255 ? 6.555 23.344 6.426 1 98.56 255 LEU B C 1
ATOM 4681 O O . LEU B 1 255 ? 7.441 23.5 5.578 1 98.56 255 LEU B O 1
ATOM 4685 N N . HIS B 1 256 ? 6 22.156 6.656 1 97.88 256 HIS B N 1
ATOM 4686 C CA . HIS B 1 256 ? 6.484 20.969 5.961 1 97.88 256 HIS B CA 1
ATOM 4687 C C . HIS B 1 256 ? 6.18 21.047 4.469 1 97.88 256 HIS B C 1
ATOM 4689 O O . HIS B 1 256 ? 6.707 20.25 3.682 1 97.88 256 HIS B O 1
ATOM 4695 N N . ASP B 1 257 ? 5.352 21.969 4.016 1 96.94 257 ASP B N 1
ATOM 4696 C CA . ASP B 1 257 ? 5.012 22.109 2.605 1 96.94 257 ASP B CA 1
ATOM 4697 C C . ASP B 1 257 ? 6.125 22.812 1.841 1 96.94 257 ASP B C 1
ATOM 4699 O O . ASP B 1 257 ? 6.168 22.766 0.61 1 96.94 257 ASP B O 1
ATOM 4703 N N . TRP B 1 258 ? 7.035 23.484 2.551 1 96.69 258 TRP B N 1
ATOM 4704 C CA . TRP B 1 258 ? 7.898 24.469 1.897 1 96.69 258 TRP B CA 1
ATOM 4705 C C . TRP B 1 258 ? 9.367 24.172 2.193 1 96.69 258 TRP B C 1
ATOM 4707 O O . TRP B 1 258 ? 9.695 23.562 3.209 1 96.69 258 TRP B O 1
ATOM 4717 N N . ASP B 1 259 ? 10.195 24.688 1.285 1 94.12 259 ASP B N 1
ATOM 4718 C CA . ASP B 1 259 ? 11.625 24.562 1.54 1 94.12 259 ASP B CA 1
ATOM 4719 C C . ASP B 1 259 ? 12.07 25.531 2.643 1 94.12 259 ASP B C 1
ATOM 4721 O O . ASP B 1 259 ? 11.273 26.312 3.141 1 94.12 259 ASP B O 1
ATOM 4725 N N . ASP B 1 260 ? 13.281 25.484 3.014 1 94.75 260 ASP B N 1
ATOM 4726 C CA . ASP B 1 260 ? 13.789 26.234 4.164 1 94.75 260 ASP B CA 1
ATOM 4727 C C . ASP B 1 260 ? 13.703 27.734 3.928 1 94.75 260 ASP B C 1
ATOM 4729 O O . ASP B 1 260 ? 13.414 28.5 4.852 1 94.75 260 ASP B O 1
ATOM 4733 N N . ASP B 1 261 ? 13.977 28.141 2.721 1 96.25 261 ASP B N 1
ATOM 4734 C CA . ASP B 1 261 ? 13.953 29.562 2.416 1 96.25 261 ASP B CA 1
ATOM 4735 C C . ASP B 1 261 ? 12.547 30.141 2.57 1 96.25 261 ASP B C 1
ATOM 4737 O O . ASP B 1 261 ? 12.359 31.203 3.166 1 96.25 261 ASP B O 1
ATOM 4741 N N . LYS B 1 262 ? 11.617 29.469 2.08 1 96.81 262 LYS B N 1
ATOM 4742 C CA . LYS B 1 262 ? 10.227 29.906 2.215 1 96.81 262 LYS B CA 1
ATOM 4743 C C . LYS B 1 262 ? 9.773 29.844 3.67 1 96.81 262 LYS B C 1
ATOM 4745 O O . LYS B 1 262 ? 8.992 30.688 4.117 1 96.81 262 LYS B O 1
ATOM 4750 N N . CYS B 1 263 ? 10.219 28.844 4.367 1 98.38 263 CYS B N 1
ATOM 4751 C CA . CYS B 1 263 ? 9.891 28.75 5.785 1 98.38 263 CYS B CA 1
ATOM 4752 C C . CYS B 1 263 ? 10.43 29.953 6.555 1 98.38 263 CYS B C 1
ATOM 4754 O O . CYS B 1 263 ? 9.727 30.531 7.387 1 98.38 263 CYS B O 1
ATOM 4756 N N . LYS B 1 264 ? 11.656 30.297 6.258 1 98.25 264 LYS B N 1
ATOM 4757 C CA . LYS B 1 264 ? 12.273 31.438 6.91 1 98.25 264 LYS B CA 1
ATOM 4758 C C . LYS B 1 264 ? 11.508 32.719 6.602 1 98.25 264 LYS B C 1
ATOM 4760 O O . LYS B 1 264 ? 11.281 33.562 7.492 1 98.25 264 LYS B O 1
ATOM 4765 N N . GLN B 1 265 ? 11.164 32.844 5.344 1 98.25 265 GLN B N 1
ATOM 4766 C CA . GLN B 1 265 ? 10.398 34.031 4.93 1 98.25 265 GLN B CA 1
ATOM 4767 C C . GLN B 1 265 ? 9.078 34.125 5.691 1 98.25 265 GLN B C 1
ATOM 4769 O O . GLN B 1 265 ? 8.734 35.188 6.215 1 98.25 265 GLN B O 1
ATOM 4774 N N . LEU B 1 266 ? 8.367 33.062 5.734 1 98.75 266 LEU B N 1
ATOM 4775 C CA . LEU B 1 266 ? 7.062 33.031 6.391 1 98.75 266 LEU B CA 1
ATOM 4776 C C . LEU B 1 266 ? 7.203 33.312 7.887 1 98.75 266 LEU B C 1
ATOM 4778 O O . LEU B 1 266 ? 6.453 34.094 8.445 1 98.75 266 LEU B O 1
ATOM 4782 N N . LEU B 1 267 ? 8.148 32.656 8.523 1 98.81 267 LEU B N 1
ATOM 4783 C CA . LEU B 1 267 ? 8.328 32.781 9.961 1 98.81 267 LEU B CA 1
ATOM 4784 C C . LEU B 1 267 ? 8.766 34.219 10.312 1 98.81 267 LEU B C 1
ATOM 4786 O O . LEU B 1 267 ? 8.398 34.75 11.359 1 98.81 267 LEU B O 1
ATOM 4790 N N . ALA B 1 268 ? 9.586 34.812 9.438 1 98.5 268 ALA B N 1
ATOM 4791 C CA . ALA B 1 268 ? 9.961 36.219 9.648 1 98.5 268 ALA B CA 1
ATOM 4792 C C . ALA B 1 268 ? 8.742 37.125 9.609 1 98.5 268 ALA B C 1
ATOM 4794 O O . ALA B 1 268 ? 8.633 38.062 10.414 1 98.5 268 ALA B O 1
ATOM 4795 N N . LYS B 1 269 ? 7.867 36.906 8.656 1 98.62 269 LYS B N 1
ATOM 4796 C CA . LYS B 1 269 ? 6.629 37.656 8.562 1 98.62 269 LYS B CA 1
ATOM 4797 C C . LYS B 1 269 ? 5.766 37.469 9.812 1 98.62 269 LYS B C 1
ATOM 4799 O O . LYS B 1 269 ? 5.172 38.438 10.312 1 98.62 269 LYS B O 1
ATOM 4804 N N . VAL B 1 270 ? 5.688 36.25 10.266 1 98.81 270 VAL B N 1
ATOM 4805 C CA . VAL B 1 270 ? 4.891 35.938 11.445 1 98.81 270 VAL B CA 1
ATOM 4806 C C . VAL B 1 270 ? 5.48 36.625 12.672 1 98.81 270 VAL B C 1
ATOM 4808 O O . VAL B 1 270 ? 4.742 37.156 13.492 1 98.81 270 VAL B O 1
ATOM 4811 N N . TYR B 1 271 ? 6.797 36.531 12.797 1 98.75 271 TYR B N 1
ATOM 4812 C CA . TYR B 1 271 ? 7.453 37.188 13.922 1 98.75 271 TYR B CA 1
ATOM 4813 C C . TYR B 1 271 ? 7.168 38.688 13.93 1 98.75 271 TYR B C 1
ATOM 4815 O O . TYR B 1 271 ? 6.879 39.25 14.984 1 98.75 271 TYR B O 1
ATOM 4823 N N . LYS B 1 272 ? 7.277 39.312 12.734 1 98.38 272 LYS B N 1
ATOM 4824 C CA . LYS B 1 272 ? 7.02 40.719 12.609 1 98.38 272 LYS B CA 1
ATOM 4825 C C . LYS B 1 272 ? 5.594 41.062 13.031 1 98.38 272 LYS B C 1
ATOM 4827 O O . LYS B 1 272 ? 5.355 42.094 13.68 1 98.38 272 LYS B O 1
ATOM 4832 N N . ALA B 1 273 ? 4.652 40.25 12.695 1 98.62 273 ALA B N 1
ATOM 4833 C CA . ALA B 1 273 ? 3.238 40.469 12.961 1 98.62 273 ALA B CA 1
ATOM 4834 C C . ALA B 1 273 ? 2.891 40.125 14.406 1 98.62 273 ALA B C 1
ATOM 4836 O O . ALA B 1 273 ? 1.923 40.656 14.961 1 98.62 273 ALA B O 1
ATOM 4837 N N . CYS B 1 274 ? 3.617 39.281 15.047 1 98.69 274 CYS B N 1
ATOM 4838 C CA . CYS B 1 274 ? 3.334 38.719 16.375 1 98.69 274 CYS B CA 1
ATOM 4839 C C . CYS B 1 274 ? 3.498 39.812 17.438 1 98.69 274 CYS B C 1
ATOM 4841 O O . CYS B 1 274 ? 4.496 40.531 17.453 1 98.69 274 CYS B O 1
ATOM 4843 N N . LYS B 1 275 ? 2.549 39.938 18.344 1 98.31 275 LYS B N 1
ATOM 4844 C CA . LYS B 1 275 ? 2.629 40.875 19.453 1 98.31 275 LYS B CA 1
ATOM 4845 C C . LYS B 1 275 ? 3.723 40.5 20.438 1 98.31 275 LYS B C 1
ATOM 4847 O O . LYS B 1 275 ? 4.02 39.312 20.609 1 98.31 275 LYS B O 1
ATOM 4852 N N . PRO B 1 276 ? 4.27 41.625 21.062 1 97 276 PRO B N 1
ATOM 4853 C CA . PRO B 1 276 ? 5.176 41.25 22.156 1 97 276 PRO B CA 1
ATOM 4854 C C . PRO B 1 276 ? 4.52 40.344 23.203 1 97 276 PRO B C 1
ATOM 4856 O O . PRO B 1 276 ? 3.375 40.594 23.594 1 97 276 PRO B O 1
ATOM 4859 N N . GLY B 1 277 ? 5.203 39.375 23.625 1 96.69 277 GLY B N 1
ATOM 4860 C CA . GLY B 1 277 ? 4.648 38.406 24.562 1 96.69 277 GLY B CA 1
ATOM 4861 C C . GLY B 1 277 ? 3.867 37.312 23.891 1 96.69 277 GLY B C 1
ATOM 4862 O O . GLY B 1 277 ? 3.49 36.312 24.531 1 96.69 277 GLY B O 1
ATOM 4863 N N . GLY B 1 278 ? 3.715 37.438 22.578 1 98.38 278 GLY B N 1
ATOM 4864 C CA . GLY B 1 278 ? 3.002 36.438 21.797 1 98.38 278 GLY B CA 1
ATOM 4865 C C . GLY B 1 278 ? 3.881 35.281 21.344 1 98.38 278 GLY B C 1
ATOM 4866 O O . GLY B 1 278 ? 4.926 35 21.953 1 98.38 278 GLY B O 1
ATOM 4867 N N . GLY B 1 279 ? 3.297 34.5 20.391 1 98.38 279 GLY B N 1
ATOM 4868 C CA . GLY B 1 279 ? 4.109 33.375 19.953 1 98.38 279 GLY B CA 1
ATOM 4869 C C . GLY B 1 279 ? 3.566 32.688 18.719 1 98.38 279 GLY B C 1
ATOM 4870 O O . GLY B 1 279 ? 2.643 33.188 18.078 1 98.38 279 GLY B O 1
ATOM 4871 N N . VAL B 1 280 ? 4.277 31.656 18.359 1 98.88 280 VAL B N 1
ATOM 4872 C CA . VAL B 1 280 ? 3.902 30.828 17.219 1 98.88 280 VAL B CA 1
ATOM 4873 C C . VAL B 1 280 ? 3.893 29.359 17.656 1 98.88 280 VAL B C 1
ATOM 4875 O O . VAL B 1 280 ? 4.797 28.906 18.359 1 98.88 280 VAL B O 1
ATOM 4878 N N . LEU B 1 281 ? 2.787 28.672 17.344 1 98.94 281 LEU B N 1
ATOM 4879 C CA . LEU B 1 281 ? 2.654 27.234 17.578 1 98.94 281 LEU B CA 1
ATOM 4880 C C . LEU B 1 281 ? 2.781 26.453 16.266 1 98.94 281 LEU B C 1
ATOM 4882 O O . LEU B 1 281 ? 1.952 26.609 15.359 1 98.94 281 LEU B O 1
ATOM 4886 N N . LEU B 1 282 ? 3.828 25.672 16.172 1 98.94 282 LEU B N 1
ATOM 4887 C CA . LEU B 1 282 ? 3.959 24.734 15.055 1 98.94 282 LEU B CA 1
ATOM 4888 C C . LEU B 1 282 ? 3.361 23.375 15.414 1 98.94 282 LEU B C 1
ATOM 4890 O O . LEU B 1 282 ? 3.611 22.859 16.5 1 98.94 282 LEU B O 1
ATOM 4894 N N . VAL B 1 283 ? 2.529 22.844 14.578 1 98.81 283 VAL B N 1
ATOM 4895 C CA . VAL B 1 283 ? 2.027 21.484 14.68 1 98.81 283 VAL B CA 1
ATOM 4896 C C . VAL B 1 283 ? 2.502 20.672 13.477 1 98.81 283 VAL B C 1
ATOM 4898 O O . VAL B 1 283 ? 2.047 20.891 12.352 1 98.81 283 VAL B O 1
ATOM 4901 N N . GLU B 1 284 ? 3.424 19.766 13.695 1 98.75 284 GLU B N 1
ATOM 4902 C CA . GLU B 1 284 ? 4.086 19 12.641 1 98.75 284 GLU B CA 1
ATOM 4903 C C . GLU B 1 284 ? 4.383 17.578 13.094 1 98.75 284 GLU B C 1
ATOM 4905 O O . GLU B 1 284 ? 4.34 17.281 14.289 1 98.75 284 GLU B O 1
ATOM 4910 N N . SER B 1 285 ? 4.531 16.688 12.133 1 98.31 285 SER B N 1
ATOM 4911 C CA . SER B 1 285 ? 5.078 15.367 12.422 1 98.31 285 SER B CA 1
ATOM 4912 C C . SER B 1 285 ? 6.598 15.414 12.539 1 98.31 285 SER B C 1
ATOM 4914 O O . SER B 1 285 ? 7.289 15.734 11.57 1 98.31 285 SER B O 1
ATOM 4916 N N . LEU B 1 286 ? 7.164 15.078 13.734 1 98.69 286 LEU B N 1
ATOM 4917 C CA . LEU B 1 286 ? 8.578 15.312 13.984 1 98.69 286 LEU B CA 1
ATOM 4918 C C . LEU B 1 286 ? 9.398 14.047 13.742 1 98.69 286 LEU B C 1
ATOM 4920 O O . LEU B 1 286 ? 9.039 12.969 14.227 1 98.69 286 LEU B O 1
ATOM 4924 N N . LEU B 1 287 ? 10.469 14.211 13.016 1 97.94 287 LEU B N 1
ATOM 4925 C CA . LEU B 1 287 ? 11.461 13.148 12.875 1 97.94 287 LEU B CA 1
ATOM 4926 C C . LEU B 1 287 ? 12.289 13.016 14.148 1 97.94 287 LEU B C 1
ATOM 4928 O O . LEU B 1 287 ? 12.438 13.977 14.906 1 97.94 287 LEU B O 1
ATOM 4932 N N . ASN B 1 288 ? 12.789 11.75 14.359 1 95.12 288 ASN B N 1
ATOM 4933 C CA . ASN B 1 288 ? 13.883 11.641 15.32 1 95.12 288 ASN B CA 1
ATOM 4934 C C . ASN B 1 288 ? 15.07 12.508 14.914 1 95.12 288 ASN B C 1
ATOM 4936 O O . ASN B 1 288 ? 15.281 12.766 13.734 1 95.12 288 ASN B O 1
ATOM 4940 N N . GLU B 1 289 ? 15.867 12.875 15.898 1 93.25 289 GLU B N 1
ATOM 4941 C CA . GLU B 1 289 ? 16.984 13.758 15.602 1 93.25 289 GLU B CA 1
ATOM 4942 C C . GLU B 1 289 ? 17.984 13.086 14.656 1 93.25 289 GLU B C 1
ATOM 4944 O O . GLU B 1 289 ? 18.609 13.758 13.828 1 93.25 289 GLU B O 1
ATOM 4949 N N . ASP B 1 290 ? 18.109 11.781 14.75 1 87.88 290 ASP B N 1
ATOM 4950 C CA . ASP B 1 290 ? 19.031 11.07 13.867 1 87.88 290 ASP B CA 1
ATOM 4951 C C . ASP B 1 290 ? 18.344 10.633 12.578 1 87.88 290 ASP B C 1
ATOM 4953 O O . ASP B 1 290 ? 18.938 9.922 11.766 1 87.88 290 ASP B O 1
ATOM 4957 N N . LYS B 1 291 ? 17.016 10.93 12.453 1 91 291 LYS B N 1
ATOM 4958 C CA . LYS B 1 291 ? 16.203 10.727 11.266 1 91 291 LYS B CA 1
ATOM 4959 C C . LYS B 1 291 ? 15.992 9.234 11 1 91 291 LYS B C 1
ATOM 4961 O O . LYS B 1 291 ? 15.656 8.844 9.875 1 91 291 LYS B O 1
ATOM 4966 N N . SER B 1 292 ? 16.203 8.438 12.016 1 89.75 292 SER B N 1
ATOM 4967 C CA . SER B 1 292 ? 16 6.996 11.891 1 89.75 292 SER B CA 1
ATOM 4968 C C . SER B 1 292 ? 14.523 6.641 11.969 1 89.75 292 SER B C 1
ATOM 4970 O O . SER B 1 292 ? 14.133 5.504 11.68 1 89.75 292 SER B O 1
ATOM 4972 N N . GLY B 1 293 ? 13.734 7.645 12.234 1 94.06 293 GLY B N 1
ATOM 4973 C CA . GLY B 1 293 ? 12.297 7.484 12.367 1 94.06 293 GLY B CA 1
ATOM 4974 C C . GLY B 1 293 ? 11.594 8.742 12.836 1 94.06 293 GLY B C 1
ATOM 4975 O O . GLY B 1 293 ? 12.18 9.828 12.82 1 94.06 293 GLY B O 1
ATOM 4976 N N . PRO B 1 294 ? 10.281 8.555 13.375 1 96.94 294 PRO B N 1
ATOM 4977 C CA . PRO B 1 294 ? 9.406 7.406 13.164 1 96.94 294 PRO B CA 1
ATOM 4978 C C . PRO B 1 294 ? 9.148 7.125 11.688 1 96.94 294 PRO B C 1
ATOM 4980 O O . PRO B 1 294 ? 9.141 8.047 10.867 1 96.94 294 PRO B O 1
ATOM 4983 N N . VAL B 1 295 ? 8.898 5.891 11.281 1 97.25 295 VAL B N 1
ATOM 4984 C CA . VAL B 1 295 ? 8.727 5.484 9.891 1 97.25 295 VAL B CA 1
ATOM 4985 C C . VAL B 1 295 ? 7.574 6.266 9.266 1 97.25 295 VAL B C 1
ATOM 4987 O O . VAL B 1 295 ? 7.656 6.684 8.109 1 97.25 295 VAL B O 1
ATOM 4990 N N . GLU B 1 296 ? 6.512 6.512 10.016 1 97.25 296 GLU B N 1
ATOM 4991 C CA . GLU B 1 296 ? 5.375 7.27 9.508 1 97.25 296 GLU B CA 1
ATOM 4992 C C . GLU B 1 296 ? 5.797 8.672 9.062 1 97.25 296 GLU B C 1
ATOM 4994 O O . GLU B 1 296 ? 5.395 9.141 8 1 97.25 296 GLU B O 1
ATOM 4999 N N . THR B 1 297 ? 6.586 9.289 9.867 1 98.19 297 THR B N 1
ATOM 5000 C CA . THR B 1 297 ? 7.062 10.633 9.555 1 98.19 297 THR B CA 1
ATOM 5001 C C . THR B 1 297 ? 7.984 10.617 8.336 1 98.19 297 THR B C 1
ATOM 5003 O O . THR B 1 297 ? 7.969 11.547 7.527 1 98.19 297 THR B O 1
ATOM 5006 N N . GLN B 1 298 ? 8.82 9.602 8.227 1 98.38 298 GLN B N 1
ATOM 5007 C CA . GLN B 1 298 ? 9.672 9.461 7.051 1 98.38 298 GLN B CA 1
ATOM 5008 C C . GLN B 1 298 ? 8.844 9.305 5.781 1 98.38 298 GLN B C 1
ATOM 5010 O O . GLN B 1 298 ? 9.18 9.875 4.738 1 98.38 298 GLN B O 1
ATOM 5015 N N . LEU B 1 299 ? 7.777 8.531 5.879 1 98.62 299 LEU B N 1
ATOM 5016 C CA . LEU B 1 299 ? 6.867 8.367 4.75 1 98.62 299 LEU B CA 1
ATOM 5017 C C . LEU B 1 299 ? 6.203 9.688 4.391 1 98.62 299 LEU B C 1
ATOM 5019 O O . LEU B 1 299 ? 6.039 10.008 3.209 1 98.62 299 LEU B O 1
ATOM 5023 N N . TYR B 1 300 ? 5.832 10.469 5.371 1 97.94 300 TYR B N 1
ATOM 5024 C CA . TYR B 1 300 ? 5.242 11.773 5.125 1 97.94 300 TYR B CA 1
ATOM 5025 C C . TYR B 1 300 ? 6.242 12.711 4.461 1 97.94 300 TYR B C 1
ATOM 5027 O O . TYR B 1 300 ? 5.867 13.539 3.621 1 97.94 300 TYR B O 1
ATOM 5035 N N . SER B 1 301 ? 7.484 12.586 4.871 1 98.06 301 SER B N 1
ATOM 5036 C CA . SER B 1 301 ? 8.516 13.375 4.207 1 98.06 301 SER B CA 1
ATOM 5037 C C . SER B 1 301 ? 8.625 13.016 2.729 1 98.06 301 SER B C 1
ATOM 5039 O O . SER B 1 301 ? 8.773 13.898 1.878 1 98.06 301 SER B O 1
ATOM 5041 N N . MET B 1 302 ? 8.555 11.734 2.426 1 98.19 302 MET B N 1
ATOM 5042 C CA . MET B 1 302 ? 8.531 11.281 1.038 1 98.19 302 MET B CA 1
ATOM 5043 C C . MET B 1 302 ? 7.301 11.82 0.311 1 98.19 302 MET B C 1
ATOM 5045 O O . MET B 1 302 ? 7.387 12.203 -0.858 1 98.19 302 MET B O 1
ATOM 5049 N N . ASN B 1 303 ? 6.223 11.797 1.01 1 98.06 303 ASN B N 1
ATOM 5050 C CA . ASN B 1 303 ? 4.988 12.297 0.42 1 98.06 303 ASN B CA 1
ATOM 5051 C C . ASN B 1 303 ? 5.09 13.781 0.078 1 98.06 303 ASN B C 1
ATOM 5053 O O . ASN B 1 303 ? 4.543 14.227 -0.931 1 98.06 303 ASN B O 1
ATOM 5057 N N . MET B 1 304 ? 5.777 14.562 0.9 1 97.25 304 MET B N 1
ATOM 5058 C CA . MET B 1 304 ? 5.988 15.977 0.599 1 97.25 304 MET B CA 1
ATOM 5059 C C . MET B 1 304 ? 6.82 16.141 -0.669 1 97.25 304 MET B C 1
ATOM 5061 O O . MET B 1 304 ? 6.555 17.031 -1.478 1 97.25 304 MET B O 1
ATOM 5065 N N . LEU B 1 305 ? 7.82 15.289 -0.851 1 96.69 305 LEU B N 1
ATOM 5066 C CA . LEU B 1 305 ? 8.609 15.32 -2.076 1 96.69 305 LEU B CA 1
ATOM 5067 C C . LEU B 1 305 ? 7.727 15.117 -3.301 1 96.69 305 LEU B C 1
ATOM 5069 O O . LEU B 1 305 ? 7.879 15.812 -4.305 1 96.69 305 LEU B O 1
ATOM 5073 N N . VAL B 1 306 ? 6.801 14.188 -3.182 1 97 306 VAL B N 1
ATOM 5074 C CA . VAL B 1 306 ? 5.949 13.773 -4.293 1 97 306 VAL B CA 1
ATOM 5075 C C . VAL B 1 306 ? 4.918 14.859 -4.586 1 97 306 VAL B C 1
ATOM 5077 O O . VAL B 1 306 ? 4.5 15.039 -5.734 1 97 306 VAL B O 1
ATOM 5080 N N . GLN B 1 307 ? 4.582 15.672 -3.547 1 95.44 307 GLN B N 1
ATOM 5081 C CA . GLN B 1 307 ? 3.402 16.516 -3.705 1 95.44 307 GLN B CA 1
ATOM 5082 C C . GLN B 1 307 ? 3.76 18 -3.578 1 95.44 307 GLN B C 1
ATOM 5084 O O . GLN B 1 307 ? 3.037 18.859 -4.078 1 95.44 307 GLN B O 1
ATOM 5089 N N . THR B 1 308 ? 4.84 18.297 -2.844 1 94.5 308 THR B N 1
ATOM 5090 C CA . THR B 1 308 ? 5.121 19.703 -2.525 1 94.5 308 THR B CA 1
ATOM 5091 C C . THR B 1 308 ? 6.605 20 -2.703 1 94.5 308 THR B C 1
ATOM 5093 O O . THR B 1 308 ? 7.289 19.359 -3.498 1 94.5 308 THR B O 1
ATOM 5096 N N . GLU B 1 309 ? 7.074 21.078 -2.033 1 91.5 309 GLU B N 1
ATOM 5097 C CA . GLU B 1 309 ? 8.477 21.484 -2.074 1 91.5 309 GLU B CA 1
ATOM 5098 C C . GLU B 1 309 ? 9.164 21.219 -0.737 1 91.5 309 GLU B C 1
ATOM 5100 O O . GLU B 1 309 ? 10.367 21.469 -0.592 1 91.5 309 GLU B O 1
ATOM 5105 N N . GLY B 1 310 ? 8.406 20.75 0.148 1 94.81 310 GLY B N 1
ATOM 5106 C CA . GLY B 1 310 ? 8.906 20.719 1.515 1 94.81 310 GLY B CA 1
ATOM 5107 C C . GLY B 1 310 ? 9.305 19.328 1.973 1 94.81 310 GLY B C 1
ATOM 5108 O O . GLY B 1 310 ? 9.688 18.484 1.157 1 94.81 310 GLY B O 1
ATOM 5109 N N . LYS B 1 311 ? 9.414 19.141 3.289 1 96.88 311 LYS B N 1
ATOM 5110 C CA . LYS B 1 311 ? 9.836 17.922 3.977 1 96.88 311 LYS B CA 1
ATOM 5111 C C . LYS B 1 311 ? 9.445 17.953 5.449 1 96.88 311 LYS B C 1
ATOM 5113 O O . LYS B 1 311 ? 9.102 19.016 5.98 1 96.88 311 LYS B O 1
ATOM 5118 N N . GLU B 1 312 ? 9.438 16.781 6.059 1 98.25 312 GLU B N 1
ATOM 5119 C CA . GLU B 1 312 ? 9.383 16.734 7.52 1 98.25 312 GLU B CA 1
ATOM 5120 C C . GLU B 1 312 ? 10.75 17.047 8.125 1 98.25 312 GLU B C 1
ATOM 5122 O O . GLU B 1 312 ? 11.781 16.844 7.48 1 98.25 312 GLU B O 1
ATOM 5127 N N . ARG B 1 313 ? 10.711 17.531 9.344 1 98.25 313 ARG B N 1
ATOM 5128 C CA . ARG B 1 313 ? 11.938 17.984 10.008 1 98.25 313 ARG B CA 1
ATOM 5129 C C . ARG B 1 313 ? 12 17.484 11.445 1 98.25 313 ARG B C 1
ATOM 5131 O O . ARG B 1 313 ? 11 17 11.977 1 98.25 313 ARG B O 1
ATOM 5138 N N . THR B 1 314 ? 13.211 17.531 11.984 1 97.75 314 THR B N 1
ATOM 5139 C CA . THR B 1 314 ? 13.398 17.234 13.398 1 97.75 314 THR B CA 1
ATOM 5140 C C . THR B 1 314 ? 13.008 18.438 14.258 1 97.75 314 THR B C 1
ATOM 5142 O O . THR B 1 314 ? 12.844 19.547 13.75 1 97.75 314 THR B O 1
ATOM 5145 N N . ALA B 1 315 ? 12.812 18.172 15.586 1 98.38 315 ALA B N 1
ATOM 5146 C CA . ALA B 1 315 ? 12.539 19.25 16.531 1 98.38 315 ALA B CA 1
ATOM 5147 C C . ALA B 1 315 ? 13.656 20.297 16.5 1 98.38 315 ALA B C 1
ATOM 5149 O O . ALA B 1 315 ? 13.398 21.5 16.547 1 98.38 315 ALA B O 1
ATOM 5150 N N . ALA B 1 316 ? 14.859 19.859 16.359 1 98.06 316 ALA B N 1
ATOM 5151 C CA . ALA B 1 316 ? 16.016 20.766 16.328 1 98.06 316 ALA B CA 1
ATOM 5152 C C . ALA B 1 316 ? 15.977 21.656 15.094 1 98.06 316 ALA B C 1
ATOM 5154 O O . ALA B 1 316 ? 16.312 22.844 15.164 1 98.06 316 ALA B O 1
ATOM 5155 N N . GLU B 1 317 ? 15.648 21.062 14.016 1 97.88 317 GLU B N 1
ATOM 5156 C CA . GLU B 1 317 ? 15.586 21.828 12.773 1 97.88 317 GLU B CA 1
ATOM 5157 C C . GLU B 1 317 ? 14.484 22.891 12.836 1 97.88 317 GLU B C 1
ATOM 5159 O O . GLU B 1 317 ? 14.68 24.016 12.375 1 97.88 317 GLU B O 1
ATOM 5164 N N . TYR B 1 318 ? 13.328 22.547 13.375 1 98.69 318 TYR B N 1
ATOM 5165 C CA . TYR B 1 318 ? 12.258 23.531 13.539 1 98.69 318 TYR B CA 1
ATOM 5166 C C . TYR B 1 318 ? 12.672 24.625 14.523 1 98.69 318 TYR B C 1
ATOM 5168 O O . TYR B 1 318 ? 12.359 25.797 14.328 1 98.69 318 TYR B O 1
ATOM 5176 N N . SER B 1 319 ? 13.336 24.234 15.578 1 98.62 319 SER B N 1
ATOM 5177 C CA . SER B 1 319 ? 13.82 25.219 16.547 1 98.62 319 SER B CA 1
ATOM 5178 C C . SER B 1 319 ? 14.781 26.203 15.906 1 98.62 319 SER B C 1
ATOM 5180 O O . SER B 1 319 ? 14.711 27.406 16.172 1 98.62 319 SER B O 1
ATOM 5182 N N . LYS B 1 320 ? 15.617 25.688 15.047 1 98.38 320 LYS B N 1
ATOM 5183 C CA . LYS B 1 320 ? 16.547 26.562 14.336 1 98.38 320 LYS B CA 1
ATOM 5184 C C . LYS B 1 320 ? 15.812 27.547 13.438 1 98.38 320 LYS B C 1
ATOM 5186 O O . LYS B 1 320 ? 16.219 28.688 13.305 1 98.38 320 LYS B O 1
ATOM 5191 N N . LEU B 1 321 ? 14.812 27.062 12.773 1 98.62 321 LEU B N 1
ATOM 5192 C CA . LEU B 1 321 ? 14.008 27.938 11.922 1 98.62 321 LEU B CA 1
ATOM 5193 C C . LEU B 1 321 ? 13.336 29.031 12.75 1 98.62 321 LEU B C 1
ATOM 5195 O O . LEU B 1 321 ? 13.305 30.188 12.336 1 98.62 321 LEU B O 1
ATOM 5199 N N . LEU B 1 322 ? 12.828 28.672 13.898 1 98.75 322 LEU B N 1
ATOM 5200 C CA . LEU B 1 322 ? 12.148 29.625 14.773 1 98.75 322 LEU B CA 1
ATOM 5201 C C . LEU B 1 322 ? 13.133 30.656 15.32 1 98.75 322 LEU B C 1
ATOM 5203 O O . LEU B 1 322 ? 12.844 31.844 15.336 1 98.75 322 LEU B O 1
ATOM 5207 N N . GLU B 1 323 ? 14.305 30.188 15.734 1 98.44 323 GLU B N 1
ATOM 5208 C CA . GLU B 1 323 ? 15.328 31.078 16.266 1 98.44 323 GLU B CA 1
ATOM 5209 C C . GLU B 1 323 ? 15.789 32.094 15.203 1 98.44 323 GLU B C 1
ATOM 5211 O O . GLU B 1 323 ? 15.984 33.25 15.5 1 98.44 323 GLU B O 1
ATOM 5216 N N . ALA B 1 324 ? 15.953 31.578 14.031 1 98.19 324 ALA B N 1
ATOM 5217 C CA . ALA B 1 324 ? 16.391 32.438 12.93 1 98.19 324 ALA B CA 1
ATOM 5218 C C . ALA B 1 324 ? 15.383 33.562 12.664 1 98.19 324 ALA B C 1
ATOM 5220 O O . ALA B 1 324 ? 15.758 34.656 12.234 1 98.19 324 ALA B O 1
ATOM 5221 N N . ALA B 1 325 ? 14.148 33.312 12.93 1 98.38 325 ALA B N 1
ATOM 5222 C CA . ALA B 1 325 ? 13.094 34.281 12.711 1 98.38 325 ALA B CA 1
ATOM 5223 C C . ALA B 1 325 ? 13.008 35.281 13.883 1 98.38 325 ALA B C 1
ATOM 5225 O O . ALA B 1 325 ? 12.391 36.344 13.758 1 98.38 325 ALA B O 1
ATOM 5226 N N . GLY B 1 326 ? 13.586 34.938 15.023 1 98.31 326 GLY B N 1
ATOM 5227 C CA . GLY B 1 326 ? 13.625 35.844 16.156 1 98.31 326 GLY B CA 1
ATOM 5228 C C . GLY B 1 326 ? 12.883 35.281 17.375 1 98.31 326 GLY B C 1
ATOM 5229 O O . GLY B 1 326 ? 12.945 35.875 18.453 1 98.31 326 GLY B O 1
ATOM 5230 N N . PHE B 1 327 ? 12.211 34.188 17.219 1 98.69 327 PHE B N 1
ATOM 5231 C CA . PHE B 1 327 ? 11.477 33.625 18.344 1 98.69 327 PHE B CA 1
ATOM 5232 C C . PHE B 1 327 ? 12.43 33 19.375 1 98.69 327 PHE B C 1
ATOM 5234 O O . PHE B 1 327 ? 13.516 32.531 19.016 1 98.69 327 PHE B O 1
ATOM 5241 N N . GLY B 1 328 ? 12.008 33.031 20.594 1 97.81 328 GLY B N 1
ATOM 5242 C CA . GLY B 1 328 ? 12.75 32.406 21.688 1 97.81 328 GLY B CA 1
ATOM 5243 C C . GLY B 1 328 ? 11.883 31.547 22.578 1 97.81 328 GLY B C 1
ATOM 5244 O O . GLY B 1 328 ? 10.734 31.25 22.25 1 97.81 328 GLY B O 1
ATOM 5245 N N . VAL B 1 329 ? 12.531 30.984 23.672 1 96.88 329 VAL B N 1
ATOM 5246 C CA . VAL B 1 329 ? 11.859 30.109 24.641 1 96.88 329 VAL B CA 1
ATOM 5247 C C . VAL B 1 329 ? 11.133 28.984 23.891 1 96.88 329 VAL B C 1
ATOM 5249 O O . VAL B 1 329 ? 9.93 28.781 24.094 1 96.88 329 VAL B O 1
ATOM 5252 N N . ILE B 1 330 ? 11.82 28.391 23.047 1 98.44 330 ILE B N 1
ATOM 5253 C CA . ILE B 1 330 ? 11.242 27.375 22.188 1 98.44 330 ILE B CA 1
ATOM 5254 C C . ILE B 1 330 ? 11.055 26.078 22.969 1 98.44 330 ILE B C 1
ATOM 5256 O O . ILE B 1 330 ? 12 25.594 23.594 1 98.44 330 ILE B O 1
ATOM 5260 N N . GLN B 1 331 ? 9.859 25.562 22.969 1 98.69 331 GLN B N 1
ATOM 5261 C CA . GLN B 1 331 ? 9.523 24.328 23.672 1 98.69 331 GLN B CA 1
ATOM 5262 C C . GLN B 1 331 ? 8.914 23.312 22.703 1 98.69 331 GLN B C 1
ATOM 5264 O O . GLN B 1 331 ? 8.148 23.672 21.812 1 98.69 331 GLN B O 1
ATOM 5269 N N . VAL B 1 332 ? 9.289 22.047 22.891 1 98.69 332 VAL B N 1
ATOM 5270 C CA . VAL B 1 332 ? 8.781 20.953 22.062 1 98.69 332 VAL B CA 1
ATOM 5271 C C . VAL B 1 332 ? 8 19.969 22.922 1 98.69 332 VAL B C 1
ATOM 5273 O O . VAL B 1 332 ? 8.453 19.594 24.016 1 98.69 332 VAL B O 1
ATOM 5276 N N . LYS B 1 333 ? 6.805 19.578 22.516 1 98.69 333 LYS B N 1
ATOM 5277 C CA . LYS B 1 333 ? 6.02 18.547 23.188 1 98.69 333 LYS B CA 1
ATOM 5278 C C . LYS B 1 333 ? 5.59 17.453 22.219 1 98.69 333 LYS B C 1
ATOM 5280 O O . LYS B 1 333 ? 4.945 17.734 21.203 1 98.69 333 LYS B O 1
ATOM 5285 N N . ARG B 1 334 ? 5.961 16.234 22.547 1 97.31 334 ARG B N 1
ATOM 5286 C CA . ARG B 1 334 ? 5.492 15.07 21.812 1 97.31 334 ARG B CA 1
ATOM 5287 C C . ARG B 1 334 ? 4.16 14.57 22.359 1 97.31 334 ARG B C 1
ATOM 5289 O O . ARG B 1 334 ? 4 14.43 23.578 1 97.31 334 ARG B O 1
ATOM 5296 N N . THR B 1 335 ? 3.211 14.305 21.484 1 96.31 335 THR B N 1
ATOM 5297 C CA . THR B 1 335 ? 1.871 13.93 21.922 1 96.31 335 THR B CA 1
ATOM 5298 C C . THR B 1 335 ? 1.738 12.414 22.016 1 96.31 335 THR B C 1
ATOM 5300 O O . THR B 1 335 ? 0.807 11.898 22.641 1 96.31 335 THR B O 1
ATOM 5303 N N . GLY B 1 336 ? 2.645 11.672 21.328 1 92.94 336 GLY B N 1
ATOM 5304 C CA . GLY B 1 336 ? 2.516 10.227 21.219 1 92.94 336 GLY B CA 1
ATOM 5305 C C . GLY B 1 336 ? 1.684 9.781 20.031 1 92.94 336 GLY B C 1
ATOM 5306 O O . GLY B 1 336 ? 1.527 8.578 19.797 1 92.94 336 GLY B O 1
ATOM 5307 N N . LYS B 1 337 ? 1.16 10.742 19.344 1 94.06 337 LYS B N 1
ATOM 5308 C CA . LYS B 1 337 ? 0.424 10.469 18.109 1 94.06 337 LYS B CA 1
ATOM 5309 C C . LYS B 1 337 ? 1.167 11.016 16.891 1 94.06 337 LYS B C 1
ATOM 5311 O O . LYS B 1 337 ? 2.383 11.211 16.938 1 94.06 337 LYS B O 1
ATOM 5316 N N . LEU B 1 338 ? 0.499 11.219 15.82 1 93.75 338 LEU B N 1
ATOM 5317 C CA . LEU B 1 338 ? 1.151 11.508 14.547 1 93.75 338 LEU B CA 1
ATOM 5318 C C . LEU B 1 338 ? 1.77 12.906 14.562 1 93.75 338 LEU B C 1
ATOM 5320 O O . LEU B 1 338 ? 2.789 13.141 13.914 1 93.75 338 LEU B O 1
ATOM 5324 N N . TYR B 1 339 ? 1.129 13.781 15.297 1 97.75 339 TYR B N 1
ATOM 5325 C CA . TYR B 1 339 ? 1.595 15.164 15.258 1 97.75 339 TYR B CA 1
ATOM 5326 C C . TYR B 1 339 ? 2.033 15.633 16.641 1 97.75 339 TYR B C 1
ATOM 5328 O O . TYR B 1 339 ? 1.5 15.18 17.656 1 97.75 339 TYR B O 1
ATOM 5336 N N . ASP B 1 340 ? 3.006 16.484 16.609 1 98.56 340 ASP B N 1
ATOM 5337 C CA . ASP B 1 340 ? 3.6 17.094 17.797 1 98.56 340 ASP B CA 1
ATOM 5338 C C . ASP B 1 340 ? 3.508 18.609 17.719 1 98.56 340 ASP B C 1
ATOM 5340 O O . ASP B 1 340 ? 3.084 19.172 16.719 1 98.56 340 ASP B O 1
ATOM 5344 N N . ALA B 1 341 ? 3.844 19.219 18.859 1 98.81 341 ALA B N 1
ATOM 5345 C CA . ALA B 1 341 ? 3.705 20.672 18.953 1 98.81 341 ALA B CA 1
ATOM 5346 C C . ALA B 1 341 ? 5.031 21.328 19.328 1 98.81 341 ALA B C 1
ATOM 5348 O O . ALA B 1 341 ? 5.777 20.812 20.156 1 98.81 341 ALA B O 1
ATOM 5349 N N . VAL B 1 342 ? 5.41 22.391 18.625 1 98.88 342 VAL B N 1
ATOM 5350 C CA . VAL B 1 342 ? 6.547 23.25 18.938 1 98.88 342 VAL B CA 1
ATOM 5351 C C . VAL B 1 342 ? 6.062 24.688 19.156 1 98.88 342 VAL B C 1
ATOM 5353 O O . VAL B 1 342 ? 5.43 25.281 18.281 1 98.88 342 VAL B O 1
ATOM 5356 N N . LEU B 1 343 ? 6.34 25.266 20.344 1 98.88 343 LEU B N 1
ATOM 5357 C CA . LEU B 1 343 ? 5.902 26.609 20.688 1 98.88 343 LEU B CA 1
ATOM 5358 C C . LEU B 1 343 ? 7.098 27.547 20.828 1 98.88 343 LEU B C 1
ATOM 5360 O O . LEU B 1 343 ? 8.047 27.25 21.562 1 98.88 343 LEU B O 1
ATOM 5364 N N . GLY B 1 344 ? 7.141 28.562 20 1 98.75 344 GLY B N 1
ATOM 5365 C CA . GLY B 1 344 ? 8.094 29.656 20.125 1 98.75 344 GLY B CA 1
ATOM 5366 C C . GLY B 1 344 ? 7.465 30.938 20.625 1 98.75 344 GLY B C 1
ATOM 5367 O O . GLY B 1 344 ? 6.332 31.266 20.25 1 98.75 344 GLY B O 1
ATOM 5368 N N . ARG B 1 345 ? 8.242 31.766 21.406 1 98.5 345 ARG B N 1
ATOM 5369 C CA . ARG B 1 345 ? 7.723 33 21.984 1 98.5 345 ARG B CA 1
ATOM 5370 C C . ARG B 1 345 ? 8.484 34.219 21.469 1 98.5 345 ARG B C 1
ATOM 5372 O O . ARG B 1 345 ? 9.672 34.125 21.141 1 98.5 345 ARG B O 1
ATOM 5379 N N . LYS B 1 346 ? 7.707 35.25 21.312 1 97.12 346 LYS B N 1
ATOM 5380 C CA . LYS B 1 346 ? 8.328 36.531 21.062 1 97.12 346 LYS B CA 1
ATOM 5381 C C . LYS B 1 346 ? 8.539 37.312 22.359 1 97.12 346 LYS B C 1
ATOM 5383 O O . LYS B 1 346 ? 7.574 37.656 23.047 1 97.12 346 LYS B O 1
ATOM 5388 N N . GLN B 1 347 ? 9.828 37.469 22.766 1 88.25 347 GLN B N 1
ATOM 5389 C CA . GLN B 1 347 ? 10.141 38.219 23.969 1 88.25 347 GLN B CA 1
ATOM 5390 C C . GLN B 1 347 ? 10.203 39.719 23.688 1 88.25 347 GLN B C 1
ATOM 5392 O O . GLN B 1 347 ? 10.531 40.125 22.562 1 88.25 347 GLN B O 1
#

Solvent-accessible surface area (backbone atoms only — not comparable to full-atom values): 34667 Å² total; per-residue (Å²): 125,76,53,73,63,38,68,78,43,55,56,67,59,52,51,33,65,43,14,36,58,52,22,44,52,55,38,34,40,50,72,63,34,51,47,41,54,36,59,72,64,73,49,64,41,39,49,59,59,51,11,61,76,55,70,30,20,53,71,25,35,40,44,52,51,35,33,32,32,37,70,59,42,26,43,73,45,83,49,97,91,40,57,26,38,33,65,25,72,61,31,52,43,32,44,13,74,85,32,86,47,18,39,45,42,36,41,50,35,40,59,70,46,50,51,50,31,52,72,40,42,53,55,16,26,38,68,51,36,44,28,45,37,80,56,70,71,36,64,59,87,42,43,64,58,43,60,39,70,38,72,67,43,34,50,37,48,33,48,14,61,30,29,53,32,58,71,48,31,63,53,42,62,60,65,51,89,56,72,85,43,41,41,31,34,27,50,60,35,58,33,35,41,55,53,53,49,45,38,69,76,29,73,81,25,32,35,31,37,28,21,43,57,69,48,43,52,48,15,55,73,72,58,40,61,88,81,46,75,50,52,47,77,42,70,39,46,73,85,81,39,85,62,76,71,32,32,28,36,35,35,57,70,44,58,38,48,35,40,70,68,57,39,42,53,46,44,34,51,48,47,70,25,34,33,82,72,16,30,39,39,36,34,41,41,54,28,38,86,85,46,60,23,51,48,69,36,34,48,50,22,46,48,20,32,34,55,29,63,16,36,57,46,25,64,66,56,52,49,50,50,40,44,74,34,61,35,37,83,70,44,77,41,80,62,87,61,78,45,22,28,36,39,31,27,30,121,126,76,52,76,62,36,71,78,43,56,57,67,58,52,51,34,65,43,15,36,57,52,22,45,52,54,37,31,41,47,73,63,34,52,48,44,52,35,58,72,63,73,48,64,40,37,49,60,58,52,10,61,77,55,69,30,21,53,70,24,35,39,44,52,51,36,32,32,33,36,68,59,43,26,42,73,46,82,50,96,91,39,57,25,39,32,66,27,71,60,31,52,43,32,43,12,73,86,32,86,47,18,40,43,44,36,40,50,36,40,60,71,45,50,50,51,34,53,74,39,43,54,55,14,26,39,68,51,34,43,28,45,36,80,55,69,71,37,64,57,85,42,42,64,60,42,60,38,70,36,73,68,42,34,50,39,46,33,46,15,61,30,31,53,32,59,71,47,30,62,53,44,62,59,64,50,91,57,71,86,43,40,43,32,35,26,49,60,36,56,32,35,42,53,53,53,47,46,39,69,76,29,74,82,25,32,34,30,36,29,21,42,55,70,49,43,53,48,16,55,74,70,58,40,61,87,82,45,75,50,53,48,78,42,73,40,46,74,86,81,39,87,63,76,72,31,32,28,38,36,35,57,68,44,60,39,48,35,39,70,68,57,40,43,53,45,44,34,51,48,49,71,25,34,34,84,72,15,31,38,37,37,34,40,41,56,28,38,88,85,45,61,22,50,47,69,33,34,50,50,22,45,48,20,32,35,56,30,63,16,37,57,46,26,63,66,57,52,49,50,48,41,43,74,36,61,35,36,83,69,45,79,40,81,61,86,60,77,46,22,27,36,40,30,26,31,122